Protein AF-0000000078809656 (afdb_homodimer)

Organism: NCBI:txid997884

Radius of gyration: 24.18 Å; Cα contacts (8 Å, |Δi|>4): 1660; chains: 2; bounding box: 51×72×59 Å

Sequence (560 aa):
MKTNYEIRYAAHPEDAKSYDTKRIRRDFLIEKVFSANEVNMVYSMYDRMVVGGAMPVGEVLKLEAIDPLKAPYFLTRREMGIFNVGGPGVVKAGDAVFELDYKEALYLGSGDREVTFESKDEKNPAKFYFNSLTAHRNYPDKKVTKKDAVVAEMGSLEGSNHRNINKMLVNQVLPTCQLQMGMTELAPGSVWNTMPAHVHSRRMEAYFYFEVPEEHAVCHFMGEVDETRHVWMKGDQAVLSPEWSIHSAAATHNYTFIWGMGGENLDYGDQDFSLITDLKMKTNYEIRYAAHPEDAKSYDTKRIRRDFLIEKVFSANEVNMVYSMYDRMVVGGAMPVGEVLKLEAIDPLKAPYFLTRREMGIFNVGGPGVVKAGDAVFELDYKEALYLGSGDREVTFESKDEKNPAKFYFNSLTAHRNYPDKKVTKKDAVVAEMGSLEGSNHRNINKMLVNQVLPTCQLQMGMTELAPGSVWNTMPAHVHSRRMEAYFYFEVPEEHAVCHFMGEVDETRHVWMKGDQAVLSPEWSIHSAAATHNYTFIWGMGGENLDYGDQDFSLITDLK

Nearest PDB structures (foldseek):
  1xru-assembly1_A  TM=9.815E-01  e=9.057E-41  Escherichia coli
  7e4s-assembly1_C  TM=9.746E-01  e=3.424E-39  Lacticaseibacillus rhamnosus
  7yrs-assembly6_F  TM=9.627E-01  e=8.858E-38  Lacticaseibacillus rhamnosus
  7ye3-assembly1_E  TM=9.581E-01  e=2.292E-36  Lacticaseibacillus rhamnosus
  7e4s-assembly1_E  TM=9.493E-01  e=5.456E-36  Lacticaseibacillus rhamnosus

pLDDT: mean 97.19, std 3.41, range [53.75, 99.0]

InterPro domains:
  IPR007045 5-keto 4-deoxyuronate isomerase [MF_00687] (5-280)
  IPR007045 5-keto 4-deoxyuronate isomerase [NF002091] (6-280)
  IPR007045 5-keto 4-deoxyuronate isomerase [PIRSF006625] (5-280)
  IPR007045 5-keto 4-deoxyuronate isomerase [PTHR38461] (5-280)
  IPR011051 RmlC-like cupin domain superfamily [SSF51182] (5-264)
  IPR014710 RmlC-like jelly roll fold [G3DSA:2.60.120.10] (12-270)
  IPR021120 KduI/IolB isomerase [PF04962] (34-265)
  IPR027449 5-keto-4-deoxyuronate isomerase, N-terminal [G3DSA:2.60.120.520] (34-145)

Foldseek 3Di:
DQEEEDEAEDDDLVVVLPDDQVRQCVRWKFAPAEDESHWYWYQYPQLRKIWHKYWYQPDKAWDACDDVVVDRGVLAQKKKKKFKQWAWKWKDWAPDIDIHGHGKMKIFWGDDTIIIIGAPHNVTIIMITMMMHGHPDTFDMDIWDLVLWDWDFDDDLVRLATKIKTFTAAVVRGDDRFKTKTKMFGDWSHFKDCPVWWAALQKKKKKAWAPFDPVKWKWWWKGAQARIDTHIGGHGMMTIHHRRMITMMGMPTTTMMMMMMGGHDRPPPPIGGDHSVSGD/DQEEEDEAEDDDLVVVLPDDQVRQCVRWKFAPQEDESHWYWYQYPQLRKIWHKYWYQPDKGWDACDDVVVDRGVLAQKKKKKFKQWAWKWKDWAPDIDIHGHGKMKIFWGDDTIIIIGAPHNVTIIMITMMMHGHPDTFDMDIWDLVLWDWDFDDDLVRLATKIKTFTAAVVRGDDRFKTKTKMFGDWSHFKDCPVWWAALQKKKKKAWAPFDPVKWKWWWKGAQARIDIHIGGHGMMTIHHRRMITMMGMPTTTMMMMMMGGHDRPPPPIGGDHPVSGD

Structure (mmCIF, N/CA/C/O backbone):
data_AF-0000000078809656-model_v1
#
loop_
_entity.id
_entity.type
_entity.pdbx_description
1 polymer '4-deoxy-L-threo-5-hexosulose-uronate ketol-isomerase'
#
loop_
_atom_site.group_PDB
_atom_site.id
_atom_site.type_symbol
_atom_site.label_atom_id
_atom_site.label_alt_id
_atom_site.label_comp_id
_atom_site.label_asym_id
_atom_site.label_entity_id
_atom_site.label_seq_id
_atom_site.pdbx_PDB_ins_code
_atom_site.Cartn_x
_atom_site.Cartn_y
_atom_site.Cartn_z
_atom_site.occupancy
_atom_site.B_iso_or_equiv
_atom_site.auth_seq_id
_atom_site.auth_comp_id
_atom_site.auth_asym_id
_atom_site.auth_atom_id
_atom_site.pdbx_PDB_model_num
ATOM 1 N N . MET A 1 1 ? 21.734 -20.281 0.186 1 53.75 1 MET A N 1
ATOM 2 C CA . MET A 1 1 ? 20.641 -19.859 1.047 1 53.75 1 MET A CA 1
ATOM 3 C C . MET A 1 1 ? 19.297 -20.078 0.365 1 53.75 1 MET A C 1
ATOM 5 O O . MET A 1 1 ? 19.141 -19.797 -0.823 1 53.75 1 MET A O 1
ATOM 9 N N . LYS A 1 2 ? 18.281 -20.891 1.084 1 88.5 2 LYS A N 1
ATOM 10 C CA . LYS A 1 2 ? 17.062 -21.547 0.62 1 88.5 2 LYS A CA 1
ATOM 11 C C . LYS A 1 2 ? 15.953 -20.516 0.347 1 88.5 2 LYS A C 1
ATOM 13 O O . LYS A 1 2 ? 15.172 -20.672 -0.595 1 88.5 2 LYS A O 1
ATOM 18 N N . THR A 1 3 ? 16.25 -19.297 0.934 1 97 3 THR A N 1
ATOM 19 C CA . THR A 1 3 ? 15.273 -18.234 0.77 1 97 3 THR A CA 1
ATOM 20 C C . THR A 1 3 ? 15.875 -17.062 0.005 1 97 3 THR A C 1
ATOM 22 O O . THR A 1 3 ? 16.922 -16.531 0.391 1 97 3 THR A O 1
ATOM 25 N N . ASN A 1 4 ? 15.344 -16.672 -1.166 1 98.44 4 ASN A N 1
ATOM 26 C CA . ASN A 1 4 ? 15.758 -15.539 -1.984 1 98.44 4 ASN A CA 1
ATOM 27 C C . ASN A 1 4 ? 14.656 -14.492 -2.09 1 98.44 4 ASN A C 1
ATOM 29 O O . ASN A 1 4 ? 13.477 -14.828 -2.182 1 98.44 4 ASN A O 1
ATOM 33 N N . TYR A 1 5 ? 15.133 -13.148 -2 1 97.94 5 TYR A N 1
ATOM 34 C CA . TYR A 1 5 ? 14.125 -12.117 -2.203 1 97.94 5 TYR A CA 1
ATOM 35 C C . TYR A 1 5 ? 14.727 -10.891 -2.887 1 97.94 5 TYR A C 1
ATOM 37 O O . TYR A 1 5 ? 15.945 -10.711 -2.889 1 97.94 5 TYR A O 1
ATOM 45 N N . GLU A 1 6 ? 13.867 -10.211 -3.498 1 97.5 6 GLU A N 1
ATOM 46 C CA . GLU A 1 6 ? 14.172 -8.883 -4.023 1 97.5 6 GLU A CA 1
ATOM 47 C C . GLU A 1 6 ? 13.062 -7.891 -3.707 1 97.5 6 GLU A C 1
ATOM 49 O O . GLU A 1 6 ? 11.891 -8.273 -3.598 1 97.5 6 GLU A O 1
ATOM 54 N N . ILE A 1 7 ? 13.5 -6.633 -3.469 1 97.69 7 ILE A N 1
ATOM 55 C CA . ILE A 1 7 ? 12.523 -5.555 -3.34 1 97.69 7 ILE A CA 1
ATOM 56 C C . ILE A 1 7 ? 12.297 -4.895 -4.699 1 97.69 7 ILE A C 1
ATOM 58 O O . ILE A 1 7 ? 13.258 -4.621 -5.426 1 97.69 7 ILE A O 1
ATOM 62 N N . ARG A 1 8 ? 11.047 -4.707 -5.047 1 98.44 8 ARG A N 1
ATOM 63 C CA . ARG A 1 8 ? 10.734 -3.965 -6.266 1 98.44 8 ARG A CA 1
ATOM 64 C C . ARG A 1 8 ? 9.859 -2.756 -5.957 1 98.44 8 ARG A C 1
ATOM 66 O O . ARG A 1 8 ? 8.781 -2.896 -5.379 1 98.44 8 ARG A O 1
ATOM 73 N N . TYR A 1 9 ? 10.305 -1.626 -6.375 1 98.19 9 TYR A N 1
ATOM 74 C CA . TYR A 1 9 ? 9.594 -0.373 -6.148 1 98.19 9 TYR A CA 1
ATOM 75 C C . TYR A 1 9 ? 8.562 -0.125 -7.246 1 98.19 9 TYR A C 1
ATOM 77 O O . TYR A 1 9 ? 8.711 -0.622 -8.367 1 98.19 9 TYR A O 1
ATOM 85 N N . ALA A 1 10 ? 7.559 0.656 -6.91 1 98 10 ALA A N 1
ATOM 86 C CA . ALA A 1 10 ? 6.48 0.962 -7.844 1 98 10 ALA A CA 1
ATOM 87 C C . ALA A 1 10 ? 6.934 1.971 -8.898 1 98 10 ALA A C 1
ATOM 89 O O . ALA A 1 10 ? 7.816 2.791 -8.641 1 98 10 ALA A O 1
ATOM 90 N N . ALA A 1 11 ? 6.301 1.848 -10.055 1 98 11 ALA A N 1
ATOM 91 C CA . ALA A 1 11 ? 6.57 2.758 -11.164 1 98 11 ALA A CA 1
ATOM 92 C C . ALA A 1 11 ? 5.387 3.697 -11.398 1 98 11 ALA A C 1
ATOM 94 O O . ALA A 1 11 ? 4.23 3.283 -11.312 1 98 11 ALA A O 1
ATOM 95 N N . HIS A 1 12 ? 5.766 4.945 -11.719 1 98.25 12 HIS A N 1
ATOM 96 C CA . HIS A 1 12 ? 4.746 5.902 -12.141 1 98.25 12 HIS A CA 1
ATOM 97 C C . HIS A 1 12 ? 4.293 5.637 -13.57 1 98.25 12 HIS A C 1
ATOM 99 O O . HIS A 1 12 ? 5.121 5.391 -14.453 1 98.25 12 HIS A O 1
ATOM 105 N N . PRO A 1 13 ? 2.934 5.695 -13.812 1 97.75 13 PRO A N 1
ATOM 106 C CA . PRO A 1 13 ? 2.473 5.414 -15.172 1 97.75 13 PRO A CA 1
ATOM 107 C C . PRO A 1 13 ? 3.084 6.355 -16.203 1 97.75 13 PRO A C 1
ATOM 109 O O . PRO A 1 13 ? 3.373 5.938 -17.328 1 97.75 13 PRO A O 1
ATOM 112 N N . GLU A 1 14 ? 3.338 7.641 -15.828 1 97.56 14 GLU A N 1
ATOM 113 C CA . GLU A 1 14 ? 3.918 8.609 -16.75 1 97.56 14 GLU A CA 1
ATOM 114 C C . GLU A 1 14 ? 5.348 8.234 -17.125 1 97.56 14 GLU A C 1
ATOM 116 O O . GLU A 1 14 ? 5.828 8.586 -18.203 1 97.56 14 GLU A O 1
ATOM 121 N N . ASP A 1 15 ? 6.035 7.562 -16.266 1 98.25 15 ASP A N 1
ATOM 122 C CA . ASP A 1 15 ? 7.402 7.133 -16.547 1 98.25 15 ASP A CA 1
ATOM 123 C C . ASP A 1 15 ? 7.41 5.797 -17.297 1 98.25 15 ASP A C 1
ATOM 125 O O . ASP A 1 15 ? 8.195 5.609 -18.234 1 98.25 15 ASP A O 1
ATOM 129 N N . ALA A 1 16 ? 6.555 4.934 -16.906 1 97.31 16 ALA A N 1
ATOM 130 C CA . ALA A 1 16 ? 6.531 3.564 -17.422 1 97.31 16 ALA A CA 1
ATOM 131 C C . ALA A 1 16 ? 6.301 3.541 -18.922 1 97.31 16 ALA A C 1
ATOM 133 O O . ALA A 1 16 ? 6.727 2.607 -19.609 1 97.31 16 ALA A O 1
ATOM 134 N N . LYS A 1 17 ? 5.59 4.543 -19.422 1 95.5 17 LYS A N 1
ATOM 135 C CA . LYS A 1 17 ? 5.297 4.547 -20.859 1 95.5 17 LYS A CA 1
ATOM 136 C C . LYS A 1 17 ? 6.578 4.652 -21.688 1 95.5 17 LYS A C 1
ATOM 138 O O . LYS A 1 17 ? 6.59 4.328 -22.875 1 95.5 17 LYS A O 1
ATOM 143 N N . SER A 1 18 ? 7.648 5.07 -21.062 1 96.25 18 SER A N 1
ATOM 144 C CA . SER A 1 18 ? 8.898 5.254 -21.797 1 96.25 18 SER A CA 1
ATOM 145 C C . SER A 1 18 ? 9.844 4.082 -21.562 1 96.25 18 SER A C 1
ATOM 147 O O . SER A 1 18 ? 10.961 4.062 -22.094 1 96.25 18 SER A O 1
ATOM 149 N N . TYR A 1 19 ? 9.461 3.121 -20.797 1 98.06 19 TYR A N 1
ATOM 150 C CA . TYR A 1 19 ? 10.336 1.993 -20.516 1 98.06 19 TYR A CA 1
ATOM 151 C C . TYR A 1 19 ? 10.578 1.157 -21.766 1 98.06 19 TYR A C 1
ATOM 153 O O . TYR A 1 19 ? 9.648 0.92 -22.547 1 98.06 19 TYR A O 1
ATOM 161 N N . ASP A 1 20 ? 11.82 0.755 -21.938 1 98.06 20 ASP A N 1
ATOM 162 C CA . ASP A 1 20 ? 12.078 -0.235 -22.984 1 98.06 20 ASP A CA 1
ATOM 163 C C . ASP A 1 20 ? 11.781 -1.646 -22.484 1 98.06 20 ASP A C 1
ATOM 165 O O . ASP A 1 20 ? 11.406 -1.835 -21.312 1 98.06 20 ASP A O 1
ATOM 169 N N . THR A 1 21 ? 11.914 -2.645 -23.344 1 98.06 21 THR A N 1
ATOM 170 C CA . THR A 1 21 ? 11.562 -4.027 -23.047 1 98.06 21 THR A CA 1
ATOM 171 C C . THR A 1 21 ? 12.359 -4.547 -21.859 1 98.06 21 THR A C 1
ATOM 173 O O . THR A 1 21 ? 11.812 -5.219 -20.984 1 98.06 21 THR A O 1
ATOM 176 N N . LYS A 1 22 ? 13.641 -4.25 -21.859 1 98.38 22 LYS A N 1
ATOM 177 C CA . LYS A 1 22 ? 14.492 -4.723 -20.766 1 98.38 22 LYS A CA 1
ATOM 178 C C . LYS A 1 22 ? 14.016 -4.199 -19.422 1 98.38 22 LYS A C 1
ATOM 180 O O . LYS A 1 22 ? 13.938 -4.949 -18.453 1 98.38 22 LYS A O 1
ATOM 185 N N . ARG A 1 23 ? 13.695 -2.924 -19.391 1 98.38 23 ARG A N 1
ATOM 186 C CA . ARG A 1 23 ? 13.234 -2.301 -18.156 1 98.38 23 ARG A CA 1
ATOM 187 C C . ARG A 1 23 ? 11.875 -2.852 -17.734 1 98.38 23 ARG A C 1
ATOM 189 O O . ARG A 1 23 ? 11.641 -3.094 -16.547 1 98.38 23 ARG A O 1
ATOM 196 N N . ILE A 1 24 ? 10.984 -2.988 -18.656 1 98.5 24 ILE A N 1
ATOM 197 C CA . ILE A 1 24 ? 9.664 -3.529 -18.359 1 98.5 24 ILE A CA 1
ATOM 198 C C . ILE A 1 24 ? 9.805 -4.922 -17.75 1 98.5 24 ILE A C 1
ATOM 200 O O . ILE A 1 24 ? 9.203 -5.211 -16.703 1 98.5 24 ILE A O 1
ATOM 204 N N . ARG A 1 25 ? 10.586 -5.758 -18.359 1 98.62 25 ARG A N 1
ATOM 205 C CA . ARG A 1 25 ? 10.758 -7.121 -17.875 1 98.62 25 ARG A CA 1
ATOM 206 C C . ARG A 1 25 ? 11.391 -7.133 -16.484 1 98.62 25 ARG A C 1
ATOM 208 O O . ARG A 1 25 ? 10.961 -7.891 -15.617 1 98.62 25 ARG A O 1
ATOM 215 N N . ARG A 1 26 ? 12.359 -6.293 -16.266 1 98.38 26 ARG A N 1
ATOM 216 C CA . ARG A 1 26 ? 13.055 -6.23 -14.984 1 98.38 26 ARG A CA 1
ATOM 217 C C . ARG A 1 26 ? 12.102 -5.836 -13.859 1 98.38 26 ARG A C 1
ATOM 219 O O . ARG A 1 26 ? 12.148 -6.406 -12.773 1 98.38 26 ARG A O 1
ATOM 226 N N . ASP A 1 27 ? 11.297 -4.918 -14.141 1 98.25 27 ASP A N 1
ATOM 227 C CA . ASP A 1 27 ? 10.531 -4.289 -13.07 1 98.25 27 ASP A CA 1
ATOM 228 C C . ASP A 1 27 ? 9.211 -5.023 -12.836 1 98.25 27 ASP A C 1
ATOM 230 O O . ASP A 1 27 ? 8.688 -5.02 -11.719 1 98.25 27 ASP A O 1
ATOM 234 N N . PHE A 1 28 ? 8.664 -5.684 -13.852 1 98.75 28 PHE A N 1
ATOM 235 C CA . PHE A 1 28 ? 7.309 -6.191 -13.688 1 98.75 28 PHE A CA 1
ATOM 236 C C . PHE A 1 28 ? 7.285 -7.711 -13.781 1 98.75 28 PHE A C 1
ATOM 238 O O . PHE A 1 28 ? 6.418 -8.359 -13.195 1 98.75 28 PHE A O 1
ATOM 245 N N . LEU A 1 29 ? 8.211 -8.344 -14.492 1 98.88 29 LEU A N 1
ATOM 246 C CA . LEU A 1 29 ? 8.234 -9.789 -14.695 1 98.88 29 LEU A CA 1
ATOM 247 C C . LEU A 1 29 ? 8.961 -10.484 -13.547 1 98.88 29 LEU A C 1
ATOM 249 O O . LEU A 1 29 ? 10.016 -10.031 -13.102 1 98.88 29 LEU A O 1
ATOM 253 N N . ILE A 1 30 ? 8.383 -11.484 -13.008 1 98.81 30 ILE A N 1
ATOM 254 C CA . ILE A 1 30 ? 9.039 -12.406 -12.086 1 98.81 30 ILE A CA 1
ATOM 255 C C . ILE A 1 30 ? 9.375 -13.703 -12.812 1 98.81 30 ILE A C 1
ATOM 257 O O . ILE A 1 30 ? 8.547 -14.609 -12.891 1 98.81 30 ILE A O 1
ATOM 261 N N . GLU A 1 31 ? 10.555 -13.773 -13.219 1 97.94 31 GLU A N 1
ATOM 262 C CA . GLU A 1 31 ? 10.984 -14.867 -14.078 1 97.94 31 GLU A CA 1
ATOM 263 C C . GLU A 1 31 ? 11.18 -16.156 -13.281 1 97.94 31 GLU A C 1
ATOM 265 O O . GLU A 1 31 ? 10.82 -17.234 -13.742 1 97.94 31 GLU A O 1
ATOM 270 N N . LYS A 1 32 ? 11.781 -15.977 -12.172 1 97.88 32 LYS A N 1
ATOM 271 C CA . LYS A 1 32 ? 12.086 -17.156 -11.359 1 97.88 32 LYS A CA 1
ATOM 272 C C . LYS A 1 32 ? 11.148 -17.25 -10.148 1 97.88 32 LYS A C 1
ATOM 274 O O . LYS A 1 32 ? 11.422 -16.656 -9.109 1 97.88 32 LYS A O 1
ATOM 279 N N . VAL A 1 33 ? 10.18 -18.078 -10.344 1 98.75 33 VAL A N 1
ATOM 280 C CA . VAL A 1 33 ? 9.25 -18.328 -9.242 1 98.75 33 VAL A CA 1
ATOM 281 C C . VAL A 1 33 ? 9.625 -19.609 -8.523 1 98.75 33 VAL A C 1
ATOM 283 O O . VAL A 1 33 ? 9.656 -19.656 -7.289 1 98.75 33 VAL A O 1
ATOM 286 N N . PHE A 1 34 ? 9.953 -20.594 -9.359 1 98.69 34 PHE A N 1
ATOM 287 C CA . PHE A 1 34 ? 10.281 -21.906 -8.789 1 98.69 34 PHE A CA 1
ATOM 288 C C . PHE A 1 34 ? 11.719 -22.281 -9.117 1 98.69 34 PHE A C 1
ATOM 290 O O . PHE A 1 34 ? 12.188 -22.078 -10.242 1 98.69 34 PHE A O 1
ATOM 297 N N . SER A 1 35 ? 12.422 -22.734 -8.172 1 98.38 35 SER A N 1
ATOM 298 C CA . SER A 1 35 ? 13.711 -23.406 -8.258 1 98.38 35 SER A CA 1
ATOM 299 C C . SER A 1 35 ? 13.828 -24.516 -7.219 1 98.38 35 SER A C 1
ATOM 301 O O . SER A 1 35 ? 13.367 -24.359 -6.086 1 98.38 35 SER A O 1
ATOM 303 N N . ALA A 1 36 ? 14.438 -25.594 -7.66 1 98.31 36 ALA A N 1
ATOM 304 C CA . ALA A 1 36 ? 14.539 -26.766 -6.781 1 98.31 36 ALA A CA 1
ATOM 305 C C . ALA A 1 36 ? 15.125 -26.375 -5.426 1 98.31 36 ALA A C 1
ATOM 307 O O . ALA A 1 36 ? 16.219 -25.797 -5.355 1 98.31 36 ALA A O 1
ATOM 308 N N . ASN A 1 37 ? 14.391 -26.641 -4.328 1 98.56 37 ASN A N 1
ATOM 309 C CA . ASN A 1 37 ? 14.789 -26.484 -2.934 1 98.56 37 ASN A CA 1
ATOM 310 C C . ASN A 1 37 ? 15.062 -25.016 -2.594 1 98.56 37 ASN A C 1
ATOM 312 O O . ASN A 1 37 ? 15.953 -24.719 -1.804 1 98.56 37 ASN A O 1
ATOM 316 N N . GLU A 1 38 ? 14.281 -24.125 -3.234 1 98.62 38 GLU A N 1
ATOM 317 C CA . GLU A 1 38 ? 14.367 -22.703 -2.92 1 98.62 38 GLU A CA 1
ATOM 318 C C . GLU A 1 38 ? 12.984 -22.125 -2.654 1 98.62 38 GLU A C 1
ATOM 320 O O . GLU A 1 38 ? 11.977 -22.672 -3.1 1 98.62 38 GLU A O 1
ATOM 325 N N . VAL A 1 39 ? 12.938 -21.125 -1.828 1 98.81 39 VAL A N 1
ATOM 326 C CA . VAL A 1 39 ? 11.828 -20.188 -1.735 1 98.81 39 VAL A CA 1
ATOM 327 C C . VAL A 1 39 ? 12.227 -18.844 -2.338 1 98.81 39 VAL A C 1
ATOM 329 O O . VAL A 1 39 ? 13.195 -18.219 -1.893 1 98.81 39 VAL A O 1
ATOM 332 N N . ASN A 1 40 ? 11.523 -18.453 -3.393 1 98.81 40 ASN A N 1
ATOM 333 C CA . ASN A 1 40 ? 11.82 -17.203 -4.086 1 98.81 40 ASN A CA 1
ATOM 334 C C . ASN A 1 40 ? 10.688 -16.188 -3.928 1 98.81 40 ASN A C 1
ATOM 336 O O . ASN A 1 40 ? 9.516 -16.547 -4.047 1 98.81 40 ASN A O 1
ATOM 340 N N . MET A 1 41 ? 11.094 -14.914 -3.564 1 98.44 41 MET A N 1
ATOM 341 C CA . MET A 1 41 ? 10.062 -13.914 -3.293 1 98.44 41 MET A CA 1
ATOM 342 C C . MET A 1 41 ? 10.43 -12.578 -3.922 1 98.44 41 MET A C 1
ATOM 344 O O . MET A 1 41 ? 11.602 -12.195 -3.949 1 98.44 41 MET A O 1
ATOM 348 N N . VAL A 1 42 ? 9.461 -11.938 -4.422 1 98.75 42 VAL A N 1
ATOM 349 C CA . VAL A 1 42 ? 9.531 -10.516 -4.734 1 98.75 42 VAL A CA 1
ATOM 350 C C . VAL A 1 42 ? 8.656 -9.727 -3.766 1 98.75 42 VAL A C 1
ATOM 352 O O . VAL A 1 42 ? 7.445 -9.961 -3.682 1 98.75 42 VAL A O 1
ATOM 355 N N . TYR A 1 43 ? 9.312 -8.938 -2.955 1 98.56 43 TYR A N 1
ATOM 356 C CA . TYR A 1 43 ? 8.609 -7.988 -2.107 1 98.56 43 TYR A CA 1
ATOM 357 C C . TYR A 1 43 ? 8.328 -6.691 -2.857 1 98.56 43 TYR A C 1
ATOM 359 O O . TYR A 1 43 ? 9.219 -5.855 -3.021 1 98.56 43 TYR A O 1
ATOM 367 N N . SER A 1 44 ? 7.043 -6.477 -3.277 1 98.44 44 SER A N 1
ATOM 368 C CA . SER A 1 44 ? 6.695 -5.355 -4.145 1 98.44 44 SER A CA 1
ATOM 369 C C . SER A 1 44 ? 6.172 -4.172 -3.336 1 98.44 44 SER A C 1
ATOM 371 O O . SER A 1 44 ? 5.48 -4.355 -2.332 1 98.44 44 SER A O 1
ATOM 373 N N . MET A 1 45 ? 6.43 -2.912 -3.807 1 98.19 45 MET A N 1
ATOM 374 C CA . MET A 1 45 ? 5.898 -1.719 -3.148 1 98.19 45 MET A CA 1
ATOM 375 C C . MET A 1 45 ? 4.547 -1.327 -3.736 1 98.19 45 MET A C 1
ATOM 377 O O . MET A 1 45 ? 4.047 -0.234 -3.473 1 98.19 45 MET A O 1
ATOM 381 N N . TYR A 1 46 ? 3.986 -2.238 -4.574 1 98 46 TYR A N 1
ATOM 382 C CA . TYR A 1 46 ? 2.557 -2.189 -4.852 1 98 46 TYR A CA 1
ATOM 383 C C . TYR A 1 46 ? 1.762 -2.863 -3.738 1 98 46 TYR A C 1
ATOM 385 O O . TYR A 1 46 ? 1.599 -4.086 -3.736 1 98 46 TYR A O 1
ATOM 393 N N . ASP A 1 47 ? 1.289 -2.033 -2.824 1 97.56 47 ASP A N 1
ATOM 394 C CA . A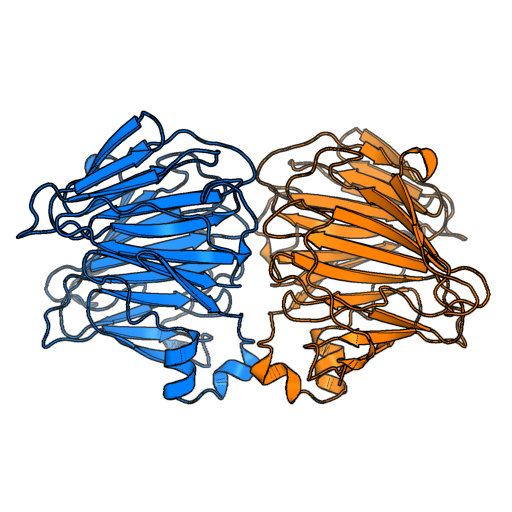SP A 1 47 ? 0.523 -2.461 -1.659 1 97.56 47 ASP A CA 1
ATOM 395 C C . ASP A 1 47 ? 1.291 -3.504 -0.849 1 97.56 47 ASP A C 1
ATOM 397 O O . ASP A 1 47 ? 0.688 -4.359 -0.197 1 97.56 47 ASP A O 1
ATOM 401 N N . ARG A 1 48 ? 2.594 -3.555 -1.038 1 98.19 48 ARG A N 1
ATOM 402 C CA . ARG A 1 48 ? 3.5 -4.418 -0.29 1 98.19 48 ARG A CA 1
ATOM 403 C C . ARG A 1 48 ? 3.143 -5.891 -0.488 1 98.19 48 ARG A C 1
ATOM 405 O O . ARG A 1 48 ? 3.281 -6.695 0.433 1 98.19 48 ARG A O 1
ATOM 412 N N . MET A 1 49 ? 2.668 -6.246 -1.622 1 98.69 49 MET A N 1
ATOM 413 C CA . MET A 1 49 ? 2.41 -7.652 -1.912 1 98.69 49 MET A CA 1
ATOM 414 C C . MET A 1 49 ? 3.719 -8.422 -2.092 1 98.69 49 MET A C 1
ATOM 416 O O . MET A 1 49 ? 4.609 -7.969 -2.812 1 98.69 49 MET A O 1
ATOM 420 N N . VAL A 1 50 ? 3.811 -9.508 -1.414 1 98.88 50 VAL A N 1
ATOM 421 C CA . VAL A 1 50 ? 4.863 -10.477 -1.695 1 98.88 50 VAL A CA 1
ATOM 422 C C . VAL A 1 50 ? 4.348 -11.539 -2.668 1 98.88 50 VAL A C 1
ATOM 424 O O . VAL A 1 50 ? 3.285 -12.125 -2.451 1 98.88 50 VAL A O 1
ATOM 427 N N . VAL A 1 51 ? 5.051 -11.672 -3.789 1 98.94 51 VAL A N 1
ATOM 428 C CA . VAL A 1 51 ? 4.777 -12.719 -4.77 1 98.94 51 VAL A CA 1
ATOM 429 C C . VAL A 1 51 ? 5.926 -13.719 -4.789 1 98.94 51 VAL A C 1
ATOM 431 O O . VAL A 1 51 ? 7.09 -13.336 -4.93 1 98.94 51 VAL A O 1
ATOM 434 N N . GLY A 1 52 ? 5.555 -15.031 -4.582 1 98.75 52 GLY A N 1
ATOM 435 C CA . GLY A 1 52 ? 6.664 -15.969 -4.523 1 98.75 52 GLY A CA 1
ATOM 436 C C . GLY A 1 52 ? 6.242 -17.406 -4.746 1 98.75 52 GLY A C 1
ATOM 437 O O . GLY A 1 52 ? 5.094 -17.672 -5.109 1 98.75 52 GLY A O 1
ATOM 438 N N . GLY A 1 53 ? 7.242 -18.281 -4.66 1 98.88 53 GLY A N 1
ATOM 439 C CA . GLY A 1 53 ? 7.012 -19.703 -4.824 1 98.88 53 GLY A CA 1
ATOM 440 C C . GLY A 1 53 ? 8.039 -20.562 -4.098 1 98.88 53 GLY A C 1
ATOM 441 O O . GLY A 1 53 ? 9.164 -20.125 -3.854 1 98.88 53 GLY A O 1
ATOM 442 N N . ALA A 1 54 ? 7.621 -21.719 -3.711 1 98.94 54 ALA A N 1
ATOM 443 C CA . ALA A 1 54 ? 8.469 -22.734 -3.09 1 98.94 54 ALA A CA 1
ATOM 444 C C . ALA A 1 54 ? 8.391 -24.062 -3.846 1 98.94 54 ALA A C 1
ATOM 446 O O . ALA A 1 54 ? 7.305 -24.484 -4.25 1 98.94 54 ALA A O 1
ATOM 447 N N . MET A 1 55 ? 9.523 -24.656 -4.102 1 98.88 55 MET A N 1
ATOM 448 C CA . MET A 1 55 ? 9.578 -25.969 -4.746 1 98.88 55 MET A CA 1
ATOM 449 C C . MET A 1 55 ? 10.469 -26.922 -3.961 1 98.88 55 MET A C 1
ATOM 451 O O . MET A 1 55 ? 11.648 -27.094 -4.289 1 98.88 55 MET A O 1
ATOM 455 N N . PRO A 1 56 ? 9.859 -27.562 -2.963 1 98.75 56 PRO A N 1
ATOM 456 C CA . PRO A 1 56 ? 10.617 -28.531 -2.186 1 98.75 56 PRO A CA 1
ATOM 457 C C . PRO A 1 56 ? 10.898 -29.812 -2.963 1 98.75 56 PRO A C 1
ATOM 459 O O . PRO A 1 56 ? 9.969 -30.5 -3.404 1 98.75 56 PRO A O 1
ATOM 462 N N . VAL A 1 57 ? 12.109 -30.125 -3.156 1 98.25 57 VAL A N 1
ATOM 463 C CA . VAL A 1 57 ? 12.531 -31.344 -3.83 1 98.25 57 VAL A CA 1
ATOM 464 C C . VAL A 1 57 ? 13.391 -32.188 -2.889 1 98.25 57 VAL A C 1
ATOM 466 O O . VAL A 1 57 ? 14.617 -32.125 -2.949 1 98.25 57 VAL A O 1
ATOM 469 N N . GLY A 1 58 ? 12.82 -33 -2.088 1 96.31 58 GLY A N 1
ATOM 470 C CA . GLY A 1 58 ? 13.531 -33.875 -1.164 1 96.31 58 GLY A CA 1
ATOM 471 C C . GLY A 1 58 ? 13.906 -33.188 0.135 1 96.31 58 GLY A C 1
ATOM 472 O O . GLY A 1 58 ? 14.5 -33.812 1.021 1 96.31 58 GLY A O 1
ATOM 473 N N . GLU A 1 59 ? 13.625 -31.922 0.248 1 96.69 59 GLU A N 1
ATOM 474 C CA . GLU A 1 59 ? 13.883 -31.156 1.465 1 96.69 59 GLU A CA 1
ATOM 475 C C . GLU A 1 59 ? 12.625 -30.453 1.949 1 96.69 59 GLU A C 1
ATOM 477 O O . GLU A 1 59 ? 11.695 -30.219 1.172 1 96.69 59 GLU A O 1
ATOM 482 N N . VAL A 1 60 ? 12.656 -30.234 3.275 1 98.38 60 VAL A N 1
ATOM 483 C CA . VAL A 1 60 ? 11.625 -29.375 3.842 1 98.38 60 VAL A CA 1
ATOM 484 C C . VAL A 1 60 ? 12.07 -27.922 3.768 1 98.38 60 VAL A C 1
ATOM 486 O O . VAL A 1 60 ? 13.164 -27.578 4.227 1 98.38 60 VAL A O 1
ATOM 489 N N . LEU A 1 61 ? 11.273 -27.062 3.094 1 98.81 61 LEU A N 1
ATOM 490 C CA . LEU A 1 61 ? 11.602 -25.656 2.963 1 98.81 61 LEU A CA 1
ATOM 491 C C . LEU A 1 61 ? 10.852 -24.812 3.994 1 98.81 61 LEU A C 1
ATOM 493 O O . LEU A 1 61 ? 9.656 -25.016 4.207 1 98.81 61 LEU A O 1
ATOM 497 N N . LYS A 1 62 ? 11.531 -23.922 4.645 1 98.44 62 LYS A N 1
ATOM 498 C CA . LYS A 1 62 ? 10.938 -23 5.609 1 98.44 62 LYS A CA 1
ATOM 499 C C . LYS A 1 62 ? 10.594 -21.672 4.957 1 98.44 62 LYS A C 1
ATOM 501 O O . LYS A 1 62 ? 11.383 -21.125 4.18 1 98.44 62 LYS A O 1
ATOM 506 N N . LEU A 1 63 ? 9.414 -21.141 5.227 1 98.81 63 LEU A N 1
ATOM 507 C CA . LEU A 1 63 ? 9.07 -19.781 4.855 1 98.81 63 LEU A CA 1
ATOM 508 C C . LEU A 1 63 ? 9.648 -18.781 5.859 1 98.81 63 LEU A C 1
ATOM 510 O O . LEU A 1 63 ? 9.031 -18.516 6.898 1 98.81 63 LEU A O 1
ATOM 514 N N . GLU A 1 64 ? 10.695 -18.172 5.531 1 98.19 64 GLU A N 1
ATOM 515 C CA . GLU A 1 64 ? 11.383 -17.266 6.441 1 98.19 64 GLU A CA 1
ATOM 516 C C . GLU A 1 64 ? 10.859 -15.836 6.289 1 98.19 64 GLU A C 1
ATOM 518 O O . GLU A 1 64 ? 10.508 -15.406 5.188 1 98.19 64 GLU A O 1
ATOM 523 N N . ALA A 1 65 ? 10.758 -15.141 7.434 1 97.31 65 ALA A N 1
ATOM 524 C CA . ALA A 1 65 ? 10.57 -13.695 7.348 1 97.31 65 ALA A CA 1
ATOM 525 C C . ALA A 1 65 ? 11.781 -13.016 6.727 1 97.31 65 ALA A C 1
ATOM 527 O O . ALA A 1 65 ? 12.883 -13.07 7.281 1 97.31 65 ALA A O 1
ATOM 528 N N . ILE A 1 66 ? 11.656 -12.453 5.609 1 96.5 66 ILE A N 1
ATOM 529 C CA . ILE A 1 66 ? 12.773 -11.789 4.961 1 96.5 66 ILE A CA 1
ATOM 530 C C . ILE A 1 66 ? 13.117 -10.5 5.719 1 96.5 66 ILE A C 1
ATOM 532 O O . ILE A 1 66 ? 12.258 -9.922 6.383 1 96.5 66 ILE A O 1
ATOM 536 N N . ASP A 1 67 ? 14.242 -10.008 5.555 1 94.31 67 ASP A N 1
ATOM 537 C CA . ASP A 1 67 ? 14.828 -8.953 6.371 1 94.31 67 ASP A CA 1
ATOM 538 C C . ASP A 1 67 ? 13.984 -7.68 6.309 1 94.31 67 ASP A C 1
ATOM 540 O O . ASP A 1 67 ? 13.742 -7.039 7.332 1 94.31 67 ASP A O 1
ATOM 544 N N . PRO A 1 68 ? 13.492 -7.312 5.156 1 94.5 68 PRO A N 1
ATOM 545 C CA . PRO A 1 68 ? 12.805 -6.023 5.07 1 94.5 68 PRO A CA 1
ATOM 546 C C . PRO A 1 68 ? 11.484 -6.004 5.84 1 94.5 68 PRO A C 1
ATOM 548 O O . PRO A 1 68 ? 10.922 -4.934 6.086 1 94.5 68 PRO A O 1
ATOM 551 N N . LEU A 1 69 ? 11 -7.137 6.211 1 95.38 69 LEU A N 1
ATOM 552 C CA . LEU A 1 69 ? 9.734 -7.18 6.938 1 95.38 69 LEU A CA 1
ATOM 553 C C . LEU A 1 69 ? 9.938 -6.777 8.398 1 95.38 69 LEU A C 1
ATOM 555 O O . LEU A 1 69 ? 9.008 -6.297 9.047 1 95.38 69 LEU A O 1
ATOM 559 N N . LYS A 1 70 ? 11.18 -7.008 8.906 1 94.44 70 LYS A N 1
ATOM 560 C CA . LYS A 1 70 ? 11.516 -6.762 10.305 1 94.44 70 LYS A CA 1
ATOM 561 C C . LYS A 1 70 ? 10.484 -7.402 11.234 1 94.44 70 LYS A C 1
ATOM 563 O O . LYS A 1 70 ? 9.953 -6.738 12.125 1 94.44 70 LYS A O 1
ATOM 568 N N . ALA A 1 71 ? 10.242 -8.68 11.031 1 95.81 71 ALA A N 1
ATOM 569 C CA . ALA A 1 71 ? 9.289 -9.477 11.797 1 95.81 71 ALA A CA 1
ATOM 570 C C . ALA A 1 71 ? 9.898 -10.805 12.227 1 95.81 71 ALA A C 1
ATOM 572 O O . ALA A 1 71 ? 10.797 -11.32 11.57 1 95.81 71 ALA A O 1
ATOM 573 N N . PRO A 1 72 ? 9.477 -11.305 13.32 1 96.94 72 PRO A N 1
ATOM 574 C CA . PRO A 1 72 ? 10.016 -12.578 13.781 1 96.94 72 PRO A CA 1
ATOM 575 C C . PRO A 1 72 ? 9.586 -13.758 12.906 1 96.94 72 PRO A C 1
ATOM 577 O O . PRO A 1 72 ? 10.344 -14.719 12.742 1 96.94 72 PRO A O 1
ATOM 580 N N . TYR A 1 73 ? 8.383 -13.711 12.406 1 98.31 73 TYR A N 1
ATOM 581 C CA . TYR A 1 73 ? 7.848 -14.719 11.5 1 98.31 73 TYR A CA 1
ATOM 582 C C . TYR A 1 73 ? 7.281 -14.078 10.242 1 98.31 73 TYR A C 1
ATOM 584 O O . TYR A 1 73 ? 6.926 -12.898 10.242 1 98.31 73 TYR A O 1
ATOM 592 N N . PHE A 1 74 ? 7.203 -14.836 9.156 1 98.62 74 PHE A N 1
ATOM 593 C CA . PHE A 1 74 ? 6.73 -14.297 7.891 1 98.62 74 PHE A CA 1
ATOM 594 C C . PHE A 1 74 ? 5.297 -13.789 8.016 1 98.62 74 PHE A C 1
ATOM 596 O O . PHE A 1 74 ? 4.953 -12.742 7.465 1 98.62 74 PHE A O 1
ATOM 603 N N . LEU A 1 75 ? 4.516 -14.453 8.82 1 98.69 75 LEU A N 1
ATOM 604 C CA . LEU A 1 75 ? 3.09 -14.148 8.891 1 98.69 75 LEU A CA 1
ATOM 605 C C . LEU A 1 75 ? 2.799 -13.18 10.031 1 98.69 75 LEU A C 1
ATOM 607 O O . LEU A 1 75 ? 1.638 -12.961 10.391 1 98.69 75 LEU A O 1
ATOM 611 N N . THR A 1 76 ? 3.938 -12.648 10.648 1 97.81 76 THR A N 1
ATOM 612 C CA . THR A 1 76 ? 3.697 -11.578 11.602 1 97.81 76 THR A CA 1
ATOM 613 C C . THR A 1 76 ? 2.994 -10.398 10.938 1 97.81 76 THR A C 1
ATOM 615 O O . THR A 1 76 ? 3.6 -9.68 10.141 1 97.81 76 THR A O 1
ATOM 618 N N . ARG A 1 77 ? 1.711 -10.211 11.062 1 97.56 77 ARG A N 1
ATOM 619 C CA . ARG A 1 77 ? 0.888 -9.133 10.516 1 97.56 77 ARG A CA 1
ATOM 620 C C . ARG A 1 77 ? 0.68 -9.312 9.016 1 97.56 77 ARG A C 1
ATOM 622 O O . ARG A 1 77 ? 0.619 -8.336 8.266 1 97.56 77 ARG A O 1
ATOM 629 N N . ARG A 1 78 ? 0.755 -10.516 8.508 1 98.69 78 ARG A N 1
ATOM 630 C CA . ARG A 1 78 ? 0.504 -10.789 7.094 1 98.69 78 ARG A CA 1
ATOM 631 C C . ARG A 1 78 ? -0.429 -11.977 6.922 1 98.69 78 ARG A C 1
ATOM 633 O O . ARG A 1 78 ? -0.427 -12.898 7.742 1 98.69 78 ARG A O 1
ATOM 640 N N . GLU A 1 79 ? -1.189 -11.914 5.902 1 98.88 79 GLU A N 1
ATOM 641 C CA . GLU A 1 79 ? -1.956 -13.055 5.418 1 98.88 79 GLU A CA 1
ATOM 642 C C . GLU A 1 79 ? -1.381 -13.594 4.109 1 98.88 79 GLU A C 1
ATOM 644 O O . GLU A 1 79 ? -0.607 -12.906 3.438 1 98.88 79 GLU A O 1
ATOM 649 N N . MET A 1 80 ? -1.738 -14.867 3.783 1 98.81 80 MET A N 1
ATOM 650 C CA . MET A 1 80 ? -1.139 -15.445 2.586 1 98.81 80 MET A CA 1
ATOM 651 C C . MET A 1 80 ? -2.088 -16.453 1.93 1 98.81 80 MET A C 1
ATOM 653 O O . MET A 1 80 ? -2.863 -17.109 2.615 1 98.81 80 MET A O 1
ATOM 657 N N . GLY A 1 81 ? -2.105 -16.438 0.609 1 98.94 81 GLY A N 1
ATOM 658 C CA . GLY A 1 81 ? -2.73 -17.469 -0.201 1 98.94 81 GLY A CA 1
ATOM 659 C C . GLY A 1 81 ? -1.729 -18.312 -0.965 1 98.94 81 GLY A C 1
ATOM 660 O O . GLY A 1 81 ? -0.78 -17.781 -1.549 1 98.94 81 GLY A O 1
ATOM 661 N N . ILE A 1 82 ? -1.917 -19.609 -0.948 1 98.94 82 ILE A N 1
ATOM 662 C CA . ILE A 1 82 ? -1.02 -20.578 -1.582 1 98.94 82 ILE A CA 1
ATOM 663 C C . ILE A 1 82 ? -1.8 -21.438 -2.574 1 98.94 82 ILE A C 1
ATOM 665 O O . ILE A 1 82 ? -2.908 -21.891 -2.275 1 98.94 82 ILE A O 1
ATOM 669 N N . PHE A 1 83 ? -1.291 -21.594 -3.781 1 98.94 83 PHE A N 1
ATOM 670 C CA . PHE A 1 83 ? -1.778 -22.578 -4.742 1 98.94 83 PHE A CA 1
ATOM 671 C C . PHE A 1 83 ? -0.706 -23.609 -5.047 1 98.94 83 PHE A C 1
ATOM 673 O O . PHE A 1 83 ? 0.457 -23.266 -5.266 1 98.94 83 PHE A O 1
ATOM 680 N N . ASN A 1 84 ? -1.08 -24.859 -5.066 1 98.94 84 ASN A N 1
ATOM 681 C CA . ASN A 1 84 ? -0.172 -25.891 -5.559 1 98.94 84 ASN A CA 1
ATOM 682 C C . ASN A 1 84 ? -0.385 -26.156 -7.047 1 98.94 84 ASN A C 1
ATOM 684 O O . ASN A 1 84 ? -1.486 -26.516 -7.465 1 98.94 84 ASN A O 1
ATOM 688 N N . VAL A 1 85 ? 0.691 -25.984 -7.801 1 98.94 85 VAL A N 1
ATOM 689 C CA . VAL A 1 85 ? 0.548 -26.172 -9.242 1 98.94 85 VAL A CA 1
ATOM 690 C C . VAL A 1 85 ? 1.469 -27.297 -9.711 1 98.94 85 VAL A C 1
ATOM 692 O O . VAL A 1 85 ? 1.84 -27.344 -10.883 1 98.94 85 VAL A O 1
ATOM 695 N N . GLY A 1 86 ? 1.983 -28.078 -8.805 1 98.81 86 GLY A N 1
ATOM 696 C CA . GLY A 1 86 ? 2.812 -29.25 -9.094 1 98.81 86 GLY A CA 1
ATOM 697 C C . GLY A 1 86 ? 2.271 -30.531 -8.484 1 98.81 86 GLY A C 1
ATOM 698 O O . GLY A 1 86 ? 1.06 -30.75 -8.461 1 98.81 86 GLY A O 1
ATOM 699 N N . GLY A 1 87 ? 3.193 -31.422 -8.141 1 98.81 87 GLY A N 1
ATOM 700 C CA . GLY A 1 87 ? 2.793 -32.656 -7.496 1 98.81 87 GLY A CA 1
ATOM 701 C C . GLY A 1 87 ? 2.209 -32.438 -6.109 1 98.81 87 GLY A C 1
ATOM 702 O O . GLY A 1 87 ? 2.244 -31.328 -5.582 1 98.81 87 GLY A O 1
ATOM 703 N N . PRO A 1 88 ? 1.652 -33.562 -5.516 1 98.75 88 PRO A N 1
ATOM 704 C CA . PRO A 1 88 ? 1.071 -33.406 -4.18 1 98.75 88 PRO A CA 1
ATOM 705 C C . PRO A 1 88 ? 2.09 -32.938 -3.141 1 98.75 88 PRO A C 1
ATOM 707 O O . PRO A 1 88 ? 3.244 -33.375 -3.166 1 98.75 88 PRO A O 1
ATOM 710 N N . GLY A 1 89 ? 1.638 -32.031 -2.281 1 98.75 89 GLY A N 1
ATOM 711 C CA . GLY A 1 89 ? 2.523 -31.484 -1.269 1 98.75 89 GLY A CA 1
ATOM 712 C C . GLY A 1 89 ? 1.828 -31.234 0.054 1 98.75 89 GLY A C 1
ATOM 713 O O . GLY A 1 89 ? 0.636 -31.5 0.2 1 98.75 89 GLY A O 1
ATOM 714 N N . VAL A 1 90 ? 2.666 -30.797 1.02 1 98.88 90 VAL A N 1
ATOM 715 C CA . VAL A 1 90 ? 2.197 -30.516 2.373 1 98.88 90 VAL A CA 1
ATOM 716 C C . VAL A 1 90 ? 2.688 -29.141 2.818 1 98.88 90 VAL A C 1
ATOM 718 O O . VAL A 1 90 ? 3.852 -28.797 2.607 1 98.88 90 VAL A O 1
ATOM 721 N N . VAL A 1 91 ? 1.785 -28.359 3.316 1 98.94 91 VAL A N 1
ATOM 722 C CA . VAL A 1 91 ? 2.113 -27.125 4.008 1 98.94 91 VAL A CA 1
ATOM 723 C C . VAL A 1 91 ? 1.809 -27.266 5.496 1 98.94 91 VAL A C 1
ATOM 725 O O . VAL A 1 91 ? 0.71 -27.672 5.875 1 98.94 91 VAL A O 1
ATOM 728 N N . LYS A 1 92 ? 2.752 -26.984 6.309 1 98.88 92 LYS A N 1
ATOM 729 C CA . LYS A 1 92 ? 2.541 -26.938 7.75 1 98.88 92 LYS A CA 1
ATOM 730 C C . LYS A 1 92 ? 2.6 -25.5 8.273 1 98.88 92 LYS A C 1
ATOM 732 O O . LYS A 1 92 ? 3.482 -24.734 7.887 1 98.88 92 LYS A O 1
ATOM 737 N N . ALA A 1 93 ? 1.702 -25.172 9.055 1 98.69 93 ALA A N 1
ATOM 738 C CA . ALA A 1 93 ? 1.651 -23.891 9.75 1 98.69 93 ALA A CA 1
ATOM 739 C C . ALA A 1 93 ? 1.462 -24.094 11.25 1 98.69 93 ALA A C 1
ATOM 741 O O . ALA A 1 93 ? 0.34 -24.312 11.719 1 98.69 93 ALA A O 1
ATOM 742 N N . GLY A 1 94 ? 2.527 -23.844 11.984 1 98 94 GLY A N 1
ATOM 743 C CA . GLY A 1 94 ? 2.49 -24.297 13.367 1 98 94 GLY A CA 1
ATOM 744 C C . GLY A 1 94 ? 2.242 -25.797 13.5 1 98 94 GLY A C 1
ATOM 745 O O . GLY A 1 94 ? 2.961 -26.594 12.906 1 98 94 GLY A O 1
ATOM 746 N N . ASP A 1 95 ? 1.179 -26.109 14.188 1 97.12 95 ASP A N 1
ATOM 747 C CA . ASP A 1 95 ? 0.857 -27.516 14.406 1 97.12 95 ASP A CA 1
ATOM 748 C C . ASP A 1 95 ? -0.091 -28.047 13.336 1 97.12 95 ASP A C 1
ATOM 750 O O . ASP A 1 95 ? -0.305 -29.25 13.227 1 97.12 95 ASP A O 1
ATOM 754 N N . ALA A 1 96 ? -0.64 -27.125 12.586 1 98.31 96 ALA A N 1
ATOM 755 C CA . ALA A 1 96 ? -1.614 -27.531 11.578 1 98.31 96 ALA A CA 1
ATOM 756 C C . ALA A 1 96 ? -0.921 -28.078 10.328 1 98.31 96 ALA A C 1
ATOM 758 O O . ALA A 1 96 ? 0.113 -27.547 9.906 1 98.31 96 ALA A O 1
ATOM 759 N N . VAL A 1 97 ? -1.48 -29.188 9.773 1 98.81 97 VAL A N 1
ATOM 760 C CA . VAL A 1 97 ? -0.94 -29.828 8.578 1 98.81 97 VAL A CA 1
ATOM 761 C C . VAL A 1 97 ? -1.981 -29.797 7.461 1 98.81 97 VAL A C 1
ATOM 763 O O . VAL A 1 97 ? -3.113 -30.25 7.648 1 98.81 97 VAL A O 1
ATOM 766 N N . PHE A 1 98 ? -1.608 -29.297 6.293 1 98.94 98 PHE A N 1
ATOM 767 C CA . PHE A 1 98 ? -2.506 -29.203 5.148 1 98.94 98 PHE A CA 1
ATOM 768 C C . PHE A 1 98 ? -1.918 -29.938 3.945 1 98.94 98 PHE A C 1
ATOM 770 O O . PHE A 1 98 ? -0.847 -29.578 3.455 1 98.94 98 PHE A O 1
ATOM 777 N N . GLU A 1 99 ? -2.584 -30.922 3.479 1 98.88 99 GLU A N 1
ATOM 778 C CA . GLU A 1 99 ? -2.225 -31.562 2.215 1 98.88 99 GLU A CA 1
ATOM 779 C C . GLU A 1 99 ? -2.865 -30.844 1.031 1 98.88 99 GLU A C 1
ATOM 781 O O . GLU A 1 99 ? -4.07 -30.594 1.031 1 98.88 99 GLU A O 1
ATOM 786 N N . LEU A 1 100 ? -2.094 -30.5 0.07 1 98.88 100 LEU A N 1
ATOM 787 C CA . LEU A 1 100 ? -2.594 -29.812 -1.109 1 98.88 100 LEU A CA 1
ATOM 788 C C . LEU A 1 100 ? -2.291 -30.594 -2.379 1 98.88 100 LEU A C 1
ATOM 790 O O . LEU A 1 100 ? -1.127 -30.844 -2.693 1 98.88 100 LEU A O 1
ATOM 794 N N . ASP A 1 101 ? -3.311 -31 -3.037 1 98.75 101 ASP A N 1
ATOM 795 C CA . ASP A 1 101 ? -3.168 -31.594 -4.355 1 98.75 101 ASP A CA 1
ATOM 796 C C . ASP A 1 101 ? -3.111 -30.531 -5.449 1 98.75 101 ASP A C 1
ATOM 798 O O . ASP A 1 101 ? -3.18 -29.344 -5.16 1 98.75 101 ASP A O 1
ATOM 802 N N . TYR A 1 102 ? -2.885 -31.047 -6.707 1 98.81 102 TYR A N 1
ATOM 803 C CA . TYR A 1 102 ? -2.783 -30.172 -7.871 1 98.81 102 TYR A CA 1
ATOM 804 C C . TYR A 1 102 ? -3.996 -29.25 -7.969 1 98.81 102 TYR A C 1
ATOM 806 O O . TYR A 1 102 ? -5.137 -29.703 -7.914 1 98.81 102 TYR A O 1
ATOM 814 N N . LYS A 1 103 ? -3.783 -27.906 -8.023 1 98.75 103 LYS A N 1
ATOM 815 C CA . LYS A 1 103 ? -4.758 -26.828 -8.219 1 98.75 103 LYS A CA 1
ATOM 816 C C . LYS A 1 103 ? -5.621 -26.641 -6.977 1 98.75 103 LYS A C 1
ATOM 818 O O . LYS A 1 103 ? -6.738 -26.125 -7.062 1 98.75 103 LYS A O 1
ATOM 823 N N . GLU A 1 104 ? -5.184 -27.062 -5.82 1 98.88 104 GLU A N 1
ATOM 824 C CA . GLU A 1 104 ? -5.82 -26.734 -4.551 1 98.88 104 GLU A CA 1
ATOM 825 C C . GLU A 1 104 ? -5.133 -25.531 -3.893 1 98.88 104 GLU A C 1
ATOM 827 O O . GLU A 1 104 ? -3.973 -25.234 -4.188 1 98.88 104 GLU A O 1
ATOM 832 N N . ALA A 1 105 ? -5.902 -24.891 -3.07 1 98.94 105 ALA A N 1
ATOM 833 C CA . ALA A 1 105 ? -5.414 -23.641 -2.479 1 98.94 105 ALA A CA 1
ATOM 834 C C . ALA A 1 105 ? -5.496 -23.688 -0.955 1 98.94 105 ALA A C 1
ATOM 836 O O . ALA A 1 105 ? -6.184 -24.547 -0.391 1 98.94 105 ALA A O 1
ATOM 837 N N . LEU A 1 106 ? -4.738 -22.828 -0.313 1 98.94 106 LEU A N 1
ATOM 838 C CA . LEU A 1 106 ? -4.695 -22.688 1.138 1 98.94 106 LEU A CA 1
ATOM 839 C C . LEU A 1 106 ? -4.574 -21.219 1.531 1 98.94 106 LEU A C 1
ATOM 841 O O . LEU A 1 106 ? -3.73 -20.5 0.998 1 98.94 106 LEU A O 1
ATOM 845 N N . TYR A 1 107 ? -5.512 -20.828 2.336 1 98.94 107 TYR A N 1
ATOM 846 C CA . TYR A 1 107 ? -5.395 -19.531 2.998 1 98.94 107 TYR A CA 1
ATOM 847 C C . TYR A 1 107 ? -4.773 -19.672 4.383 1 98.94 107 TYR A C 1
ATOM 849 O O . TYR A 1 107 ? -5.191 -20.531 5.168 1 98.94 107 TYR A O 1
ATOM 857 N N . LEU A 1 108 ? -3.746 -18.922 4.68 1 98.94 108 LEU A N 1
ATOM 858 C CA . LEU A 1 108 ? -3.188 -18.812 6.023 1 98.94 108 LEU A CA 1
ATOM 859 C C . LEU A 1 108 ? -3.414 -17.406 6.59 1 98.94 108 LEU A C 1
ATOM 861 O O . LEU A 1 108 ? -3.014 -16.422 5.98 1 98.94 108 LEU A O 1
ATOM 865 N N . GLY A 1 109 ? -4.07 -17.359 7.742 1 98.75 109 GLY A N 1
ATOM 866 C CA . GLY A 1 109 ? -4.262 -16.094 8.438 1 98.75 109 GLY A CA 1
ATOM 867 C C . GLY A 1 109 ? -2.998 -15.578 9.109 1 98.75 109 GLY A C 1
ATOM 868 O O . GLY A 1 109 ? -1.986 -16.281 9.148 1 98.75 109 GLY A O 1
ATOM 869 N N . SER A 1 110 ? -3.1 -14.344 9.586 1 98.5 110 SER A N 1
ATOM 870 C CA . SER A 1 110 ? -1.953 -13.719 10.242 1 98.5 110 SER A CA 1
ATOM 871 C C . SER A 1 110 ? -1.668 -14.375 11.586 1 98.5 110 SER A C 1
ATOM 873 O O . SER A 1 110 ? -2.586 -14.859 12.258 1 98.5 110 SER A O 1
ATOM 875 N N . GLY A 1 111 ? -0.342 -14.352 11.961 1 97.56 111 GLY A N 1
ATOM 876 C CA . GLY A 1 111 ? 0.047 -14.836 13.273 1 97.56 111 GLY A CA 1
ATOM 877 C C . GLY A 1 111 ? 1.446 -15.422 13.305 1 97.56 111 GLY A C 1
ATOM 878 O O . GLY A 1 111 ? 1.942 -15.914 12.289 1 97.56 111 GLY A O 1
ATOM 879 N N . ASP A 1 112 ? 2 -15.406 14.492 1 97.88 112 ASP A N 1
ATOM 880 C CA . ASP A 1 112 ? 3.379 -15.852 14.664 1 97.88 112 ASP A CA 1
ATOM 881 C C . ASP A 1 112 ? 3.461 -17.375 14.727 1 97.88 112 ASP A C 1
ATOM 883 O O . ASP A 1 112 ? 3.115 -17.984 15.742 1 97.88 112 ASP A O 1
ATOM 887 N N . ARG A 1 113 ? 3.967 -17.969 13.68 1 98.31 113 ARG A N 1
ATOM 888 C CA . ARG A 1 113 ? 4.211 -19.406 13.648 1 98.31 113 ARG A CA 1
ATOM 889 C C . ARG A 1 113 ? 5.098 -19.781 12.469 1 98.31 113 ARG A C 1
ATOM 891 O O . ARG A 1 113 ? 5.211 -19.016 11.5 1 98.31 113 ARG A O 1
ATOM 898 N N . GLU A 1 114 ? 5.672 -20.875 12.602 1 98.56 114 GLU A N 1
ATOM 899 C CA . GLU A 1 114 ? 6.504 -21.391 11.523 1 98.56 114 GLU A CA 1
ATOM 900 C C . GLU A 1 114 ? 5.648 -21.984 10.406 1 98.56 114 GLU A C 1
ATOM 902 O O . GLU A 1 114 ? 4.645 -22.656 10.664 1 98.56 114 GLU A O 1
ATOM 907 N N . VAL A 1 115 ? 6.016 -21.734 9.156 1 98.88 115 VAL A N 1
ATOM 908 C CA . VAL A 1 115 ? 5.387 -22.328 7.984 1 98.88 115 VAL A CA 1
ATOM 909 C C . VAL A 1 115 ? 6.43 -23.094 7.176 1 98.88 115 VAL A C 1
ATOM 911 O O . VAL A 1 115 ? 7.523 -22.594 6.922 1 98.88 115 VAL A O 1
ATOM 914 N N . THR A 1 116 ? 6.117 -24.312 6.742 1 98.88 116 THR A N 1
ATOM 915 C CA . THR A 1 116 ? 7.051 -25.109 5.949 1 98.88 116 THR A CA 1
ATOM 916 C C . THR A 1 116 ? 6.344 -25.719 4.746 1 98.88 116 THR A C 1
ATOM 918 O O . THR A 1 116 ? 5.117 -25.859 4.738 1 98.88 116 THR A O 1
ATOM 921 N N . PHE A 1 117 ? 7.07 -26.078 3.73 1 98.88 117 PHE A N 1
ATOM 922 C CA . PHE A 1 117 ? 6.621 -26.703 2.49 1 98.88 117 PHE A CA 1
ATOM 923 C C . PHE A 1 117 ? 7.344 -28.016 2.26 1 98.88 117 PHE A C 1
ATOM 925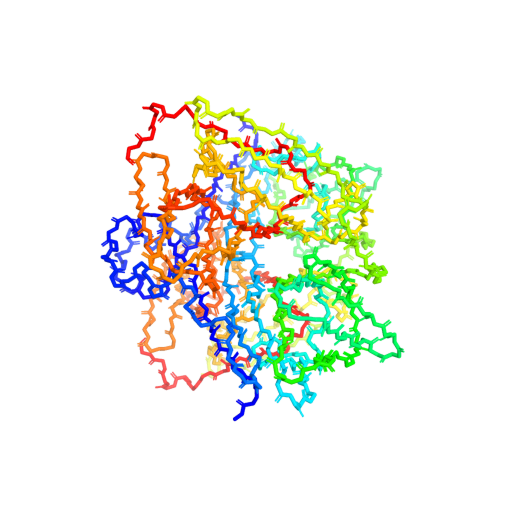 O O . PHE A 1 117 ? 8.555 -28.109 2.455 1 98.88 117 PHE A O 1
ATOM 932 N N . GLU A 1 118 ? 6.602 -28.984 1.853 1 98.75 118 GLU A N 1
ATOM 933 C CA . GLU A 1 118 ? 7.168 -30.297 1.551 1 98.75 118 GLU A CA 1
ATOM 934 C C . GLU A 1 118 ? 6.449 -30.953 0.376 1 98.75 118 GLU A C 1
ATOM 936 O O . GLU A 1 118 ? 5.238 -30.781 0.21 1 98.75 118 GLU A O 1
ATOM 941 N N . SER A 1 119 ? 7.234 -31.672 -0.399 1 98.81 119 SER A N 1
ATOM 942 C CA . SER A 1 119 ? 6.648 -32.5 -1.444 1 98.81 119 SER A CA 1
ATOM 943 C C . SER A 1 119 ? 6.434 -33.938 -0.958 1 98.81 119 SER A C 1
ATOM 945 O O . SER A 1 119 ? 7.23 -34.469 -0.175 1 98.81 119 SER A O 1
ATOM 947 N N . LYS A 1 120 ? 5.395 -34.594 -1.438 1 98.44 120 LYS A N 1
ATOM 948 C CA . LYS A 1 120 ? 5.168 -36 -1.108 1 98.44 120 LYS A CA 1
ATOM 949 C C . LYS A 1 120 ? 6.059 -36.906 -1.948 1 98.44 120 LYS A C 1
ATOM 951 O O . LYS A 1 120 ? 6.332 -38.031 -1.56 1 98.44 120 LYS A O 1
ATOM 956 N N . ASP A 1 121 ? 6.453 -36.469 -3.152 1 98.12 121 ASP A N 1
ATOM 957 C CA . ASP A 1 121 ? 7.301 -37.219 -4.082 1 98.12 121 ASP A CA 1
ATOM 958 C C . ASP A 1 121 ? 8.367 -36.312 -4.691 1 98.12 121 ASP A C 1
ATOM 960 O O . ASP A 1 121 ? 8.062 -35.406 -5.469 1 98.12 121 ASP A O 1
ATOM 964 N N . GLU A 1 122 ? 9.625 -36.594 -4.434 1 96.69 122 GLU A N 1
ATOM 965 C CA . GLU A 1 122 ? 10.719 -35.75 -4.926 1 96.69 122 GLU A CA 1
ATOM 966 C C . GLU A 1 122 ? 10.82 -35.812 -6.445 1 96.69 122 GLU A C 1
ATOM 968 O O . GLU A 1 122 ? 11.328 -34.875 -7.078 1 96.69 122 GLU A O 1
ATOM 973 N N . LYS A 1 123 ? 10.398 -36.875 -7.094 1 97.75 123 LYS A N 1
ATOM 974 C CA . LYS A 1 123 ? 10.477 -37.031 -8.539 1 97.75 123 LYS A CA 1
ATOM 975 C C . LYS A 1 123 ? 9.352 -36.281 -9.242 1 97.75 123 LYS A C 1
ATOM 977 O O . LYS A 1 123 ? 9.414 -36.031 -10.453 1 97.75 123 LYS A O 1
ATOM 982 N N . ASN A 1 124 ? 8.312 -35.969 -8.539 1 98.25 124 ASN A N 1
ATOM 983 C CA . ASN A 1 124 ? 7.191 -35.156 -8.953 1 98.25 124 ASN A CA 1
ATOM 984 C C . ASN A 1 124 ? 6.852 -34.094 -7.898 1 98.25 124 ASN A C 1
ATOM 986 O O . ASN A 1 124 ? 5.805 -34.156 -7.254 1 98.25 124 ASN A O 1
ATOM 990 N N . PRO A 1 125 ? 7.664 -33.125 -7.777 1 98.69 125 PRO A N 1
ATOM 991 C CA . PRO A 1 125 ? 7.578 -32.219 -6.645 1 98.69 125 PRO A CA 1
ATOM 992 C C . PRO A 1 125 ? 6.367 -31.281 -6.727 1 98.69 125 PRO A C 1
ATOM 994 O O . PRO A 1 125 ? 5.887 -30.984 -7.824 1 98.69 125 PRO A O 1
ATOM 997 N N . ALA A 1 126 ? 5.902 -30.844 -5.559 1 98.88 126 ALA A N 1
ATOM 998 C CA . ALA A 1 126 ? 4.941 -29.75 -5.457 1 98.88 126 ALA A CA 1
ATOM 999 C C . ALA A 1 126 ? 5.566 -28.438 -5.891 1 98.88 126 ALA A C 1
ATOM 1001 O O . ALA A 1 126 ? 6.789 -28.281 -5.863 1 98.88 126 ALA A O 1
ATOM 1002 N N . LYS A 1 127 ? 4.793 -27.578 -6.438 1 98.88 127 LYS A N 1
ATOM 1003 C CA . LYS A 1 127 ? 5.094 -26.172 -6.699 1 98.88 127 LYS A CA 1
ATOM 1004 C C . LYS A 1 127 ? 4.082 -25.25 -6.02 1 98.88 127 LYS A C 1
ATOM 1006 O O . LYS A 1 127 ? 2.967 -25.062 -6.52 1 98.88 127 LYS A O 1
ATOM 1011 N N . PHE A 1 128 ? 4.516 -24.656 -4.891 1 98.94 128 PHE A N 1
ATOM 1012 C CA . PHE A 1 128 ? 3.621 -23.797 -4.129 1 98.94 128 PHE A CA 1
ATOM 1013 C C . PHE A 1 128 ? 3.803 -22.344 -4.535 1 98.94 128 PHE A C 1
ATOM 1015 O O . PHE A 1 128 ? 4.773 -21.688 -4.133 1 98.94 128 PHE A O 1
ATOM 1022 N N . TYR A 1 129 ? 2.867 -21.844 -5.355 1 99 129 TYR A N 1
ATOM 1023 C CA . TYR A 1 129 ? 2.812 -20.422 -5.652 1 99 129 TYR A CA 1
ATOM 1024 C C . TYR A 1 129 ? 2.072 -19.656 -4.559 1 99 129 TYR A C 1
ATOM 1026 O O . TYR A 1 129 ? 1.036 -20.109 -4.07 1 99 129 TYR A O 1
ATOM 1034 N N . PHE A 1 130 ? 2.594 -18.406 -4.145 1 98.94 130 PHE A N 1
ATOM 1035 C CA . PHE A 1 130 ? 1.869 -17.734 -3.072 1 98.94 130 PHE A CA 1
ATOM 1036 C C . PHE A 1 130 ? 1.909 -16.219 -3.258 1 98.94 130 PHE A C 1
ATOM 1038 O O . PHE A 1 130 ? 2.828 -15.688 -3.885 1 98.94 130 PHE A O 1
ATOM 1045 N N . ASN A 1 131 ? 0.866 -15.547 -2.828 1 98.94 131 ASN A N 1
ATOM 1046 C CA . ASN A 1 131 ? 0.774 -14.109 -2.594 1 98.94 131 ASN A CA 1
ATOM 1047 C C . ASN A 1 131 ? 0.531 -13.797 -1.119 1 98.94 131 ASN A C 1
ATOM 1049 O O . ASN A 1 131 ? -0.204 -14.523 -0.441 1 98.94 131 ASN A O 1
ATOM 1053 N N . SER A 1 132 ? 1.176 -12.797 -0.643 1 98.94 132 SER A N 1
ATOM 1054 C CA . SER A 1 132 ? 1.008 -12.367 0.743 1 98.94 132 SER A CA 1
ATOM 1055 C C . SER A 1 132 ? 0.854 -10.859 0.84 1 98.94 132 SER A C 1
ATOM 1057 O O . SER A 1 132 ? 1.537 -10.109 0.135 1 98.94 132 SER A O 1
ATOM 1059 N N . LEU A 1 133 ? -0.057 -10.43 1.705 1 98.69 133 LEU A N 1
ATOM 1060 C CA . LEU A 1 133 ? -0.312 -9.016 1.963 1 98.69 133 LEU A CA 1
ATOM 1061 C C . LEU A 1 133 ? -0.371 -8.742 3.461 1 98.69 133 LEU A C 1
ATOM 1063 O O . LEU A 1 133 ? -0.535 -9.664 4.262 1 98.69 133 LEU A O 1
ATOM 1067 N N . THR A 1 134 ? -0.199 -7.445 3.84 1 98.38 134 THR A N 1
ATOM 1068 C CA . THR A 1 134 ? -0.331 -7.055 5.238 1 98.38 134 THR A CA 1
ATOM 1069 C C . THR A 1 134 ? -1.729 -7.371 5.758 1 98.38 134 THR A C 1
ATOM 1071 O O . THR A 1 134 ? -2.707 -7.301 5.012 1 98.38 134 THR A O 1
ATOM 1074 N N . ALA A 1 135 ? -1.806 -7.777 6.957 1 98.62 135 ALA A N 1
ATOM 1075 C CA . ALA A 1 135 ? -3.053 -8.125 7.633 1 98.62 135 ALA A CA 1
ATOM 1076 C C . ALA A 1 135 ? -3.074 -7.578 9.055 1 98.62 135 ALA A C 1
ATOM 1078 O O . ALA A 1 135 ? -2.105 -7.73 9.805 1 98.62 135 ALA A O 1
ATOM 1079 N N . HIS A 1 136 ? -4.234 -6.91 9.422 1 98 136 HIS A N 1
ATOM 1080 C CA . HIS A 1 136 ? -4.309 -6.273 10.727 1 98 136 HIS A CA 1
ATOM 1081 C C . HIS A 1 136 ? -5.18 -7.082 11.688 1 98 136 HIS A C 1
ATOM 1083 O O . HIS A 1 136 ? -5.438 -6.648 12.812 1 98 136 HIS A O 1
ATOM 1089 N N . ARG A 1 137 ? -5.691 -8.148 11.289 1 97.56 137 ARG A N 1
ATOM 1090 C CA . ARG A 1 137 ? -6.344 -9.141 12.133 1 97.56 137 ARG A CA 1
ATOM 1091 C C . ARG A 1 137 ? -6.125 -10.547 11.602 1 97.56 137 ARG A C 1
ATOM 1093 O O . ARG A 1 137 ? -5.762 -10.727 10.438 1 97.56 137 ARG A O 1
ATOM 1100 N N . ASN A 1 138 ? -6.383 -11.508 12.484 1 98 138 ASN A N 1
ATOM 1101 C CA . ASN A 1 138 ? -6.242 -12.914 12.109 1 98 138 ASN A CA 1
ATOM 1102 C C . ASN A 1 138 ? -7.57 -13.508 11.648 1 98 138 ASN A C 1
ATOM 1104 O O . ASN A 1 138 ? -8.617 -13.242 12.25 1 98 138 ASN A O 1
ATOM 1108 N N . TYR A 1 139 ? -7.609 -14.195 10.609 1 98.56 139 TYR A N 1
ATOM 1109 C CA . TYR A 1 139 ? -8.695 -15.07 10.18 1 98.56 139 TYR A CA 1
ATOM 1110 C C . TYR A 1 139 ? -8.25 -16.516 10.125 1 98.56 139 TYR A C 1
ATOM 1112 O O . TYR A 1 139 ? -7.059 -16.797 9.953 1 98.56 139 TYR A O 1
ATOM 1120 N N . PRO A 1 140 ? -9.094 -17.5 10.234 1 98.19 140 PRO A N 1
ATOM 1121 C CA . PRO A 1 140 ? -8.711 -18.906 10.305 1 98.19 140 PRO A CA 1
ATOM 1122 C C . PRO A 1 140 ? -8.102 -19.422 9 1 98.19 140 PRO A C 1
ATOM 1124 O O . PRO A 1 140 ? -8.547 -19.031 7.914 1 98.19 140 PRO A O 1
ATOM 1127 N N . ASP A 1 141 ? -7.109 -20.297 9.188 1 98.69 141 ASP A N 1
ATOM 1128 C CA . ASP A 1 141 ? -6.574 -21.016 8.031 1 98.69 141 ASP A CA 1
ATOM 1129 C C . ASP A 1 141 ? -7.652 -21.859 7.367 1 98.69 141 ASP A C 1
ATOM 1131 O O . ASP A 1 141 ? -8.484 -22.469 8.047 1 98.69 141 ASP A O 1
ATOM 1135 N N . LYS A 1 142 ? -7.578 -21.953 6.066 1 98.62 142 LYS A N 1
ATOM 1136 C CA . LYS A 1 142 ? -8.594 -22.75 5.387 1 98.62 142 LYS A CA 1
ATOM 1137 C C . LYS A 1 142 ? -8.07 -23.281 4.059 1 98.62 142 LYS A C 1
ATOM 1139 O O . LYS A 1 142 ? -7.59 -22.516 3.217 1 98.62 142 LYS A O 1
ATOM 1144 N N . LYS A 1 143 ? -8.148 -24.609 3.896 1 98.81 143 LYS A N 1
ATOM 1145 C CA . LYS A 1 143 ? -7.938 -25.203 2.582 1 98.81 143 LYS A CA 1
ATOM 1146 C C . LYS A 1 143 ? -9.148 -25 1.682 1 98.81 143 LYS A C 1
ATOM 1148 O O . LYS A 1 143 ? -10.289 -25.109 2.133 1 98.81 143 LYS A O 1
ATOM 1153 N N . VAL A 1 144 ? -8.945 -24.625 0.485 1 98.69 144 VAL A N 1
ATOM 1154 C CA . VAL A 1 144 ? -10.008 -24.375 -0.482 1 98.69 144 VAL A CA 1
ATOM 1155 C C . VAL A 1 144 ? -9.742 -25.156 -1.764 1 98.69 144 VAL A C 1
ATOM 1157 O O . VAL A 1 144 ? -8.633 -25.125 -2.303 1 98.69 144 VAL A O 1
ATOM 1160 N N . THR A 1 145 ? -10.688 -25.922 -2.217 1 98.19 145 THR A N 1
ATOM 1161 C CA . THR A 1 145 ? -10.625 -26.656 -3.479 1 98.19 145 THR A CA 1
ATOM 1162 C C . THR A 1 145 ? -11.625 -26.094 -4.48 1 98.19 145 THR A C 1
ATOM 1164 O O . THR A 1 145 ? -12.375 -25.156 -4.16 1 98.19 145 THR A O 1
ATOM 1167 N N . LYS A 1 146 ? -11.57 -26.609 -5.699 1 95.88 146 LYS A N 1
ATOM 1168 C CA . LYS A 1 146 ? -12.508 -26.141 -6.723 1 95.88 146 LYS A CA 1
ATOM 1169 C C . LYS A 1 146 ? -13.953 -26.375 -6.285 1 95.88 146 LYS A C 1
ATOM 1171 O O . LYS A 1 146 ? -14.859 -25.641 -6.711 1 95.88 146 LYS A O 1
ATOM 1176 N N . LYS A 1 147 ? -14.195 -27.312 -5.43 1 96.12 147 LYS A N 1
ATOM 1177 C CA . LYS A 1 147 ? -15.539 -27.594 -4.941 1 96.12 147 LYS A CA 1
ATOM 1178 C C . LYS A 1 147 ? -16.062 -26.453 -4.074 1 96.12 147 LYS A C 1
ATOM 1180 O O . LYS A 1 147 ? -17.266 -26.266 -3.951 1 96.12 147 LYS A O 1
ATOM 1185 N N . ASP A 1 148 ? -15.156 -25.734 -3.455 1 96.44 148 ASP A N 1
ATOM 1186 C CA . ASP A 1 148 ? -15.5 -24.625 -2.566 1 96.44 148 ASP A CA 1
ATOM 1187 C C . ASP A 1 148 ? -15.594 -23.312 -3.338 1 96.44 148 ASP A C 1
ATOM 1189 O O . ASP A 1 148 ? -16.125 -22.328 -2.826 1 96.44 148 ASP A O 1
ATOM 1193 N N . ALA A 1 149 ? -15.125 -23.328 -4.605 1 96.62 149 ALA A N 1
ATOM 1194 C CA . ALA A 1 149 ? -14.93 -22.094 -5.352 1 96.62 149 ALA A CA 1
ATOM 1195 C C . ALA A 1 149 ? -16.266 -21.562 -5.879 1 96.62 149 ALA A C 1
ATOM 1197 O O . ALA A 1 149 ? -17.172 -22.328 -6.168 1 96.62 149 ALA A O 1
ATOM 1198 N N . VAL A 1 150 ? -16.375 -20.25 -5.914 1 96.44 150 VAL A N 1
ATOM 1199 C CA . VAL A 1 150 ? -17.406 -19.609 -6.727 1 96.44 150 VAL A CA 1
ATOM 1200 C C . VAL A 1 150 ? -16.969 -19.578 -8.188 1 96.44 150 VAL A C 1
ATOM 1202 O O . VAL A 1 150 ? -16.031 -18.844 -8.547 1 96.44 150 VAL A O 1
ATOM 1205 N N . VAL A 1 151 ? -17.703 -20.328 -9.023 1 96.12 151 VAL A N 1
ATOM 1206 C CA . VAL A 1 151 ? -17.266 -20.5 -10.406 1 96.12 151 VAL A CA 1
ATOM 1207 C C . VAL A 1 151 ? -18.078 -19.594 -11.328 1 96.12 151 VAL A C 1
ATOM 1209 O O . VAL A 1 151 ? -19.297 -19.484 -11.188 1 96.12 151 VAL A O 1
ATOM 1212 N N . ALA A 1 152 ? -17.359 -18.906 -12.141 1 94.88 152 ALA A N 1
ATOM 1213 C CA . ALA A 1 152 ? -18 -18.109 -13.195 1 94.88 152 ALA A CA 1
ATOM 1214 C C . ALA A 1 152 ? -17.516 -18.562 -14.57 1 94.88 152 ALA A C 1
ATOM 1216 O O . ALA A 1 152 ? -16.328 -18.438 -14.898 1 94.88 152 ALA A O 1
ATOM 1217 N N . GLU A 1 153 ? -18.438 -19.141 -15.336 1 96.12 153 GLU A N 1
ATOM 1218 C CA . GLU A 1 153 ? -18.125 -19.422 -16.734 1 96.12 153 GLU A CA 1
ATOM 1219 C C . GLU A 1 153 ? -18.297 -18.188 -17.594 1 96.12 153 GLU A C 1
ATOM 1221 O O . GLU A 1 153 ? -19.344 -17.547 -17.578 1 96.12 153 GLU A O 1
ATOM 1226 N N . MET A 1 154 ? -17.25 -17.844 -18.328 1 95.5 154 MET A N 1
ATOM 1227 C CA . MET A 1 154 ? -17.266 -16.594 -19.094 1 95.5 154 MET A CA 1
ATOM 1228 C C . MET A 1 154 ? -16.781 -16.812 -20.516 1 95.5 154 MET A C 1
ATOM 1230 O O . MET A 1 154 ? -16 -17.734 -20.781 1 95.5 154 MET A O 1
ATOM 1234 N N . GLY A 1 155 ? -17.266 -16 -21.422 1 95.81 155 GLY A N 1
ATOM 1235 C CA . GLY A 1 155 ? -16.75 -15.961 -22.781 1 95.81 155 GLY A CA 1
ATOM 1236 C C . GLY A 1 155 ? -17.344 -17.031 -23.672 1 95.81 155 GLY A C 1
ATOM 1237 O O . GLY A 1 155 ? -18.438 -17.516 -23.422 1 95.81 155 GLY A O 1
ATOM 1238 N N . SER A 1 156 ? -16.688 -17.156 -24.906 1 96.06 156 SER A N 1
ATOM 1239 C CA . SER A 1 156 ? -17.125 -18.094 -25.938 1 96.06 156 SER A CA 1
ATOM 1240 C C . SER A 1 156 ? -15.945 -18.531 -26.812 1 96.06 156 SER A C 1
ATOM 1242 O O . SER A 1 156 ? -14.883 -17.906 -26.797 1 96.06 156 SER A O 1
ATOM 1244 N N . LEU A 1 157 ? -16.188 -19.703 -27.359 1 95.69 157 LEU A N 1
ATOM 1245 C CA . LEU A 1 157 ? -15.18 -20.172 -28.297 1 95.69 157 LEU A CA 1
ATOM 1246 C C . LEU A 1 157 ? -14.984 -19.172 -29.438 1 95.69 157 LEU A C 1
ATOM 1248 O O . LEU A 1 157 ? -13.859 -18.969 -29.891 1 95.69 157 LEU A O 1
ATOM 1252 N N . GLU A 1 158 ? -16.078 -18.562 -29.969 1 96 158 GLU A N 1
ATOM 1253 C CA . GLU A 1 158 ? -16.031 -17.578 -31.047 1 96 158 GLU A CA 1
ATOM 1254 C C . GLU A 1 158 ? -15.148 -16.391 -30.672 1 96 158 GLU A C 1
ATOM 1256 O O . GLU A 1 158 ? -14.445 -15.836 -31.516 1 96 158 GLU A O 1
ATOM 1261 N N . GLY A 1 159 ? -15.133 -16.047 -29.469 1 95.44 159 GLY A N 1
ATOM 1262 C CA . GLY A 1 159 ? -14.328 -14.945 -28.969 1 95.44 159 GLY A CA 1
ATOM 1263 C C . GLY A 1 159 ? -12.961 -15.367 -28.484 1 95.44 159 GLY A C 1
ATOM 1264 O O . GLY A 1 159 ? -12.18 -14.539 -28.016 1 95.44 159 GLY A O 1
ATOM 1265 N N . SER A 1 160 ? -12.719 -16.672 -28.562 1 96.94 160 SER A N 1
ATOM 1266 C CA . SER A 1 160 ? -11.461 -17.266 -28.125 1 96.94 160 SER A CA 1
ATOM 1267 C C . SER A 1 160 ? -11.18 -16.938 -26.672 1 96.94 160 SER A C 1
ATOM 1269 O O . SER A 1 160 ? -10.031 -16.656 -26.297 1 96.94 160 SER A O 1
ATOM 1271 N N . ASN A 1 161 ? -12.18 -16.812 -25.875 1 97.19 161 ASN A N 1
ATOM 1272 C CA . ASN A 1 161 ? -12.008 -16.438 -24.469 1 97.19 161 ASN A CA 1
ATOM 1273 C C . ASN A 1 161 ? -12.922 -17.25 -23.562 1 97.19 161 ASN A C 1
ATOM 1275 O O . ASN A 1 161 ? -13.375 -16.75 -22.531 1 97.19 161 ASN A O 1
ATOM 1279 N N . HIS A 1 162 ? -13.281 -18.469 -24.047 1 97.44 162 HIS A N 1
ATOM 1280 C CA . HIS A 1 162 ? -14.047 -19.375 -23.203 1 97.44 162 HIS A CA 1
ATOM 1281 C C . HIS A 1 162 ? -13.219 -19.844 -22.016 1 97.44 162 HIS A C 1
ATOM 1283 O O . HIS A 1 162 ? -12.148 -20.422 -22.172 1 97.44 162 HIS A O 1
ATOM 1289 N N . ARG A 1 163 ? -13.781 -19.5 -20.812 1 97.62 163 ARG A N 1
ATOM 1290 C CA . ARG A 1 163 ? -12.969 -19.781 -19.625 1 97.62 163 ARG A CA 1
ATOM 1291 C C . ARG A 1 163 ? -13.852 -19.969 -18.391 1 97.62 163 ARG A C 1
ATOM 1293 O O . ARG A 1 163 ? -14.992 -19.484 -18.359 1 97.62 163 ARG A O 1
ATOM 1300 N N . ASN A 1 164 ? -13.281 -20.688 -17.438 1 97.38 164 ASN A N 1
ATOM 1301 C CA . ASN A 1 164 ? -13.859 -20.781 -16.094 1 97.38 164 ASN A CA 1
ATOM 1302 C C . ASN A 1 164 ? -13.016 -20.047 -15.07 1 97.38 164 ASN A C 1
ATOM 1304 O O . ASN A 1 164 ? -11.828 -20.344 -14.898 1 97.38 164 ASN A O 1
ATOM 1308 N N . ILE A 1 165 ? -13.633 -19.094 -14.484 1 97.31 165 ILE A N 1
ATOM 1309 C CA . ILE A 1 165 ? -12.992 -18.391 -13.375 1 97.31 165 ILE A CA 1
ATOM 1310 C C . ILE A 1 165 ? -13.383 -19.062 -12.055 1 97.31 165 ILE A C 1
ATOM 1312 O O . ILE A 1 165 ? -14.547 -19.031 -11.664 1 97.31 165 ILE A O 1
ATOM 1316 N N . ASN A 1 166 ? -12.422 -19.703 -11.43 1 98.25 166 ASN A N 1
ATOM 1317 C CA . ASN A 1 166 ? -12.625 -20.25 -10.094 1 98.25 166 ASN A CA 1
ATOM 1318 C C . ASN A 1 166 ? -12.172 -19.281 -9.008 1 98.25 166 ASN A C 1
ATOM 1320 O O . ASN A 1 166 ? -10.984 -19.188 -8.711 1 98.25 166 ASN A O 1
ATOM 1324 N N . LYS A 1 167 ? -13.117 -18.578 -8.445 1 97.81 167 LYS A N 1
ATOM 1325 C CA . LYS A 1 167 ? -12.812 -17.719 -7.301 1 97.81 167 LYS A CA 1
ATOM 1326 C C . LYS A 1 167 ? -12.656 -18.547 -6.023 1 97.81 167 LYS A C 1
ATOM 1328 O O . LYS A 1 167 ? -13.641 -19.062 -5.484 1 97.81 167 LYS A O 1
ATOM 1333 N N . MET A 1 168 ? -11.461 -18.562 -5.508 1 98.56 168 MET A N 1
ATOM 1334 C CA . MET A 1 168 ? -11.172 -19.547 -4.469 1 98.56 168 MET A CA 1
ATOM 1335 C C . MET A 1 168 ? -10.938 -18.875 -3.125 1 98.56 168 MET A C 1
ATOM 1337 O O . MET A 1 168 ? -11.641 -19.172 -2.15 1 98.56 168 MET A O 1
ATOM 1341 N N . LEU A 1 169 ? -9.977 -17.953 -3.08 1 98.38 169 LEU A N 1
ATOM 1342 C CA . LEU A 1 169 ? -9.711 -17.172 -1.87 1 98.38 169 LEU A CA 1
ATOM 1343 C C . LEU A 1 169 ? -10.297 -15.773 -1.984 1 98.38 169 LEU A C 1
ATOM 1345 O O . LEU A 1 169 ? -9.562 -14.797 -2.152 1 98.38 169 LEU A O 1
ATOM 1349 N N . VAL A 1 170 ? -11.656 -15.695 -1.871 1 97.25 170 VAL A N 1
ATOM 1350 C CA . VAL A 1 170 ? -12.398 -14.438 -1.938 1 97.25 170 VAL A CA 1
ATOM 1351 C C . VAL A 1 170 ? -13.391 -14.367 -0.779 1 97.25 170 VAL A C 1
ATOM 1353 O O . VAL A 1 170 ? -13.742 -15.391 -0.19 1 97.25 170 VAL A O 1
ATOM 1356 N N . ASN A 1 171 ? -13.844 -13.156 -0.538 1 94.5 171 ASN A N 1
ATOM 1357 C CA . ASN A 1 171 ? -14.68 -12.914 0.631 1 94.5 171 ASN A CA 1
ATOM 1358 C C . ASN A 1 171 ? -15.984 -13.711 0.559 1 94.5 171 ASN A C 1
ATOM 1360 O O . ASN A 1 171 ? -16.609 -13.984 1.585 1 94.5 171 ASN A O 1
ATOM 1364 N N . GLN A 1 172 ? -16.422 -14.148 -0.623 1 94.75 172 GLN A N 1
ATOM 1365 C CA . GLN A 1 172 ? -17.609 -14.984 -0.79 1 94.75 172 GLN A CA 1
ATOM 1366 C C . GLN A 1 172 ? -17.359 -16.406 -0.305 1 94.75 172 GLN A C 1
ATOM 1368 O O . GLN A 1 172 ? -18.297 -17.156 -0.057 1 94.75 172 GLN A O 1
ATOM 1373 N N . VAL A 1 173 ? -16.094 -16.844 -0.218 1 97.25 173 VAL A N 1
ATOM 1374 C CA . VAL A 1 173 ? -15.719 -18.203 0.126 1 97.25 173 VAL A CA 1
ATOM 1375 C C . VAL A 1 173 ? -15.195 -18.25 1.56 1 97.25 173 VAL A C 1
ATOM 1377 O O . VAL A 1 173 ? -15.531 -19.172 2.32 1 97.25 173 VAL A O 1
ATOM 1380 N N . LEU A 1 174 ? -14.422 -17.344 1.989 1 98.06 174 LEU A N 1
ATOM 1381 C CA . LEU A 1 174 ? -13.828 -17.234 3.318 1 98.06 174 LEU A CA 1
ATOM 1382 C C . LEU A 1 174 ? -13.469 -15.781 3.629 1 98.06 174 LEU A C 1
ATOM 1384 O O . LEU A 1 174 ? -13.25 -14.977 2.717 1 98.06 174 LEU A O 1
ATOM 1388 N N . PRO A 1 175 ? -13.398 -15.43 4.91 1 97.69 175 PRO A N 1
ATOM 1389 C CA . PRO A 1 175 ? -12.953 -14.078 5.246 1 97.69 175 PRO A CA 1
ATOM 1390 C C . PRO A 1 175 ? -11.453 -13.875 5.043 1 97.69 175 PRO A C 1
ATOM 1392 O O . PRO A 1 175 ? -10.664 -14.766 5.352 1 97.69 175 PRO A O 1
ATOM 1395 N N . THR A 1 176 ? -11.062 -12.812 4.488 1 98.19 176 THR A N 1
ATOM 1396 C CA . THR A 1 176 ? -9.68 -12.359 4.379 1 98.19 176 THR A CA 1
ATOM 1397 C C . THR A 1 176 ? -9.562 -10.891 4.773 1 98.19 176 THR A C 1
ATOM 1399 O O . THR A 1 176 ? -10.562 -10.188 4.883 1 98.19 176 THR A O 1
ATOM 1402 N N . CYS A 1 177 ? -8.398 -10.422 5.094 1 98.31 177 CYS A N 1
ATOM 1403 C CA . CYS A 1 177 ? -8.18 -9.008 5.375 1 98.31 177 CYS A CA 1
ATOM 1404 C C . CYS A 1 177 ? -8.258 -8.18 4.098 1 98.31 177 CYS A C 1
ATOM 1406 O O . CYS A 1 177 ? -9.031 -7.219 4.02 1 98.31 177 CYS A O 1
ATOM 1408 N N . GLN A 1 178 ? -7.434 -8.484 3.104 1 98.06 178 GLN A N 1
ATOM 1409 C CA . GLN A 1 178 ? -7.484 -7.75 1.844 1 98.06 178 GLN A CA 1
ATOM 1410 C C . GLN A 1 178 ? -7.145 -8.656 0.665 1 98.06 178 GLN A C 1
ATOM 1412 O O . GLN A 1 178 ? -7.484 -8.352 -0.48 1 98.06 178 GLN A O 1
ATOM 1417 N N . LEU A 1 179 ? -6.594 -9.836 0.907 1 98.56 179 LEU A N 1
ATOM 1418 C CA . LEU A 1 179 ? -6.117 -10.742 -0.13 1 98.56 179 LEU A CA 1
ATOM 1419 C C . LEU A 1 179 ? -7.285 -11.438 -0.821 1 98.56 179 LEU A C 1
ATOM 1421 O O . LEU A 1 179 ? -8.18 -11.961 -0.156 1 98.56 179 LEU A O 1
ATOM 1425 N N . GLN A 1 180 ? -7.266 -11.406 -2.152 1 98.31 180 GLN A N 1
ATOM 1426 C CA . GLN A 1 180 ? -8.172 -12.211 -2.959 1 98.31 180 GLN A CA 1
ATOM 1427 C C . GLN A 1 180 ? -7.422 -12.93 -4.078 1 98.31 180 GLN A C 1
ATOM 1429 O O . GLN A 1 180 ? -6.559 -12.336 -4.73 1 98.31 180 GLN A O 1
ATOM 1434 N N . MET A 1 181 ? -7.684 -14.227 -4.234 1 98.62 181 MET A N 1
ATOM 1435 C CA . MET A 1 181 ? -7.008 -15.008 -5.266 1 98.62 181 MET A CA 1
ATOM 1436 C C . MET A 1 181 ? -7.973 -15.977 -5.938 1 98.62 181 MET A C 1
ATOM 1438 O O . MET A 1 181 ? -8.938 -16.422 -5.316 1 98.62 181 MET A O 1
ATOM 1442 N N . GLY A 1 182 ? -7.699 -16.234 -7.117 1 98.44 182 GLY A N 1
ATOM 1443 C CA . GLY A 1 182 ? -8.438 -17.234 -7.879 1 98.44 182 GLY A CA 1
ATOM 1444 C C . GLY A 1 182 ? -7.645 -17.812 -9.039 1 98.44 182 GLY A C 1
ATOM 1445 O O . GLY A 1 182 ? -6.48 -17.453 -9.242 1 98.44 182 GLY A O 1
ATOM 1446 N N . MET A 1 183 ? -8.25 -18.781 -9.688 1 98.62 183 MET A N 1
ATOM 1447 C CA . MET A 1 183 ? -7.641 -19.5 -10.805 1 98.62 183 MET A CA 1
ATOM 1448 C C . MET A 1 183 ? -8.578 -19.516 -12.016 1 98.62 183 MET A C 1
ATOM 1450 O O . MET A 1 183 ? -9.75 -19.859 -11.891 1 98.62 183 MET A O 1
ATOM 1454 N N . THR A 1 184 ? -8.078 -19.109 -13.117 1 98.5 184 THR A N 1
ATOM 1455 C CA . THR A 1 184 ? -8.852 -19.109 -14.352 1 98.5 184 THR A CA 1
ATOM 1456 C C . THR A 1 184 ? -8.289 -20.141 -15.328 1 98.5 184 THR A C 1
ATOM 1458 O O . THR A 1 184 ? -7.086 -20.156 -15.594 1 98.5 184 THR A O 1
ATOM 1461 N N . GLU A 1 185 ? -9.148 -20.969 -15.797 1 98.25 185 GLU A N 1
ATOM 1462 C CA . GLU A 1 185 ? -8.797 -22.016 -16.75 1 98.25 185 GLU A CA 1
ATOM 1463 C C . GLU A 1 185 ? -9.406 -21.734 -18.125 1 98.25 185 GLU A C 1
ATOM 1465 O O . GLU A 1 185 ? -10.633 -21.641 -18.25 1 98.25 185 GLU A O 1
ATOM 1470 N N . LEU A 1 186 ? -8.562 -21.688 -19.078 1 98.44 186 LEU A N 1
ATOM 1471 C CA . LEU A 1 186 ? -9.039 -21.422 -20.438 1 98.44 186 LEU A CA 1
ATOM 1472 C C . LEU A 1 186 ? -9.297 -22.719 -21.188 1 98.44 186 LEU A C 1
ATOM 1474 O O . LEU A 1 186 ? -8.477 -23.641 -21.141 1 98.44 186 LEU A O 1
ATOM 1478 N N . ALA A 1 187 ? -10.422 -22.828 -21.859 1 97.5 187 ALA A N 1
ATOM 1479 C CA . ALA A 1 187 ? -10.781 -24 -22.656 1 97.5 187 ALA A CA 1
ATOM 1480 C C . ALA A 1 187 ? -9.922 -24.094 -23.922 1 97.5 187 ALA A C 1
ATOM 1482 O O . ALA A 1 187 ? -9.391 -23.078 -24.391 1 97.5 187 ALA A O 1
ATOM 1483 N N . PRO A 1 188 ? -9.82 -25.391 -24.391 1 97.06 188 PRO A N 1
ATOM 1484 C CA . PRO A 1 188 ? -9.141 -25.5 -25.688 1 97.06 188 PRO A CA 1
ATOM 1485 C C . PRO A 1 188 ? -9.719 -24.578 -26.75 1 97.06 188 PRO A C 1
ATOM 1487 O O . PRO A 1 188 ? -10.938 -24.438 -26.844 1 97.06 188 PRO A O 1
ATOM 1490 N N . GLY A 1 189 ? -8.82 -23.875 -27.469 1 96.56 189 GLY A N 1
ATOM 1491 C CA . GLY A 1 189 ? -9.25 -22.938 -28.484 1 96.56 189 GLY A CA 1
ATOM 1492 C C . GLY A 1 189 ? -9.406 -21.516 -27.969 1 96.56 189 GLY A C 1
ATOM 1493 O O . GLY A 1 189 ? -9.617 -20.578 -28.734 1 96.56 189 GLY A O 1
ATOM 1494 N N . SER A 1 190 ? -9.273 -21.359 -26.703 1 97.31 190 SER A N 1
ATOM 1495 C CA . SER A 1 190 ? -9.367 -20.031 -26.094 1 97.31 190 SER A CA 1
ATOM 1496 C C . SER A 1 190 ? -8.016 -19.562 -25.562 1 97.31 190 SER A C 1
ATOM 1498 O O . SER A 1 190 ? -7.285 -20.344 -24.938 1 97.31 190 SER A O 1
ATOM 1500 N N . VAL A 1 191 ? -7.719 -18.234 -25.828 1 97.25 191 VAL A N 1
ATOM 1501 C CA . VAL A 1 191 ? -6.375 -17.797 -25.453 1 97.25 191 VAL A CA 1
ATOM 1502 C C . VAL A 1 191 ? -6.449 -16.438 -24.766 1 97.25 191 VAL A C 1
ATOM 1504 O O . VAL A 1 191 ? -5.484 -15.992 -24.125 1 97.25 191 VAL A O 1
ATOM 1507 N N . TRP A 1 192 ? -7.547 -15.703 -24.844 1 96.69 192 TRP A N 1
ATOM 1508 C CA . TRP A 1 192 ? -7.688 -14.391 -24.219 1 96.69 192 TRP A CA 1
ATOM 1509 C C . TRP A 1 192 ? -8.195 -14.516 -22.781 1 96.69 192 TRP A C 1
ATOM 1511 O O . TRP A 1 192 ? -9.281 -15.062 -22.562 1 96.69 192 TRP A O 1
ATOM 1521 N N . ASN A 1 193 ? -7.371 -13.969 -21.891 1 94.19 193 ASN A N 1
ATOM 1522 C CA . ASN A 1 193 ? -7.891 -13.805 -20.547 1 94.19 193 ASN A CA 1
ATOM 1523 C C . ASN A 1 193 ? -8.297 -12.359 -20.266 1 94.19 193 ASN A C 1
ATOM 1525 O O . ASN A 1 193 ? -7.895 -11.445 -21 1 94.19 193 ASN A O 1
ATOM 1529 N N . THR A 1 194 ? -9.109 -12.055 -19.266 1 90.88 194 THR A N 1
ATOM 1530 C CA . THR A 1 194 ? -9.555 -10.75 -18.797 1 90.88 194 THR A CA 1
ATOM 1531 C C . THR A 1 194 ? -9.867 -9.836 -19.984 1 90.88 194 THR A C 1
ATOM 1533 O O . THR A 1 194 ? -9.219 -8.797 -20.156 1 90.88 194 THR A O 1
ATOM 1536 N N . MET A 1 195 ? -10.688 -10.164 -20.875 1 90.5 195 MET A N 1
ATOM 1537 C CA . MET A 1 195 ? -11.172 -9.422 -22.031 1 90.5 195 MET A CA 1
ATOM 1538 C C . MET A 1 195 ? -12.695 -9.367 -22.047 1 90.5 195 MET A C 1
ATOM 1540 O O . MET A 1 195 ? -13.352 -10.406 -22.078 1 90.5 195 MET A O 1
ATOM 1544 N N . PRO A 1 196 ? -13.359 -8.086 -21.984 1 90.75 196 PRO A N 1
ATOM 1545 C CA . PRO A 1 196 ? -12.664 -6.809 -22.094 1 90.75 196 PRO A CA 1
ATOM 1546 C C . PRO A 1 196 ? -11.75 -6.52 -20.906 1 90.75 196 PRO A C 1
ATOM 1548 O O . PRO A 1 196 ? -12.023 -6.973 -19.797 1 90.75 196 PRO A O 1
ATOM 1551 N N . ALA A 1 197 ? -10.672 -5.73 -21.188 1 93.06 197 ALA A N 1
ATOM 1552 C CA . ALA A 1 197 ? -9.719 -5.363 -20.141 1 93.06 197 ALA A CA 1
ATOM 1553 C C . ALA A 1 197 ? -10.328 -4.34 -19.188 1 93.06 197 ALA A C 1
ATOM 1555 O O . ALA A 1 197 ? -11.344 -3.721 -19.484 1 93.06 197 ALA A O 1
ATOM 1556 N N . HIS A 1 198 ? -9.758 -4.273 -18.031 1 94.62 198 HIS A N 1
ATOM 1557 C CA . HIS A 1 198 ? -10.18 -3.273 -17.062 1 94.62 198 HIS A CA 1
ATOM 1558 C C . HIS A 1 198 ? -9 -2.775 -16.234 1 94.62 198 HIS A C 1
ATOM 1560 O O . HIS A 1 198 ? -7.914 -3.359 -16.281 1 94.62 198 HIS A O 1
ATOM 1566 N N . VAL A 1 199 ? -9.219 -1.652 -15.633 1 93 199 VAL A N 1
ATOM 1567 C CA . VAL A 1 199 ? -8.344 -1.125 -14.586 1 93 199 VAL A CA 1
ATOM 1568 C C . VAL A 1 199 ? -9.133 -0.964 -13.289 1 93 199 VAL A C 1
ATOM 1570 O O . VAL A 1 199 ? -10.359 -0.961 -13.297 1 93 199 VAL A O 1
ATOM 1573 N N . HIS A 1 200 ? -8.438 -0.947 -12.195 1 89.69 200 HIS A N 1
ATOM 1574 C CA . HIS A 1 200 ? -9.023 -0.525 -10.922 1 89.69 200 HIS A CA 1
ATOM 1575 C C . HIS A 1 200 ? -7.949 0.019 -9.984 1 89.69 200 HIS A C 1
ATOM 1577 O O . HIS A 1 200 ? -7.047 -0.713 -9.578 1 89.69 200 HIS A O 1
ATOM 1583 N N . SER A 1 201 ? -8.133 1.219 -9.609 1 90.5 201 SER A N 1
ATOM 1584 C CA . SER A 1 201 ? -7.16 1.888 -8.758 1 90.5 201 SER A CA 1
ATOM 1585 C C . SER A 1 201 ? -7.234 1.37 -7.324 1 90.5 201 SER A C 1
ATOM 1587 O O . SER A 1 201 ? -6.336 1.624 -6.52 1 90.5 201 SER A O 1
ATOM 1589 N N . ARG A 1 202 ? -8.219 0.586 -7.043 1 93.56 202 ARG A N 1
ATOM 1590 C CA . ARG A 1 202 ? -8.438 0.111 -5.68 1 93.56 202 ARG A CA 1
ATOM 1591 C C . ARG A 1 202 ? -7.566 -1.104 -5.379 1 93.56 202 ARG A C 1
ATOM 1593 O O . ARG A 1 202 ? -7.406 -1.487 -4.215 1 93.56 202 ARG A O 1
ATOM 1600 N N . ARG A 1 203 ? -6.973 -1.675 -6.523 1 95.06 203 ARG A N 1
ATOM 1601 C CA . ARG A 1 203 ? -6.234 -2.918 -6.316 1 95.06 203 ARG A CA 1
ATOM 1602 C C . ARG A 1 203 ? -4.988 -2.967 -7.195 1 95.06 203 ARG A C 1
ATOM 1604 O O . ARG A 1 203 ? -4.984 -2.441 -8.312 1 95.06 203 ARG A O 1
ATOM 1611 N N . MET A 1 204 ? -4.008 -3.525 -6.594 1 97.38 204 MET A N 1
ATOM 1612 C CA . MET A 1 204 ? -2.947 -4.105 -7.41 1 97.38 204 MET A CA 1
ATOM 1613 C C . MET A 1 204 ? -3.137 -5.613 -7.562 1 97.38 204 MET A C 1
ATOM 1615 O O . MET A 1 204 ? -3.857 -6.23 -6.777 1 97.38 204 MET A O 1
ATOM 1619 N N . GLU A 1 205 ? -2.508 -6.164 -8.648 1 98.06 205 GLU A N 1
ATOM 1620 C CA . GLU A 1 205 ? -2.656 -7.598 -8.883 1 98.06 205 GLU A CA 1
ATOM 1621 C C . GLU A 1 205 ? -1.322 -8.234 -9.258 1 98.06 205 GLU A C 1
ATOM 1623 O O . GLU A 1 205 ? -0.36 -7.535 -9.578 1 98.06 205 GLU A O 1
ATOM 1628 N N . ALA A 1 206 ? -1.277 -9.492 -9.109 1 98.81 206 ALA A N 1
ATOM 1629 C CA . ALA A 1 206 ? -0.23 -10.344 -9.664 1 98.81 206 ALA A CA 1
ATOM 1630 C C . ALA A 1 206 ? -0.829 -11.531 -10.414 1 98.81 206 ALA A C 1
ATOM 1632 O O . ALA A 1 206 ? -1.817 -12.117 -9.969 1 98.81 206 ALA A O 1
ATOM 1633 N N . TYR A 1 207 ? -0.287 -11.781 -11.594 1 98.81 207 TYR A N 1
ATOM 1634 C CA . TYR A 1 207 ? -0.712 -12.914 -12.414 1 98.81 207 TYR A CA 1
ATOM 1635 C C . TYR A 1 207 ? 0.387 -13.961 -12.508 1 98.81 207 TYR A C 1
ATOM 1637 O O . TYR A 1 207 ? 1.548 -13.633 -12.766 1 98.81 207 TYR A O 1
ATOM 1645 N N . PHE A 1 208 ? 0.06 -15.195 -12.281 1 98.94 208 PHE A N 1
ATOM 1646 C CA . PHE A 1 208 ? 0.942 -16.344 -12.453 1 98.94 208 PHE A CA 1
ATOM 1647 C C . PHE A 1 208 ? 0.398 -17.281 -13.523 1 98.94 208 PHE A C 1
ATOM 1649 O O . PHE A 1 208 ? -0.729 -17.766 -13.414 1 98.94 208 PHE A O 1
ATOM 1656 N N . TYR A 1 209 ? 1.203 -17.531 -14.547 1 98.88 209 TYR A N 1
ATOM 1657 C CA . TYR A 1 209 ? 0.749 -18.359 -15.664 1 98.88 209 TYR A CA 1
ATOM 1658 C C . TYR A 1 209 ? 1.36 -19.75 -15.609 1 98.88 209 TYR A C 1
ATOM 1660 O O . TYR A 1 209 ? 2.566 -19.906 -15.391 1 98.88 209 TYR A O 1
ATOM 1668 N N . PHE A 1 210 ? 0.539 -20.766 -15.789 1 98.75 210 PHE A N 1
ATOM 1669 C CA . PHE A 1 210 ? 1.029 -22.141 -15.836 1 98.75 210 PHE A CA 1
ATOM 1670 C C . PHE A 1 210 ? 0.191 -22.984 -16.797 1 98.75 210 PHE A C 1
ATOM 1672 O O . PHE A 1 210 ? -0.753 -22.469 -17.406 1 98.75 210 PHE A O 1
ATOM 1679 N N . GLU A 1 211 ? 0.651 -24.219 -17.094 1 98.31 211 GLU A N 1
ATOM 1680 C CA . GLU A 1 211 ? 0.101 -25.094 -18.125 1 98.31 211 GLU A CA 1
ATOM 1681 C C . GLU A 1 211 ? 0.306 -24.5 -19.516 1 98.31 211 GLU A C 1
ATOM 1683 O O . GLU A 1 211 ? -0.562 -24.625 -20.375 1 98.31 211 GLU A O 1
ATOM 1688 N N . VAL A 1 212 ? 1.348 -23.797 -19.609 1 98.25 212 VAL A N 1
ATOM 1689 C CA . VAL A 1 212 ? 1.84 -23.328 -20.906 1 98.25 212 VAL A CA 1
ATOM 1690 C C . VAL A 1 212 ? 2.93 -24.266 -21.406 1 98.25 212 VAL A C 1
ATOM 1692 O O . VAL A 1 212 ? 4.023 -24.328 -20.844 1 98.25 212 VAL A O 1
ATOM 1695 N N . PRO A 1 213 ? 2.637 -24.953 -22.484 1 97.44 213 PRO A N 1
ATOM 1696 C CA . PRO A 1 213 ? 3.674 -25.859 -22.984 1 97.44 213 PRO A CA 1
ATOM 1697 C C . PRO A 1 213 ? 4.984 -25.141 -23.297 1 97.44 213 PRO A C 1
ATOM 1699 O O . PRO A 1 213 ? 4.973 -23.969 -23.656 1 97.44 213 PRO A O 1
ATOM 1702 N N . GLU A 1 214 ? 6.074 -25.828 -23.25 1 96 214 GLU A N 1
ATOM 1703 C CA . GLU A 1 214 ? 7.422 -25.281 -23.328 1 96 214 GLU A CA 1
ATOM 1704 C C . GLU A 1 214 ? 7.621 -24.516 -24.641 1 96 214 GLU A C 1
ATOM 1706 O O . GLU A 1 214 ? 8.352 -23.516 -24.672 1 96 214 GLU A O 1
ATOM 1711 N N . GLU A 1 215 ? 6.996 -24.953 -25.672 1 97.12 215 GLU A N 1
ATOM 1712 C CA . GLU A 1 215 ? 7.211 -24.344 -26.984 1 97.12 215 GLU A CA 1
ATOM 1713 C C . GLU A 1 215 ? 6.266 -23.156 -27.219 1 97.12 215 GLU A C 1
ATOM 1715 O O . GLU A 1 215 ? 6.293 -22.531 -28.266 1 97.12 215 GLU A O 1
ATOM 1720 N N . HIS A 1 216 ? 5.445 -22.859 -26.203 1 97.94 216 HIS A N 1
ATOM 1721 C CA . HIS A 1 216 ? 4.457 -21.781 -26.297 1 97.94 216 HIS A CA 1
ATOM 1722 C C . HIS A 1 216 ? 4.773 -20.656 -25.312 1 97.94 216 HIS A C 1
ATOM 1724 O O . HIS A 1 216 ? 5.641 -20.797 -24.453 1 97.94 216 HIS A O 1
ATOM 1730 N N . ALA A 1 217 ? 4.121 -19.562 -25.516 1 98.44 217 ALA A N 1
ATOM 1731 C CA . ALA A 1 217 ? 4.367 -18.375 -24.703 1 98.44 217 ALA A CA 1
ATOM 1732 C C . ALA A 1 217 ? 3.076 -17.594 -24.469 1 98.44 217 ALA A C 1
ATOM 1734 O O . ALA A 1 217 ? 2.09 -17.781 -25.172 1 98.44 217 ALA A O 1
ATOM 1735 N N . VAL A 1 218 ? 3.111 -16.828 -23.375 1 98.38 218 VAL A N 1
ATOM 1736 C CA . VAL A 1 218 ? 2.018 -15.93 -23.016 1 98.38 218 VAL A CA 1
ATOM 1737 C C . VAL A 1 218 ? 2.436 -14.484 -23.25 1 98.38 218 VAL A C 1
ATOM 1739 O O . VAL A 1 218 ? 3.537 -14.078 -22.875 1 98.38 218 VAL A O 1
ATOM 1742 N N . CYS A 1 219 ? 1.636 -13.75 -23.938 1 98.62 219 CYS A N 1
ATOM 1743 C CA . CYS A 1 219 ? 1.805 -12.305 -24.016 1 98.62 219 CYS A CA 1
ATOM 1744 C C . CYS A 1 219 ? 0.898 -11.586 -23.031 1 98.62 219 CYS A C 1
ATOM 1746 O O . CYS A 1 219 ? -0.32 -11.547 -23.203 1 98.62 219 CYS A O 1
ATOM 1748 N N . HIS A 1 220 ? 1.493 -11.055 -21.969 1 98.69 220 HIS A N 1
ATOM 1749 C CA . HIS A 1 220 ? 0.748 -10.305 -20.969 1 98.69 220 HIS A CA 1
A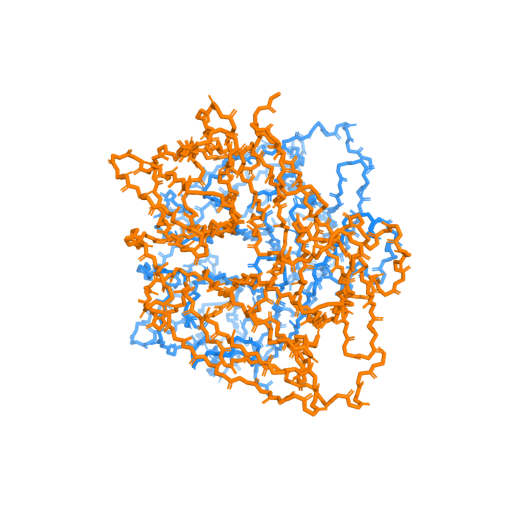TOM 1750 C C . HIS A 1 220 ? 0.688 -8.82 -21.328 1 98.69 220 HIS A C 1
ATOM 1752 O O . HIS A 1 220 ? 1.722 -8.195 -21.578 1 98.69 220 HIS A O 1
ATOM 1758 N N . PHE A 1 221 ? -0.526 -8.273 -21.359 1 98.12 221 PHE A N 1
ATOM 1759 C CA . PHE A 1 221 ? -0.72 -6.863 -21.672 1 98.12 221 PHE A CA 1
ATOM 1760 C C . PHE A 1 221 ? -0.863 -6.031 -20.406 1 98.12 221 PHE A C 1
ATOM 1762 O O . PHE A 1 221 ? -1.544 -6.441 -19.469 1 98.12 221 PHE A O 1
ATOM 1769 N N . MET A 1 222 ? -0.164 -4.91 -20.406 1 98 222 MET A N 1
ATOM 1770 C CA . MET A 1 222 ? -0.171 -4.008 -19.25 1 98 222 MET A CA 1
ATOM 1771 C C . MET A 1 222 ? -0.208 -2.553 -19.703 1 98 222 MET A C 1
ATOM 1773 O O . MET A 1 222 ? -0.244 -2.273 -20.906 1 98 222 MET A O 1
ATOM 1777 N N . GLY A 1 223 ? -0.245 -1.637 -18.719 1 97.19 223 GLY A N 1
ATOM 1778 C CA . GLY A 1 223 ? -0.279 -0.215 -19.016 1 97.19 223 GLY A CA 1
ATOM 1779 C C . GLY A 1 223 ? -1.664 0.39 -18.891 1 97.19 223 GLY A C 1
ATOM 1780 O O . GLY A 1 223 ? -2.598 -0.276 -18.422 1 97.19 223 GLY A O 1
ATOM 1781 N N . GLU A 1 224 ? -1.697 1.655 -19.188 1 97 224 GLU A N 1
ATOM 1782 C CA . GLU A 1 224 ? -2.99 2.33 -19.234 1 97 224 GLU A CA 1
ATOM 1783 C C . GLU A 1 224 ? -3.748 1.975 -20.5 1 97 224 GLU A C 1
ATOM 1785 O O . GLU A 1 224 ? -3.146 1.544 -21.5 1 97 224 GLU A O 1
ATOM 1790 N N . VAL A 1 225 ? -5.062 2.201 -20.516 1 96.06 225 VAL A N 1
ATOM 1791 C CA . VAL A 1 225 ? -5.949 1.807 -21.594 1 96.06 225 VAL A CA 1
ATOM 1792 C C . VAL A 1 225 ? -5.469 2.422 -22.906 1 96.06 225 VAL A C 1
ATOM 1794 O O . VAL A 1 225 ? -5.48 1.765 -23.953 1 96.06 225 VAL A O 1
ATOM 1797 N N . ASP A 1 226 ? -4.961 3.65 -22.875 1 96.62 226 ASP A N 1
ATOM 1798 C CA . ASP A 1 226 ? -4.582 4.363 -24.094 1 96.62 226 ASP A CA 1
ATOM 1799 C C . ASP A 1 226 ? -3.068 4.332 -24.297 1 96.62 226 ASP A C 1
ATOM 1801 O O . ASP A 1 226 ? -2.533 5.07 -25.125 1 96.62 226 ASP A O 1
ATOM 1805 N N . GLU A 1 227 ? -2.365 3.564 -23.547 1 97.06 227 GLU A N 1
ATOM 1806 C CA . GLU A 1 227 ? -0.914 3.418 -23.609 1 97.06 227 GLU A CA 1
ATOM 1807 C C . GLU A 1 227 ? -0.477 2.029 -23.141 1 97.06 227 GLU A C 1
ATOM 1809 O O . GLU A 1 227 ? 0.287 1.898 -22.188 1 97.06 227 GLU A O 1
ATOM 1814 N N . THR A 1 228 ? -0.828 1.006 -23.891 1 96.62 228 THR A N 1
ATOM 1815 C CA . THR A 1 228 ? -0.576 -0.364 -23.453 1 96.62 228 THR A CA 1
ATOM 1816 C C . THR A 1 228 ? 0.847 -0.791 -23.812 1 96.62 228 THR A C 1
ATOM 1818 O O . THR A 1 228 ? 1.468 -0.217 -24.703 1 96.62 228 THR A O 1
ATOM 1821 N N . ARG A 1 229 ? 1.371 -1.669 -23.094 1 97.31 229 ARG A N 1
ATOM 1822 C CA . ARG A 1 229 ? 2.627 -2.391 -23.266 1 97.31 229 ARG A CA 1
ATOM 1823 C C . ARG A 1 229 ? 2.422 -3.893 -23.109 1 97.31 229 ARG A C 1
ATOM 1825 O O . ARG A 1 229 ? 1.298 -4.352 -22.891 1 97.31 229 ARG A O 1
ATOM 1832 N N . HIS A 1 230 ? 3.482 -4.633 -23.312 1 97.75 230 HIS A N 1
ATOM 1833 C CA . HIS A 1 230 ? 3.332 -6.074 -23.141 1 97.75 230 HIS A CA 1
ATOM 1834 C C . HIS A 1 230 ? 4.617 -6.703 -22.609 1 97.75 230 HIS A C 1
ATOM 1836 O O . HIS A 1 230 ? 5.688 -6.098 -22.688 1 97.75 230 HIS A O 1
ATOM 1842 N N . VAL A 1 231 ? 4.461 -7.883 -22.047 1 98.25 231 VAL A N 1
ATOM 1843 C CA . VAL A 1 231 ? 5.555 -8.727 -21.578 1 98.25 231 VAL A CA 1
ATOM 1844 C C . VAL A 1 231 ? 5.344 -10.164 -22.047 1 98.25 231 VAL A C 1
ATOM 1846 O O . VAL A 1 231 ? 4.316 -10.781 -21.75 1 98.25 231 VAL A O 1
ATOM 1849 N N . TRP A 1 232 ? 6.336 -10.633 -22.766 1 98.44 232 TRP A N 1
ATOM 1850 C CA . TRP A 1 232 ? 6.301 -12.047 -23.125 1 98.44 232 TRP A CA 1
ATOM 1851 C C . TRP A 1 232 ? 6.793 -12.922 -21.984 1 98.44 232 TRP A C 1
ATOM 1853 O O . TRP A 1 232 ? 7.84 -12.648 -21.391 1 98.44 232 TRP A O 1
ATOM 1863 N N . MET A 1 233 ? 6.035 -13.977 -21.766 1 98.38 233 MET A N 1
ATOM 1864 C CA . MET A 1 233 ? 6.297 -14.836 -20.609 1 98.38 233 MET A CA 1
ATOM 1865 C C . MET A 1 233 ? 6.215 -16.312 -21 1 98.38 233 MET A C 1
ATOM 1867 O O . MET A 1 233 ? 5.613 -16.656 -22.031 1 98.38 233 MET A O 1
ATOM 1871 N N . LYS A 1 234 ? 6.863 -17.047 -20.188 1 97.94 234 LYS A N 1
ATOM 1872 C CA . LYS A 1 234 ? 6.738 -18.5 -20.266 1 97.94 234 LYS A CA 1
ATOM 1873 C C . LYS A 1 234 ? 5.91 -19.031 -19.094 1 97.94 234 LYS A C 1
ATOM 1875 O O . LYS A 1 234 ? 5.492 -18.281 -18.219 1 97.94 234 LYS A O 1
ATOM 1880 N N . GLY A 1 235 ? 5.633 -20.312 -19.203 1 98 235 GLY A N 1
ATOM 1881 C CA . GLY A 1 235 ? 4.98 -20.953 -18.062 1 98 235 GLY A CA 1
ATOM 1882 C C . GLY A 1 235 ? 5.781 -20.844 -16.781 1 98 235 GLY A C 1
ATOM 1883 O O . GLY A 1 235 ? 7.016 -20.844 -16.812 1 98 235 GLY A O 1
ATOM 1884 N N . ASP A 1 236 ? 5.07 -20.766 -15.633 1 98.44 236 ASP A N 1
ATOM 1885 C CA . ASP A 1 236 ? 5.621 -20.734 -14.281 1 98.44 236 ASP A CA 1
ATOM 1886 C C . ASP A 1 236 ? 6.32 -19.406 -13.992 1 98.44 236 ASP A C 1
ATOM 1888 O O . ASP A 1 236 ? 7.273 -19.359 -13.219 1 98.44 236 ASP A O 1
ATOM 1892 N N . GLN A 1 237 ? 5.906 -18.406 -14.695 1 98.81 237 GLN A N 1
ATOM 1893 C CA . GLN A 1 237 ? 6.336 -17.047 -14.398 1 98.81 237 GLN A CA 1
ATOM 1894 C C . GLN A 1 237 ? 5.164 -16.188 -13.93 1 98.81 237 GLN A C 1
ATOM 1896 O O . GLN A 1 237 ? 4.004 -16.547 -14.141 1 98.81 237 GLN A O 1
ATOM 1901 N N . ALA A 1 238 ? 5.477 -15.156 -13.18 1 98.94 238 ALA A N 1
ATOM 1902 C CA . ALA A 1 238 ? 4.469 -14.234 -12.672 1 98.94 238 ALA A CA 1
ATOM 1903 C C . ALA A 1 238 ? 4.758 -12.805 -13.117 1 98.94 238 ALA A C 1
ATOM 1905 O O . ALA A 1 238 ? 5.848 -12.508 -13.609 1 98.94 238 ALA A O 1
ATOM 1906 N N . VAL A 1 239 ? 3.773 -11.953 -13.023 1 98.88 239 VAL A N 1
ATOM 1907 C CA . VAL A 1 239 ? 3.922 -10.555 -13.422 1 98.88 239 VAL A CA 1
ATOM 1908 C C . VAL A 1 239 ? 3.125 -9.664 -12.469 1 98.88 239 VAL A C 1
ATOM 1910 O O . VAL A 1 239 ? 2.016 -10.016 -12.062 1 98.88 239 VAL A O 1
ATOM 1913 N N . LEU A 1 240 ? 3.793 -8.578 -12.062 1 98.81 240 LEU A N 1
ATOM 1914 C CA . LEU A 1 240 ? 3.117 -7.582 -11.25 1 98.81 240 LEU A CA 1
ATOM 1915 C C . LEU A 1 240 ? 2.244 -6.672 -12.109 1 98.81 240 LEU A C 1
ATOM 1917 O O . LEU A 1 240 ? 2.676 -6.211 -13.164 1 98.81 240 LEU A O 1
ATOM 1921 N N . SER A 1 241 ? 1.053 -6.438 -11.664 1 98.19 241 SER A N 1
ATOM 1922 C CA . SER A 1 241 ? 0.144 -5.508 -12.328 1 98.19 241 SER A CA 1
ATOM 1923 C C . SER A 1 241 ? -0.198 -4.332 -11.414 1 98.19 241 SER A C 1
ATOM 1925 O O . SER A 1 241 ? -1.052 -4.449 -10.539 1 98.19 241 SER A O 1
ATOM 1927 N N . PRO A 1 242 ? 0.352 -3.16 -11.711 1 97.88 242 PRO A N 1
ATOM 1928 C CA . PRO A 1 242 ? 0.049 -1.974 -10.906 1 97.88 242 PRO A CA 1
ATOM 1929 C C . PRO A 1 242 ? -1.433 -1.603 -10.938 1 97.88 242 PRO A C 1
ATOM 1931 O O . PRO A 1 242 ? -2.16 -2.025 -11.844 1 97.88 242 PRO A O 1
ATOM 1934 N N . GLU A 1 243 ? -1.836 -0.726 -10.039 1 97 243 GLU A N 1
ATOM 1935 C CA . GLU A 1 243 ? -3.229 -0.295 -9.945 1 97 243 GLU A CA 1
ATOM 1936 C C . GLU A 1 243 ? -3.629 0.548 -11.148 1 97 243 GLU A C 1
ATOM 1938 O O . GLU A 1 243 ? -4.816 0.699 -11.445 1 97 243 GLU A O 1
ATOM 1943 N N . TRP A 1 244 ? -2.686 1.134 -11.875 1 97.19 244 TRP A N 1
ATOM 1944 C CA . TRP A 1 244 ? -2.996 2.008 -13.008 1 97.19 244 TRP A CA 1
ATOM 1945 C C . TRP A 1 244 ? -3.002 1.226 -14.312 1 97.19 244 TRP A C 1
ATOM 1947 O O . TRP A 1 244 ? -3.273 1.787 -15.375 1 97.19 244 TRP A O 1
ATOM 1957 N N . SER A 1 245 ? -2.793 -0.08 -14.25 1 97.69 245 SER A N 1
ATOM 1958 C CA . SER A 1 245 ? -2.539 -0.86 -15.461 1 97.69 245 SER A CA 1
ATOM 1959 C C . SER A 1 245 ? -3.697 -1.804 -15.758 1 97.69 245 SER A C 1
ATOM 1961 O O . SER A 1 245 ? -4.262 -2.414 -14.852 1 97.69 245 SER A O 1
ATOM 1963 N N . ILE A 1 246 ? -3.951 -1.947 -17 1 97.06 246 ILE A N 1
ATOM 1964 C CA . ILE A 1 246 ? -4.746 -3.104 -17.406 1 97.06 246 ILE A CA 1
ATOM 1965 C C . ILE A 1 246 ? -3.947 -4.383 -17.172 1 97.06 246 ILE A C 1
ATOM 1967 O O . ILE A 1 246 ? -2.734 -4.336 -16.953 1 97.06 246 ILE A O 1
ATOM 1971 N N . HIS A 1 247 ? -4.602 -5.488 -17.172 1 96.88 247 HIS A N 1
ATOM 1972 C CA . HIS A 1 247 ? -4 -6.809 -17.047 1 96.88 247 HIS A CA 1
ATOM 1973 C C . HIS A 1 247 ? -4.785 -7.855 -17.828 1 96.88 247 HIS A C 1
ATOM 1975 O O . HIS A 1 247 ? -5.875 -8.258 -17.406 1 96.88 247 HIS A O 1
ATOM 1981 N N . SER A 1 248 ? -4.312 -8.195 -18.844 1 96.94 248 SER A N 1
ATOM 1982 C CA . SER A 1 248 ? -4.867 -9.18 -19.766 1 96.94 248 SER A CA 1
ATOM 1983 C C . SER A 1 248 ? -3.76 -9.945 -20.484 1 96.94 248 SER A C 1
ATOM 1985 O O . SER A 1 248 ? -2.596 -9.539 -20.453 1 96.94 248 SER A O 1
ATOM 1987 N N . ALA A 1 249 ? -4.172 -11.094 -21.094 1 98.25 249 ALA A N 1
ATOM 1988 C CA . ALA A 1 249 ? -3.139 -11.844 -21.797 1 98.25 249 ALA A CA 1
ATOM 1989 C C . ALA A 1 249 ? -3.748 -12.75 -22.859 1 98.25 249 ALA A C 1
ATOM 1991 O O . ALA A 1 249 ? -4.949 -13.031 -22.844 1 98.25 249 ALA A O 1
ATOM 1992 N N . ALA A 1 250 ? -2.896 -13.094 -23.734 1 98.06 250 ALA A N 1
ATOM 1993 C CA . ALA A 1 250 ? -3.158 -14.141 -24.719 1 98.06 250 ALA A CA 1
ATOM 1994 C C . ALA A 1 250 ? -1.936 -15.031 -24.906 1 98.06 250 ALA A C 1
ATOM 1996 O O . ALA A 1 250 ? -0.818 -14.539 -25.078 1 98.06 250 ALA A O 1
ATOM 1997 N N . ALA A 1 251 ? -2.17 -16.312 -24.891 1 97.56 251 ALA A N 1
ATOM 1998 C CA . ALA A 1 251 ? -1.063 -17.234 -25.141 1 97.56 251 ALA A CA 1
ATOM 1999 C C . ALA A 1 251 ? -1.221 -17.922 -26.484 1 97.56 251 ALA A C 1
ATOM 2001 O O . ALA A 1 251 ? -2.229 -17.75 -27.172 1 97.56 251 ALA A O 1
ATOM 2002 N N . THR A 1 252 ? -0.143 -18.609 -26.875 1 97.69 252 THR A N 1
ATOM 2003 C CA . THR A 1 252 ? -0.165 -19.344 -28.141 1 97.69 252 THR A CA 1
ATOM 2004 C C . THR A 1 252 ? -0.715 -20.75 -27.922 1 97.69 252 THR A C 1
ATOM 2006 O O . THR A 1 252 ? -0.527 -21.641 -28.766 1 97.69 252 THR A O 1
ATOM 2009 N N . HIS A 1 253 ? -1.299 -21.016 -26.844 1 97.12 253 HIS A N 1
ATOM 2010 C CA . HIS A 1 253 ? -1.965 -22.219 -26.375 1 97.12 253 HIS A CA 1
ATOM 2011 C C . HIS A 1 253 ? -2.945 -21.906 -25.25 1 97.12 253 HIS A C 1
ATOM 2013 O O . HIS A 1 253 ? -2.814 -20.891 -24.578 1 97.12 253 HIS A O 1
ATOM 2019 N N . ASN A 1 254 ? -3.994 -22.719 -25.125 1 97.5 254 ASN A N 1
ATOM 2020 C CA . ASN A 1 254 ? -4.766 -22.516 -23.906 1 97.5 254 ASN A CA 1
ATOM 2021 C C . ASN A 1 254 ? -3.92 -22.766 -22.656 1 97.5 254 ASN A C 1
ATOM 2023 O O . ASN A 1 254 ? -2.941 -23.516 -22.703 1 97.5 254 ASN A O 1
ATOM 2027 N N . TYR A 1 255 ? -4.258 -22.172 -21.578 1 98.31 255 TYR A N 1
ATOM 2028 C CA . TYR A 1 255 ? -3.457 -22.156 -20.359 1 98.31 255 TYR A CA 1
ATOM 2029 C C . TYR A 1 255 ? -4.328 -21.859 -19.141 1 98.31 255 TYR A C 1
ATOM 2031 O O . TYR A 1 255 ? -5.551 -21.734 -19.266 1 98.31 255 TYR A O 1
ATOM 2039 N N . THR A 1 256 ? -3.713 -21.922 -18.016 1 98.56 256 THR A N 1
ATOM 2040 C CA . THR A 1 256 ? -4.32 -21.547 -16.734 1 98.56 256 THR A CA 1
ATOM 2041 C C . THR A 1 256 ? -3.51 -20.438 -16.062 1 98.56 256 THR A C 1
ATOM 2043 O O . THR A 1 256 ? -2.305 -20.328 -16.281 1 98.56 256 THR A O 1
ATOM 2046 N N . PHE A 1 257 ? -4.199 -19.594 -15.336 1 98.75 257 PHE A N 1
ATOM 2047 C CA . PHE A 1 257 ? -3.449 -18.609 -14.562 1 98.75 257 PHE A CA 1
ATOM 2048 C C . PHE A 1 257 ? -4.098 -18.375 -13.203 1 98.75 257 PHE A C 1
ATOM 2050 O O . PHE A 1 257 ? -5.293 -18.641 -13.031 1 98.75 257 PHE A O 1
ATOM 2057 N N . ILE A 1 258 ? -3.27 -17.953 -12.258 1 98.88 258 ILE A N 1
ATOM 2058 C CA . ILE A 1 258 ? -3.705 -17.547 -10.93 1 98.88 258 ILE A CA 1
ATOM 2059 C C . ILE A 1 258 ? -3.574 -16.031 -10.797 1 98.88 258 ILE A C 1
ATOM 2061 O O . ILE A 1 258 ? -2.527 -15.453 -11.109 1 98.88 258 ILE A O 1
ATOM 2065 N N . TRP A 1 259 ? -4.68 -15.406 -10.461 1 98.38 259 TRP A N 1
ATOM 2066 C CA . TRP A 1 259 ? -4.656 -13.984 -10.141 1 98.38 259 TRP A CA 1
ATOM 2067 C C . TRP A 1 259 ? -4.754 -13.766 -8.633 1 98.38 259 TRP A C 1
ATOM 2069 O O . TRP A 1 259 ? -5.449 -14.508 -7.938 1 98.38 259 TRP A O 1
ATOM 2079 N N . GLY A 1 260 ? -3.957 -12.93 -8.109 1 98.44 260 GLY A N 1
ATOM 2080 C CA . GLY A 1 260 ? -4.012 -12.414 -6.75 1 98.44 260 GLY A CA 1
ATOM 2081 C C . GLY A 1 260 ? -4.078 -10.898 -6.688 1 98.44 260 GLY A C 1
ATOM 2082 O O . GLY A 1 260 ? -3.41 -10.211 -7.461 1 98.44 260 GLY A O 1
ATOM 2083 N N . MET A 1 261 ? -4.926 -10.414 -5.809 1 97.88 261 MET A N 1
ATOM 2084 C CA . MET A 1 261 ? -5.059 -8.969 -5.707 1 97.88 261 MET A CA 1
ATOM 2085 C C . MET A 1 261 ? -5.195 -8.531 -4.25 1 97.88 261 MET A C 1
ATOM 2087 O O . MET A 1 261 ? -5.539 -9.344 -3.389 1 97.88 261 MET A O 1
ATOM 2091 N N . GLY A 1 262 ? -4.891 -7.328 -3.924 1 97.06 262 GLY A N 1
ATOM 2092 C CA . GLY A 1 262 ? -5.035 -6.668 -2.637 1 97.06 262 GLY A CA 1
ATOM 2093 C C . GLY A 1 262 ? -5.047 -5.156 -2.736 1 97.06 262 GLY A C 1
ATOM 2094 O O . GLY A 1 262 ? -4.574 -4.59 -3.727 1 97.06 262 GLY A O 1
ATOM 2095 N N . GLY A 1 263 ? -5.582 -4.566 -1.657 1 96.38 263 GLY A N 1
ATOM 2096 C CA . GLY A 1 263 ? -5.625 -3.113 -1.637 1 96.38 263 GLY A CA 1
ATOM 2097 C C . GLY A 1 263 ? -6.766 -2.562 -0.803 1 96.38 263 GLY A C 1
ATOM 2098 O O . GLY A 1 263 ? -6.922 -2.93 0.363 1 96.38 263 GLY A O 1
ATOM 2099 N N . GLU A 1 264 ? -7.617 -1.695 -1.46 1 95.56 264 GLU A N 1
ATOM 2100 C CA . GLU A 1 264 ? -8.555 -0.796 -0.792 1 95.56 264 GLU A CA 1
ATOM 2101 C C . GLU A 1 264 ? -9.758 -1.557 -0.252 1 95.56 264 GLU A C 1
ATOM 2103 O O . GLU A 1 264 ? -10.195 -1.318 0.875 1 95.56 264 GLU A O 1
ATOM 2108 N N . ASN A 1 265 ? -10.336 -2.426 -1.049 1 91.88 265 ASN A N 1
ATOM 2109 C CA . ASN A 1 265 ? -11.57 -3.078 -0.639 1 91.88 265 ASN A CA 1
ATOM 2110 C C . ASN A 1 265 ? -11.633 -4.52 -1.13 1 91.88 265 ASN A C 1
ATOM 2112 O O . ASN A 1 265 ? -10.672 -5.027 -1.706 1 91.88 265 ASN A O 1
ATOM 2116 N N . LEU A 1 266 ? -12.758 -5.199 -0.855 1 92.62 266 LEU A N 1
ATOM 2117 C CA . LEU A 1 266 ? -12.898 -6.613 -1.179 1 92.62 266 LEU A CA 1
ATOM 2118 C C . LEU A 1 266 ? -14.008 -6.828 -2.209 1 92.62 266 LEU A C 1
ATOM 2120 O O . LEU A 1 266 ? -14.461 -7.953 -2.412 1 92.62 266 LEU A O 1
ATOM 2124 N N . ASP A 1 267 ? -14.383 -5.664 -2.803 1 91.56 267 ASP A N 1
ATOM 2125 C CA . ASP A 1 267 ? -15.445 -5.781 -3.793 1 91.56 267 ASP A CA 1
ATOM 2126 C C . ASP A 1 267 ? -14.906 -6.305 -5.121 1 91.56 267 ASP A C 1
ATOM 2128 O O . ASP A 1 267 ? -14.367 -5.535 -5.926 1 91.56 267 ASP A O 1
ATOM 2132 N N . TYR A 1 268 ? -15.148 -7.516 -5.41 1 87.56 268 TYR A N 1
ATOM 2133 C CA . TYR A 1 268 ? -14.648 -8.141 -6.625 1 87.56 268 TYR A CA 1
ATOM 2134 C C . TYR A 1 268 ? -15.219 -7.469 -7.867 1 87.56 268 TYR A C 1
ATOM 2136 O O . TYR A 1 268 ? -14.555 -7.402 -8.906 1 87.56 268 TYR A O 1
ATOM 2144 N N . GLY A 1 269 ? -16.359 -6.91 -7.801 1 85.69 269 GLY A N 1
ATOM 2145 C CA . GLY A 1 269 ? -17.062 -6.391 -8.969 1 85.69 269 GLY A CA 1
ATOM 2146 C C . GLY A 1 269 ? -16.766 -4.93 -9.242 1 85.69 269 GLY A C 1
ATOM 2147 O O . GLY A 1 269 ? -17.297 -4.344 -10.18 1 85.69 269 GLY A O 1
ATOM 2148 N N . ASP A 1 270 ? -15.859 -4.371 -8.492 1 86.12 270 ASP A N 1
ATOM 2149 C CA . ASP A 1 270 ? -15.602 -2.939 -8.617 1 86.12 270 ASP A CA 1
ATOM 2150 C C . ASP A 1 270 ? -14.523 -2.664 -9.664 1 86.12 270 ASP A C 1
ATOM 2152 O O . ASP A 1 270 ? -13.555 -1.952 -9.391 1 86.12 270 ASP A O 1
ATOM 2156 N N . GLN A 1 271 ? -14.734 -3.137 -10.875 1 89.06 271 GLN A N 1
ATOM 2157 C CA . GLN A 1 271 ? -13.789 -3 -11.984 1 89.06 271 GLN A CA 1
ATOM 2158 C C . GLN A 1 271 ? -14.195 -1.857 -12.906 1 89.06 271 GLN A C 1
ATOM 2160 O O . GLN A 1 271 ? -15.391 -1.593 -13.094 1 89.06 271 GLN A O 1
ATOM 2165 N N . ASP A 1 272 ? -13.25 -1.127 -13.461 1 92.12 272 ASP A N 1
ATOM 2166 C CA . ASP A 1 272 ? -13.477 -0.097 -14.469 1 92.12 272 ASP A CA 1
ATOM 2167 C C . ASP A 1 272 ? -13.148 -0.62 -15.867 1 92.12 272 ASP A C 1
ATOM 2169 O O . ASP A 1 272 ? -12.008 -0.501 -16.328 1 92.12 272 ASP A O 1
ATOM 2173 N N . PHE A 1 273 ? -14.18 -1.043 -16.578 1 92 273 PHE A N 1
ATOM 2174 C CA . PHE A 1 273 ? -14 -1.695 -17.859 1 92 273 PHE A CA 1
ATOM 2175 C C . PHE A 1 273 ? -13.805 -0.665 -18.969 1 92 273 PHE A C 1
ATOM 2177 O O . PHE A 1 273 ? -14.289 0.464 -18.875 1 92 273 PHE A O 1
ATOM 2184 N N . SER A 1 274 ? -13.102 -1.073 -19.969 1 92.56 274 SER A N 1
ATOM 2185 C CA . SER A 1 274 ? -12.984 -0.337 -21.219 1 92.56 274 SER A CA 1
ATOM 2186 C C . SER A 1 274 ? -13.453 -1.177 -22.406 1 92.56 274 SER A C 1
ATOM 2188 O O . SER A 1 274 ? -13.383 -2.408 -22.359 1 92.56 274 SER A O 1
ATOM 2190 N N . LEU A 1 275 ? -13.93 -0.398 -23.406 1 93.06 275 LEU A N 1
ATOM 2191 C CA . LEU A 1 275 ? -14.211 -1.126 -24.641 1 93.06 275 LEU A CA 1
ATOM 2192 C C . LEU A 1 275 ? -12.938 -1.701 -25.25 1 93.06 275 LEU A C 1
ATOM 2194 O O . LEU A 1 275 ? -11.875 -1.069 -25.188 1 93.06 275 LEU A O 1
ATOM 2198 N N . ILE A 1 276 ? -13.141 -2.932 -25.75 1 93.88 276 ILE A N 1
ATOM 2199 C CA . ILE A 1 276 ? -12.008 -3.564 -26.406 1 93.88 276 ILE A CA 1
ATOM 2200 C C . ILE A 1 276 ? -11.445 -2.625 -27.484 1 93.88 276 ILE A C 1
ATOM 2202 O O . ILE A 1 276 ? -10.227 -2.521 -27.641 1 93.88 276 ILE A O 1
ATOM 2206 N N . THR A 1 277 ? -12.281 -1.87 -28.109 1 96.12 277 THR A N 1
ATOM 2207 C CA . THR A 1 277 ? -11.906 -1.006 -29.234 1 96.12 277 THR A CA 1
ATOM 2208 C C . THR A 1 277 ? -11.211 0.258 -28.719 1 96.12 277 THR A C 1
ATOM 2210 O O . THR A 1 277 ? -10.656 1.024 -29.5 1 96.12 277 THR A O 1
ATOM 2213 N N . ASP A 1 278 ? -11.203 0.48 -27.422 1 95.62 278 ASP A N 1
ATOM 2214 C CA . ASP A 1 278 ? -10.57 1.663 -26.859 1 95.62 278 ASP A CA 1
ATOM 2215 C C . ASP A 1 278 ? -9.094 1.411 -26.562 1 95.62 278 ASP A C 1
ATOM 2217 O O . ASP A 1 278 ? -8.336 2.35 -26.312 1 95.62 278 ASP A O 1
ATOM 2221 N N . LEU A 1 279 ? -8.766 0.183 -26.547 1 95.12 279 LEU A N 1
ATOM 2222 C CA . LEU A 1 279 ? -7.379 -0.154 -26.234 1 95.12 279 LEU A CA 1
ATOM 2223 C C . LEU A 1 279 ? -6.43 0.398 -27.281 1 95.12 279 LEU A C 1
ATOM 2225 O O . LEU A 1 279 ? -6.723 0.337 -28.484 1 95.12 279 LEU A O 1
ATOM 2229 N N . LYS A 1 280 ? -5.312 1.025 -26.922 1 96.12 280 LYS A N 1
ATOM 2230 C CA . LYS A 1 280 ? -4.266 1.517 -27.812 1 96.12 280 LYS A CA 1
ATOM 2231 C C . LYS A 1 280 ? -2.9 0.96 -27.422 1 96.12 280 LYS A C 1
ATOM 2233 O O . LYS A 1 280 ? -2.641 0.729 -26.234 1 96.12 280 LYS A O 1
ATOM 2238 N N . MET B 1 1 ? -17.75 22.359 -5.113 1 54.16 1 MET B N 1
ATOM 2239 C CA . MET B 1 1 ? -17.875 21.125 -4.352 1 54.16 1 MET B CA 1
ATOM 2240 C C . MET B 1 1 ? -16.891 21.078 -3.193 1 54.16 1 MET B C 1
ATOM 2242 O O . MET B 1 1 ? -15.75 21.531 -3.33 1 54.16 1 MET B O 1
ATOM 2246 N N . LYS B 1 2 ? -17.391 20.797 -1.847 1 88.5 2 LYS B N 1
ATOM 2247 C CA . LYS B 1 2 ? -16.812 20.953 -0.521 1 88.5 2 LYS B CA 1
ATOM 2248 C C . LYS B 1 2 ? -15.68 19.953 -0.289 1 88.5 2 LYS B C 1
ATOM 2250 O O . LYS B 1 2 ? -14.664 20.281 0.333 1 88.5 2 LYS B O 1
ATOM 2255 N N . THR B 1 3 ? -15.734 18.891 -1.167 1 96.94 3 THR B N 1
ATOM 2256 C CA . THR B 1 3 ? -14.727 17.859 -1.051 1 96.94 3 THR B CA 1
ATOM 2257 C C . THR B 1 3 ? -13.898 17.75 -2.33 1 96.94 3 THR B C 1
ATOM 2259 O O . THR B 1 3 ? -14.453 17.578 -3.42 1 96.94 3 THR B O 1
ATOM 2262 N N . ASN B 1 4 ? -12.57 17.984 -2.299 1 98.44 4 ASN B N 1
ATOM 2263 C CA . ASN B 1 4 ? -11.641 17.859 -3.416 1 98.44 4 ASN B CA 1
ATOM 2264 C C . ASN B 1 4 ? -10.625 16.75 -3.191 1 98.44 4 ASN B C 1
ATOM 2266 O O . ASN B 1 4 ? -10.164 16.531 -2.068 1 98.44 4 ASN B O 1
ATOM 2270 N N . TYR B 1 5 ? -10.352 15.977 -4.355 1 97.94 5 TYR B N 1
ATOM 2271 C CA . TYR B 1 5 ? -9.312 14.969 -4.207 1 97.94 5 TYR B CA 1
ATOM 2272 C C . TYR B 1 5 ? -8.531 14.789 -5.504 1 97.94 5 TYR B C 1
ATOM 2274 O O . TYR B 1 5 ? -9.008 15.172 -6.578 1 97.94 5 TYR B O 1
ATOM 2282 N N . GLU B 1 6 ? -7.379 14.336 -5.316 1 97.5 6 GLU B N 1
ATOM 2283 C CA . GLU B 1 6 ? -6.555 13.867 -6.43 1 97.5 6 GLU B CA 1
ATOM 2284 C C . GLU B 1 6 ? -5.883 12.539 -6.102 1 97.5 6 GLU B C 1
ATOM 2286 O O . GLU B 1 6 ? -5.594 12.258 -4.938 1 97.5 6 GLU B O 1
ATOM 2291 N N . ILE B 1 7 ? -5.742 11.711 -7.168 1 97.69 7 ILE B N 1
ATOM 2292 C CA . ILE B 1 7 ? -4.953 10.492 -7.023 1 97.69 7 ILE B CA 1
ATOM 2293 C C . ILE B 1 7 ? -3.506 10.766 -7.426 1 97.69 7 ILE B C 1
ATOM 2295 O O . ILE B 1 7 ? -3.248 11.414 -8.445 1 97.69 7 ILE B O 1
ATOM 2299 N N . ARG B 1 8 ? -2.59 10.32 -6.594 1 98.44 8 ARG B N 1
ATOM 2300 C CA . ARG B 1 8 ? -1.178 10.414 -6.953 1 98.44 8 ARG B CA 1
ATOM 2301 C C . ARG B 1 8 ? -0.522 9.039 -6.945 1 98.44 8 ARG B C 1
ATOM 2303 O O . ARG B 1 8 ? -0.554 8.328 -5.934 1 98.44 8 ARG B O 1
ATOM 2310 N N . TYR B 1 9 ? 0.074 8.703 -8.031 1 98.19 9 TYR B N 1
ATOM 2311 C CA . TYR B 1 9 ? 0.738 7.414 -8.195 1 98.19 9 TYR B CA 1
ATOM 2312 C C . TYR B 1 9 ? 2.17 7.469 -7.676 1 98.19 9 TYR B C 1
ATOM 2314 O O . TYR B 1 9 ? 2.781 8.539 -7.637 1 98.19 9 TYR B O 1
ATOM 2322 N N . ALA B 1 10 ? 2.684 6.312 -7.309 1 98 10 ALA B N 1
ATOM 2323 C CA . ALA B 1 10 ? 4.039 6.207 -6.77 1 98 10 ALA B CA 1
ATOM 2324 C C . ALA B 1 10 ? 5.078 6.352 -7.875 1 98 10 ALA B C 1
ATOM 2326 O O . ALA B 1 10 ? 4.812 6.027 -9.039 1 98 10 ALA B O 1
ATOM 2327 N N . ALA B 1 11 ? 6.23 6.863 -7.461 1 98 11 ALA B N 1
ATOM 2328 C CA . ALA B 1 11 ? 7.363 7.02 -8.367 1 98 11 ALA B CA 1
ATOM 2329 C C . ALA B 1 11 ? 8.477 6.035 -8.031 1 98 11 ALA B C 1
ATOM 2331 O O . ALA B 1 11 ? 8.758 5.789 -6.852 1 98 11 ALA B O 1
ATOM 2332 N N . HIS B 1 12 ? 9.078 5.52 -9.109 1 98.25 12 HIS B N 1
ATOM 2333 C CA . HIS B 1 12 ? 10.266 4.691 -8.938 1 98.25 12 HIS B CA 1
ATOM 2334 C C . HIS B 1 12 ? 11.492 5.543 -8.617 1 98.25 12 HIS B C 1
ATOM 2336 O O . HIS B 1 12 ? 11.711 6.582 -9.25 1 98.25 12 HIS B O 1
ATOM 2342 N N . PRO B 1 13 ? 12.312 5.078 -7.617 1 97.75 13 PRO B N 1
ATOM 2343 C CA . PRO B 1 13 ? 13.484 5.895 -7.273 1 97.75 13 PRO B CA 1
ATOM 2344 C C . PRO B 1 13 ? 14.414 6.121 -8.461 1 97.75 13 PRO B C 1
ATOM 2346 O O . PRO B 1 13 ? 15 7.199 -8.602 1 97.75 13 PRO B O 1
ATOM 2349 N N . GLU B 1 14 ? 14.531 5.121 -9.383 1 97.62 14 GLU B N 1
ATOM 2350 C CA . GLU B 1 14 ? 15.398 5.246 -10.547 1 97.62 14 GLU B CA 1
ATOM 2351 C C . GLU B 1 14 ? 14.883 6.312 -11.508 1 97.62 14 GLU B C 1
ATOM 2353 O O . GLU B 1 14 ? 15.664 6.906 -12.258 1 97.62 14 GLU B O 1
ATOM 2358 N N . ASP B 1 15 ? 13.625 6.555 -11.516 1 98.25 15 ASP B N 1
ATOM 2359 C CA . ASP B 1 15 ? 13.047 7.586 -12.375 1 98.25 15 ASP B CA 1
ATOM 2360 C C . ASP B 1 15 ? 13.078 8.953 -11.688 1 98.25 15 ASP B C 1
ATOM 2362 O O . ASP B 1 15 ? 13.375 9.961 -12.328 1 98.25 15 ASP B O 1
ATOM 2366 N N . ALA B 1 16 ? 12.805 8.961 -10.445 1 97.31 16 ALA B N 1
ATOM 2367 C CA . ALA B 1 16 ? 12.641 10.195 -9.68 1 97.31 16 ALA B CA 1
ATOM 2368 C C . ALA B 1 16 ? 13.93 11.016 -9.688 1 97.31 16 ALA B C 1
ATOM 2370 O O . ALA B 1 16 ? 13.883 12.242 -9.562 1 97.31 16 ALA B O 1
ATOM 2371 N N . LYS B 1 17 ? 15.055 10.336 -9.789 1 95.5 17 LYS B N 1
ATOM 2372 C CA . LYS B 1 17 ? 16.312 11.062 -9.758 1 95.5 17 LYS B CA 1
ATOM 2373 C C . LYS B 1 17 ? 16.438 12.016 -10.945 1 95.5 17 LYS B C 1
ATOM 2375 O O . LYS B 1 17 ? 17.234 12.945 -10.922 1 95.5 17 LYS B O 1
ATOM 2380 N N . SER B 1 18 ? 15.641 11.805 -11.953 1 96.25 18 SER B N 1
ATOM 2381 C CA . SER B 1 18 ? 15.719 12.641 -13.148 1 96.25 18 SER B CA 1
ATOM 2382 C C . SER B 1 18 ? 14.625 13.703 -13.164 1 96.25 18 SER B C 1
ATOM 2384 O O . SER B 1 18 ? 14.539 14.492 -14.102 1 96.25 18 SER B O 1
ATOM 2386 N N . TYR B 1 19 ? 13.797 13.742 -12.172 1 98.06 19 TYR B N 1
ATOM 2387 C CA . TYR B 1 19 ? 12.703 14.711 -12.156 1 98.06 19 TYR B CA 1
ATOM 2388 C C . TYR B 1 19 ? 13.242 16.125 -12.016 1 98.06 19 TYR B C 1
ATOM 2390 O O . TYR B 1 19 ? 14.172 16.375 -11.242 1 98.06 19 TYR B O 1
ATOM 2398 N N . ASP B 1 20 ? 12.648 17.031 -12.781 1 98.06 20 ASP B N 1
ATOM 2399 C CA . ASP B 1 20 ? 12.945 18.438 -12.531 1 98.06 20 ASP B CA 1
ATOM 2400 C C . ASP B 1 20 ? 12.102 18.984 -11.383 1 98.06 20 ASP B C 1
ATOM 2402 O O . ASP B 1 20 ? 11.281 18.25 -10.812 1 98.06 20 ASP B O 1
ATOM 2406 N N . THR B 1 21 ? 12.32 20.219 -11.008 1 98.06 21 THR B N 1
ATOM 2407 C CA . THR B 1 21 ? 11.672 20.859 -9.859 1 98.06 21 THR B CA 1
ATOM 2408 C C . THR B 1 21 ? 10.156 20.828 -10.016 1 98.06 21 THR B C 1
ATOM 2410 O O . THR B 1 21 ? 9.43 20.531 -9.062 1 98.06 21 THR B O 1
ATOM 2413 N N . LYS B 1 22 ? 9.695 21.156 -11.211 1 98.38 22 LYS B N 1
ATOM 2414 C CA . LYS B 1 22 ? 8.258 21.203 -11.453 1 98.38 22 LYS B CA 1
ATOM 2415 C C . LYS B 1 22 ? 7.625 19.828 -11.203 1 98.38 22 LYS B C 1
ATOM 2417 O O . LYS B 1 22 ? 6.582 19.734 -10.555 1 98.38 22 LYS B O 1
ATOM 2422 N N . ARG B 1 23 ? 8.281 18.812 -11.711 1 98.38 23 ARG B N 1
ATOM 2423 C CA . ARG B 1 23 ? 7.766 17.453 -11.555 1 98.38 23 ARG B CA 1
ATOM 2424 C C . ARG B 1 23 ? 7.824 17.016 -10.094 1 98.38 23 ARG B C 1
ATOM 2426 O O . ARG B 1 23 ? 6.895 16.375 -9.602 1 98.38 23 ARG B O 1
ATOM 2433 N N . ILE B 1 24 ? 8.883 17.281 -9.43 1 98.5 24 ILE B N 1
ATOM 2434 C CA . ILE B 1 24 ? 9.031 16.922 -8.023 1 98.5 24 ILE B CA 1
ATOM 2435 C C . ILE B 1 24 ? 7.906 17.562 -7.211 1 98.5 24 ILE B C 1
ATOM 2437 O O . ILE B 1 24 ? 7.238 16.891 -6.422 1 98.5 24 ILE B O 1
ATOM 2441 N N . ARG B 1 25 ? 7.695 18.828 -7.422 1 98.62 25 ARG B N 1
ATOM 2442 C CA . ARG B 1 25 ? 6.664 19.547 -6.672 1 98.62 25 ARG B CA 1
ATOM 2443 C C . ARG B 1 25 ? 5.277 18.984 -6.973 1 98.62 25 ARG B C 1
ATOM 2445 O O . ARG B 1 25 ? 4.465 18.797 -6.066 1 98.62 25 ARG B O 1
ATOM 2452 N N . ARG B 1 26 ? 5.012 18.672 -8.219 1 98.38 26 ARG B N 1
ATOM 2453 C CA . ARG B 1 26 ? 3.713 18.156 -8.625 1 98.38 26 ARG B CA 1
ATOM 2454 C C . ARG B 1 26 ? 3.424 16.812 -7.957 1 98.38 26 ARG B C 1
ATOM 2456 O O . ARG B 1 26 ? 2.305 16.578 -7.504 1 98.38 26 ARG B O 1
ATOM 2463 N N . ASP B 1 27 ? 4.391 16.016 -7.914 1 98.25 27 ASP B N 1
ATOM 2464 C CA . ASP B 1 27 ? 4.148 14.633 -7.539 1 98.25 27 ASP B CA 1
ATOM 2465 C C . ASP B 1 27 ? 4.254 14.438 -6.027 1 98.25 27 ASP B C 1
ATOM 2467 O O . ASP B 1 27 ? 3.617 13.547 -5.465 1 98.25 27 ASP B O 1
ATOM 2471 N N . PHE B 1 28 ? 5.027 15.273 -5.336 1 98.75 28 PHE B N 1
ATOM 2472 C CA . PHE B 1 28 ? 5.301 14.961 -3.938 1 98.75 28 PHE B CA 1
ATOM 2473 C C . PHE B 1 28 ? 4.746 16.047 -3.021 1 98.75 28 PHE B C 1
ATOM 2475 O O . PHE B 1 28 ? 4.406 15.781 -1.867 1 98.75 28 PHE B O 1
ATOM 2482 N N . LEU B 1 29 ? 4.633 17.297 -3.48 1 98.88 29 LEU B N 1
ATOM 2483 C CA . LEU B 1 29 ? 4.18 18.406 -2.664 1 98.88 29 LEU B CA 1
ATOM 2484 C C . LEU B 1 29 ? 2.656 18.5 -2.656 1 98.88 29 LEU B C 1
ATOM 2486 O O . LEU B 1 29 ? 2.018 18.359 -3.701 1 98.88 29 LEU B O 1
ATOM 2490 N N . ILE B 1 30 ? 2.076 18.609 -1.527 1 98.81 30 ILE B N 1
ATOM 2491 C CA . ILE B 1 30 ? 0.669 18.969 -1.373 1 98.81 30 ILE B CA 1
ATOM 2492 C C . ILE B 1 30 ? 0.547 20.438 -0.959 1 98.81 30 ILE B C 1
ATOM 2494 O O . ILE B 1 30 ? 0.606 20.75 0.229 1 98.81 30 ILE B O 1
ATOM 2498 N N . GLU B 1 31 ? 0.308 21.203 -1.898 1 97.94 31 GLU B N 1
ATOM 2499 C CA . GLU B 1 31 ? 0.34 22.656 -1.703 1 97.94 31 GLU B CA 1
ATOM 2500 C C . GLU B 1 31 ? -0.911 23.141 -0.978 1 97.94 31 GLU B C 1
ATOM 2502 O O . GLU B 1 31 ? -0.832 24.016 -0.109 1 97.94 31 GLU B O 1
ATOM 2507 N N . LYS B 1 32 ? -1.989 22.609 -1.388 1 97.88 32 LYS B N 1
ATOM 2508 C CA . LYS B 1 32 ? -3.254 23.047 -0.812 1 97.88 32 LYS B CA 1
ATOM 2509 C C . LYS B 1 32 ? -3.824 22 0.142 1 97.88 32 LYS B C 1
ATOM 2511 O O . LYS B 1 32 ? -4.531 21.094 -0.283 1 97.88 32 LYS B O 1
ATOM 2516 N N . VAL B 1 33 ? -3.572 22.266 1.376 1 98.75 33 VAL B N 1
ATOM 2517 C CA . VAL B 1 33 ? -4.121 21.391 2.404 1 98.75 33 VAL B CA 1
ATOM 2518 C C . VAL B 1 33 ? -5.402 22 2.971 1 98.75 33 VAL B C 1
ATOM 2520 O O . VAL B 1 33 ? -6.402 21.297 3.148 1 98.75 33 VAL B O 1
ATOM 2523 N N . PHE B 1 34 ? -5.301 23.328 3.186 1 98.69 34 PHE B N 1
ATOM 2524 C CA . PHE B 1 34 ? -6.445 24 3.783 1 98.69 34 PHE B CA 1
ATOM 2525 C C . PHE B 1 34 ? -7 25.062 2.84 1 98.69 34 PHE B C 1
ATOM 2527 O O . PHE B 1 34 ? -6.234 25.797 2.199 1 98.69 34 PHE B O 1
ATOM 2534 N N . SER B 1 35 ? -8.25 25.094 2.684 1 98.38 35 SER B N 1
ATOM 2535 C CA . SER B 1 35 ? -9.047 26.141 2.059 1 98.38 35 SER B CA 1
ATOM 2536 C C . SER B 1 35 ? -10.383 26.328 2.773 1 98.38 35 SER B C 1
ATOM 2538 O O . SER B 1 35 ? -11 25.344 3.209 1 98.38 35 SER B O 1
ATOM 2540 N N . ALA B 1 36 ? -10.75 27.578 2.865 1 98.31 36 ALA B N 1
ATOM 2541 C CA . ALA B 1 36 ? -11.977 27.891 3.604 1 98.31 36 ALA B CA 1
ATOM 2542 C C . ALA B 1 36 ? -13.148 27.062 3.096 1 98.31 36 ALA B C 1
ATOM 2544 O O . ALA B 1 36 ? -13.453 27.078 1.9 1 98.31 36 ALA B O 1
ATOM 2545 N N . ASN B 1 37 ? -13.797 26.297 3.99 1 98.56 37 ASN B N 1
ATOM 2546 C CA . ASN B 1 37 ? -15.008 25.516 3.771 1 98.56 37 ASN B CA 1
ATOM 2547 C C . ASN B 1 37 ? -14.789 24.422 2.725 1 98.56 37 ASN B C 1
ATOM 2549 O O . ASN B 1 37 ? -15.695 24.125 1.942 1 98.56 37 ASN B O 1
ATOM 2553 N N . GLU B 1 38 ? -13.562 23.875 2.725 1 98.62 38 GLU B N 1
ATOM 2554 C CA . GLU B 1 38 ? -13.258 22.75 1.85 1 98.62 38 GLU B CA 1
ATOM 2555 C C . GLU B 1 38 ? -12.594 21.609 2.625 1 98.62 38 GLU B C 1
ATOM 2557 O O . GLU B 1 38 ? -12.016 21.828 3.691 1 98.62 38 GLU B O 1
ATOM 2562 N N . VAL B 1 39 ? -12.812 20.422 2.172 1 98.81 39 VAL B N 1
ATOM 2563 C CA . VAL B 1 39 ? -11.992 19.266 2.504 1 98.81 39 VAL B CA 1
ATOM 2564 C C . VAL B 1 39 ? -11.141 18.875 1.299 1 98.81 39 VAL B C 1
ATOM 2566 O O . VAL B 1 39 ? -11.664 18.578 0.224 1 98.81 39 VAL B O 1
ATOM 2569 N N . ASN B 1 40 ? -9.82 18.938 1.474 1 98.81 40 ASN B N 1
ATOM 2570 C CA . ASN B 1 40 ? -8.883 18.625 0.399 1 98.81 40 ASN B CA 1
ATOM 2571 C C . ASN B 1 40 ? -8.078 17.359 0.71 1 98.81 40 ASN B C 1
ATOM 2573 O O . ASN B 1 40 ? -7.602 17.188 1.833 1 98.81 40 ASN B O 1
ATOM 2577 N N . MET B 1 41 ? -8.023 16.438 -0.32 1 98.44 41 MET B N 1
ATOM 2578 C CA . MET B 1 41 ? -7.359 15.164 -0.071 1 98.44 41 MET B CA 1
ATOM 2579 C C . MET B 1 41 ? -6.465 14.781 -1.245 1 98.44 41 MET B C 1
ATOM 2581 O O . MET B 1 41 ? -6.812 15.031 -2.402 1 98.44 41 MET B O 1
ATOM 2585 N N . VAL B 1 42 ? -5.371 14.234 -0.933 1 98.75 42 VAL B N 1
ATOM 2586 C CA . VAL B 1 42 ? -4.562 13.477 -1.882 1 98.75 42 VAL B CA 1
ATOM 2587 C C . VAL B 1 42 ? -4.605 11.992 -1.526 1 98.75 42 VAL B C 1
ATOM 2589 O O . VAL B 1 42 ? -4.227 11.602 -0.419 1 98.75 42 VAL B O 1
ATOM 2592 N N . TYR B 1 43 ? -5.219 11.242 -2.418 1 98.56 43 TYR B N 1
ATOM 2593 C CA . TYR B 1 43 ? -5.172 9.789 -2.314 1 98.56 43 TYR B CA 1
ATOM 2594 C C . TYR B 1 43 ? -3.912 9.234 -2.971 1 98.56 43 TYR B C 1
ATOM 2596 O O . TYR B 1 43 ? -3.84 9.125 -4.195 1 98.56 43 TYR B O 1
ATOM 2604 N N . SER B 1 44 ? -2.918 8.805 -2.131 1 98.44 44 SER B N 1
ATOM 2605 C CA . SER B 1 44 ? -1.606 8.414 -2.641 1 98.44 44 SER B CA 1
ATOM 2606 C C . SER B 1 44 ? -1.511 6.902 -2.824 1 98.44 44 SER B C 1
ATOM 2608 O O . SER B 1 44 ? -2.061 6.141 -2.027 1 98.44 44 SER B O 1
ATOM 2610 N N . MET B 1 45 ? -0.73 6.43 -3.852 1 98.19 45 MET B N 1
ATOM 2611 C CA . MET B 1 45 ? -0.516 5 -4.059 1 98.19 45 MET B CA 1
ATOM 2612 C C . MET B 1 45 ? 0.717 4.52 -3.301 1 98.19 45 MET B C 1
ATOM 2614 O O . MET B 1 45 ? 1.177 3.393 -3.504 1 98.19 45 MET B O 1
ATOM 2618 N N . TYR B 1 46 ? 1.272 5.41 -2.439 1 98 46 TYR B N 1
ATOM 2619 C CA . TYR B 1 46 ? 2.154 4.945 -1.376 1 98 46 TYR B CA 1
ATOM 2620 C C . TYR B 1 46 ? 1.351 4.414 -0.195 1 98 46 TYR B C 1
ATOM 2622 O O . TYR B 1 46 ? 0.911 5.184 0.662 1 98 46 TYR B O 1
ATOM 2630 N N . ASP B 1 47 ? 1.183 3.102 -0.196 1 97.56 47 ASP B N 1
ATOM 2631 C CA . ASP B 1 47 ? 0.429 2.379 0.824 1 97.56 47 ASP B CA 1
ATOM 2632 C C . ASP B 1 47 ? -0.991 2.928 0.95 1 97.56 47 ASP B C 1
ATOM 2634 O O . ASP B 1 47 ? -1.59 2.873 2.025 1 97.56 47 ASP B O 1
ATOM 2638 N N . ARG B 1 48 ? -1.455 3.617 -0.069 1 98.19 48 ARG B N 1
ATOM 2639 C CA . ARG B 1 48 ? -2.816 4.133 -0.167 1 98.19 48 ARG B CA 1
ATOM 2640 C C . ARG B 1 48 ? -3.113 5.109 0.966 1 98.19 48 ARG B C 1
ATOM 2642 O O . ARG B 1 48 ? -4.238 5.168 1.463 1 98.19 48 ARG B O 1
ATOM 2649 N N . MET B 1 49 ? -2.146 5.832 1.4 1 98.69 49 MET B N 1
ATOM 2650 C CA . MET B 1 49 ? -2.391 6.863 2.408 1 98.69 49 MET B CA 1
ATOM 2651 C C . MET B 1 49 ? -3.158 8.039 1.812 1 98.69 49 MET B C 1
ATOM 2653 O O . MET B 1 49 ? -2.807 8.531 0.74 1 98.69 49 MET B O 1
ATOM 2657 N N . VAL B 1 50 ? -4.191 8.422 2.486 1 98.88 50 VAL B N 1
ATOM 2658 C CA . VAL B 1 50 ? -4.848 9.695 2.197 1 98.88 50 VAL B CA 1
ATOM 2659 C C . VAL B 1 50 ? -4.289 10.781 3.105 1 98.88 50 VAL B C 1
ATOM 2661 O O . VAL B 1 50 ? -4.23 10.617 4.324 1 98.88 50 VAL B O 1
ATOM 2664 N N . VAL B 1 51 ? -3.768 11.836 2.479 1 98.94 51 VAL B N 1
ATOM 2665 C CA . VAL B 1 51 ? -3.307 13.023 3.188 1 98.94 51 VAL B CA 1
ATOM 2666 C C . VAL B 1 51 ? -4.227 14.195 2.877 1 98.94 51 VAL B C 1
ATOM 2668 O O . VAL B 1 51 ? -4.48 14.508 1.709 1 98.94 51 VAL B O 1
ATOM 2671 N N . GLY B 1 52 ? -4.77 14.812 3.99 1 98.75 52 GLY B N 1
ATOM 2672 C CA . GLY B 1 52 ? -5.707 15.883 3.684 1 98.75 52 GLY B CA 1
ATOM 2673 C C . GLY B 1 52 ? -5.938 16.828 4.848 1 98.75 52 GLY B C 1
ATOM 2674 O O . GLY B 1 52 ? -5.242 16.75 5.863 1 98.75 52 GLY B O 1
ATOM 2675 N N . GLY B 1 53 ? -6.82 17.797 4.594 1 98.88 53 GLY B N 1
ATOM 2676 C CA . GLY B 1 53 ? -7.18 18.781 5.605 1 98.88 53 GLY B CA 1
ATOM 2677 C C . GLY B 1 53 ? -8.57 19.344 5.406 1 98.88 53 GLY B C 1
ATOM 2678 O O . GLY B 1 53 ? -9.086 19.375 4.289 1 98.88 53 GLY B O 1
ATOM 2679 N N . ALA B 1 54 ? -9.172 19.75 6.48 1 98.94 54 ALA B N 1
ATOM 2680 C CA . ALA B 1 54 ? -10.469 20.422 6.508 1 98.94 54 ALA B CA 1
ATOM 2681 C C . ALA B 1 54 ? -10.383 21.75 7.262 1 98.94 54 ALA B C 1
ATOM 2683 O O . ALA B 1 54 ? -9.75 21.828 8.312 1 98.94 54 ALA B O 1
ATOM 2684 N N . MET B 1 55 ? -10.945 22.781 6.691 1 98.88 55 MET B N 1
ATOM 2685 C CA . MET B 1 55 ? -11.008 24.094 7.348 1 98.88 55 MET B CA 1
ATOM 2686 C C . MET B 1 55 ? -12.43 24.641 7.316 1 98.88 55 MET B C 1
ATOM 2688 O O . MET B 1 55 ? -12.773 25.438 6.434 1 98.88 55 MET B O 1
ATOM 2692 N N . PRO B 1 56 ? -13.203 24.219 8.312 1 98.75 56 PRO B N 1
ATOM 2693 C CA . PRO B 1 56 ? -14.57 24.75 8.406 1 98.75 56 PRO B CA 1
ATOM 2694 C C . PRO B 1 56 ? -14.617 26.203 8.844 1 98.75 56 PRO B C 1
ATOM 2696 O O . PRO B 1 56 ? -14.125 26.547 9.922 1 98.75 56 PRO B O 1
ATOM 2699 N N . VAL B 1 57 ? -15.141 27.031 8.039 1 98.25 57 VAL B N 1
ATOM 2700 C CA . VAL B 1 57 ? -15.312 28.453 8.344 1 98.25 57 VAL B CA 1
ATOM 2701 C C . VAL B 1 57 ? -16.797 28.812 8.297 1 98.25 57 VAL B C 1
ATOM 2703 O O . VAL B 1 57 ? -17.281 29.328 7.285 1 98.25 57 VAL B O 1
ATOM 2706 N N . GLY B 1 58 ? -17.5 28.641 9.328 1 96.31 58 GLY B N 1
ATOM 2707 C CA . GLY B 1 58 ? -18.922 28.984 9.414 1 96.31 58 GLY B CA 1
ATOM 2708 C C . GLY B 1 58 ? -19.828 27.891 8.875 1 96.31 58 GLY B C 1
ATOM 2709 O O . GLY B 1 58 ? -21.047 28.031 8.891 1 96.31 58 GLY B O 1
ATOM 2710 N N . GLU B 1 59 ? -19.266 26.844 8.383 1 96.69 59 GLU B N 1
ATOM 2711 C CA . GLU B 1 59 ? -20.016 25.703 7.883 1 96.69 59 GLU B CA 1
ATOM 2712 C C . GLU B 1 59 ? -19.531 24.406 8.523 1 96.69 59 GLU B C 1
ATOM 2714 O O . GLU B 1 59 ? -18.406 24.328 9.023 1 96.69 59 GLU B O 1
ATOM 2719 N N . VAL B 1 60 ? -20.5 23.484 8.547 1 98.38 60 VAL B N 1
ATOM 2720 C CA . VAL B 1 60 ? -20.125 22.125 8.922 1 98.38 60 VAL B CA 1
ATOM 2721 C C . VAL B 1 60 ? -19.672 21.359 7.688 1 98.38 60 VAL B C 1
ATOM 2723 O O . VAL B 1 60 ? -20.375 21.297 6.68 1 98.38 60 VAL B O 1
ATOM 2726 N N . LEU B 1 61 ? -18.422 20.844 7.723 1 98.81 61 LEU B N 1
ATOM 2727 C CA . LEU B 1 61 ? -17.875 20.094 6.594 1 98.81 61 LEU B CA 1
ATOM 2728 C C . LEU B 1 61 ? -18 18.594 6.828 1 98.81 61 LEU B C 1
ATOM 2730 O O . LEU B 1 61 ? -17.734 18.109 7.926 1 98.81 61 LEU B O 1
ATOM 2734 N N . LYS B 1 62 ? -18.438 17.875 5.836 1 98.44 62 LYS B N 1
ATOM 2735 C CA . LYS B 1 62 ? -18.547 16.422 5.887 1 98.44 62 LYS B CA 1
ATOM 2736 C C . LYS B 1 62 ? -17.328 15.75 5.266 1 98.44 62 LYS B C 1
ATOM 2738 O O . LYS B 1 62 ? -16.844 16.188 4.215 1 98.44 62 LYS B O 1
ATOM 2743 N N . LEU B 1 63 ? -16.797 14.742 5.926 1 98.81 63 LEU B N 1
ATOM 2744 C CA . LEU B 1 63 ? -15.781 13.883 5.324 1 98.81 63 LEU B CA 1
ATOM 2745 C C . LEU B 1 63 ? -16.422 12.836 4.414 1 98.81 63 LEU B C 1
ATOM 2747 O O . LEU B 1 63 ? -16.859 11.789 4.883 1 98.81 63 LEU B O 1
ATOM 2751 N N . GLU B 1 64 ? -16.391 13.062 3.176 1 98.19 64 GLU B N 1
ATOM 2752 C CA . GLU B 1 64 ? -17.031 12.18 2.209 1 98.19 64 GLU B CA 1
ATOM 2753 C C . GLU B 1 64 ? -16.078 11.078 1.751 1 98.19 64 GLU B C 1
ATOM 2755 O O . GLU B 1 64 ? -14.883 11.297 1.624 1 98.19 64 GLU B O 1
ATOM 2760 N N . ALA B 1 65 ? -16.656 9.875 1.564 1 97.31 65 ALA B N 1
ATOM 2761 C CA . ALA B 1 65 ? -15.898 8.852 0.84 1 97.31 65 ALA B CA 1
ATOM 2762 C C . ALA B 1 65 ? -15.68 9.266 -0.612 1 97.31 65 ALA B C 1
ATOM 2764 O O . ALA B 1 65 ? -16.625 9.422 -1.374 1 97.31 65 ALA B O 1
ATOM 2765 N N . ILE B 1 66 ? -14.492 9.492 -0.995 1 96.62 66 ILE B N 1
ATOM 2766 C CA . ILE B 1 66 ? -14.211 9.883 -2.371 1 96.62 66 ILE B CA 1
ATOM 2767 C C . ILE B 1 66 ? -14.43 8.695 -3.305 1 96.62 66 ILE B C 1
ATOM 2769 O O . ILE B 1 66 ? -14.328 7.543 -2.887 1 96.62 66 ILE B O 1
ATOM 2773 N N . ASP B 1 67 ? -14.609 8.93 -4.516 1 94.38 67 ASP B N 1
ATOM 2774 C CA . ASP B 1 67 ? -15.086 7.957 -5.496 1 94.38 67 ASP B CA 1
ATOM 2775 C C . ASP B 1 67 ? -14.125 6.773 -5.605 1 94.38 67 ASP B C 1
ATOM 2777 O O . ASP B 1 67 ? -14.562 5.617 -5.656 1 94.38 67 ASP B O 1
ATOM 2781 N N . PRO B 1 68 ? -12.836 7.008 -5.59 1 94.56 68 PRO B N 1
ATOM 2782 C CA . PRO B 1 68 ? -11.922 5.891 -5.832 1 94.56 68 PRO B CA 1
ATOM 2783 C C . PRO B 1 68 ? -11.93 4.863 -4.695 1 94.56 68 PRO B C 1
ATOM 2785 O O . PRO B 1 68 ? -11.43 3.75 -4.863 1 94.56 68 PRO B O 1
ATOM 2788 N N . LEU B 1 69 ? -12.477 5.215 -3.594 1 95.5 69 LEU B N 1
ATOM 2789 C CA . LEU B 1 69 ? -12.5 4.285 -2.473 1 95.5 69 LEU B CA 1
ATOM 2790 C C . LEU B 1 69 ? -13.578 3.225 -2.67 1 95.5 69 LEU B C 1
ATOM 2792 O O . LEU B 1 69 ? -13.477 2.117 -2.137 1 95.5 69 LEU B O 1
ATOM 2796 N N . LYS B 1 70 ? -14.641 3.596 -3.443 1 94.56 70 LYS B N 1
ATOM 2797 C CA . LYS B 1 70 ? -15.797 2.732 -3.654 1 94.56 70 LYS B CA 1
ATOM 2798 C C . LYS B 1 70 ? -16.328 2.184 -2.33 1 94.56 70 LYS B C 1
ATOM 2800 O O . LYS B 1 70 ? -16.5 0.974 -2.184 1 94.56 70 LYS B O 1
ATOM 2805 N N . ALA B 1 71 ? -16.594 3.084 -1.404 1 95.88 71 ALA B N 1
ATOM 2806 C CA . ALA B 1 71 ? -17.078 2.77 -0.067 1 95.88 71 ALA B CA 1
ATOM 2807 C C . ALA B 1 71 ? -18.25 3.672 0.311 1 95.88 71 ALA B C 1
ATOM 2809 O O . ALA B 1 71 ? -18.359 4.797 -0.179 1 95.88 71 ALA B O 1
ATOM 2810 N N . PRO B 1 72 ? -19.125 3.184 1.094 1 97 72 PRO B N 1
ATOM 2811 C CA . PRO B 1 72 ? -20.281 4.004 1.497 1 97 72 PRO B CA 1
ATOM 2812 C C . PRO B 1 72 ? -19.875 5.156 2.416 1 97 72 PRO B C 1
ATOM 2814 O O . PRO B 1 72 ? -20.5 6.223 2.375 1 97 72 PRO B O 1
ATOM 2817 N N . TYR B 1 73 ? -18.906 4.93 3.27 1 98.31 73 TYR B N 1
ATOM 2818 C CA . TYR B 1 73 ? -18.375 5.945 4.172 1 98.31 73 TYR B CA 1
ATOM 2819 C C . TYR B 1 73 ? -16.859 6.027 4.059 1 98.31 73 TYR B C 1
ATOM 2821 O O . TYR B 1 73 ? -16.203 5.066 3.641 1 98.31 73 TYR B O 1
ATOM 2829 N N . PHE B 1 74 ? -16.281 7.156 4.43 1 98.62 74 PHE B N 1
ATOM 2830 C CA . PHE B 1 74 ? -14.844 7.355 4.305 1 98.62 74 PHE B CA 1
ATOM 2831 C C . PHE B 1 74 ? -14.086 6.34 5.152 1 98.62 74 PHE B C 1
ATOM 2833 O O . PHE B 1 74 ? -13.055 5.812 4.727 1 98.62 74 PHE B O 1
ATOM 2840 N N . LEU B 1 75 ? -14.641 5.984 6.285 1 98.69 75 LEU B N 1
ATOM 2841 C CA . LEU B 1 75 ? -13.922 5.137 7.23 1 98.69 75 LEU B CA 1
ATOM 2842 C C . LEU B 1 75 ? -14.297 3.672 7.035 1 98.69 75 LEU B C 1
ATOM 2844 O O . LEU B 1 75 ? -13.953 2.826 7.871 1 98.69 75 LEU B O 1
ATOM 2848 N N . THR B 1 76 ? -15.07 3.408 5.926 1 97.88 76 THR B N 1
ATOM 2849 C CA . THR B 1 76 ? -15.266 2 5.602 1 97.88 76 THR B CA 1
ATOM 2850 C C . THR B 1 76 ? -13.922 1.315 5.352 1 97.88 76 THR B C 1
ATOM 2852 O O . THR B 1 76 ? -13.273 1.561 4.332 1 97.88 76 THR B O 1
ATOM 2855 N N . ARG B 1 77 ? -13.375 0.546 6.273 1 97.56 77 ARG B N 1
ATOM 2856 C CA . ARG B 1 77 ? -12.125 -0.198 6.195 1 97.56 77 ARG B CA 1
ATOM 2857 C C . ARG B 1 77 ? -10.922 0.743 6.25 1 97.56 77 ARG B C 1
ATOM 2859 O O . ARG B 1 77 ? -9.906 0.497 5.602 1 97.56 77 ARG B O 1
ATOM 2866 N N . ARG B 1 78 ? -11.055 1.897 6.844 1 98.69 78 ARG B N 1
ATOM 2867 C CA . ARG B 1 78 ? -9.945 2.826 7.008 1 98.69 78 ARG B CA 1
ATOM 2868 C C . ARG B 1 78 ? -9.883 3.361 8.438 1 98.69 78 ARG B C 1
ATOM 2870 O O . ARG B 1 78 ? -10.914 3.508 9.094 1 98.69 78 ARG B O 1
ATOM 2877 N N . GLU B 1 79 ? -8.703 3.605 8.867 1 98.88 79 GLU B N 1
ATOM 2878 C CA . GLU B 1 79 ? -8.453 4.359 10.086 1 98.88 79 GLU B CA 1
ATOM 2879 C C . GLU B 1 79 ? -7.898 5.75 9.781 1 98.88 79 GLU B C 1
ATOM 2881 O O . GLU B 1 79 ? -7.438 6.004 8.664 1 98.88 79 GLU B O 1
ATOM 2886 N N . MET B 1 80 ? -8.016 6.664 10.773 1 98.81 80 MET B N 1
ATOM 2887 C CA . MET B 1 80 ? -7.586 8.031 10.484 1 98.81 80 MET B CA 1
ATOM 2888 C C . MET B 1 80 ? -7.051 8.711 11.742 1 98.81 80 MET B C 1
ATOM 2890 O O . MET B 1 80 ? -7.523 8.438 12.844 1 98.81 80 MET B O 1
ATOM 2894 N N . GLY B 1 81 ? -5.996 9.484 11.578 1 98.94 81 GLY B N 1
ATOM 2895 C CA . GLY B 1 81 ? -5.5 10.422 12.586 1 98.94 81 GLY B CA 1
ATOM 2896 C C . GLY B 1 81 ? -5.695 11.875 12.195 1 98.94 81 GLY B C 1
ATOM 2897 O O . GLY B 1 81 ? -5.449 12.258 11.055 1 98.94 81 GLY B O 1
ATOM 2898 N N . ILE B 1 82 ? -6.156 12.672 13.117 1 98.94 82 ILE B N 1
ATOM 2899 C CA . ILE B 1 82 ? -6.461 14.086 12.898 1 98.94 82 ILE B CA 1
ATOM 2900 C C . ILE B 1 82 ? -5.684 14.945 13.898 1 98.94 82 ILE B C 1
ATOM 2902 O O . ILE B 1 82 ? -5.605 14.609 15.078 1 98.94 82 ILE B O 1
ATOM 2906 N N . PHE B 1 83 ? -5.035 15.984 13.43 1 98.94 83 PHE B N 1
ATOM 2907 C CA . PHE B 1 83 ? -4.465 17.031 14.266 1 98.94 83 PHE B CA 1
ATOM 2908 C C . PHE B 1 83 ? -5.141 18.375 14 1 98.94 83 PHE B C 1
ATOM 2910 O O . PHE B 1 83 ? -5.348 18.75 12.844 1 98.94 83 PHE B O 1
ATOM 2917 N N . ASN B 1 84 ? -5.48 19.078 15.039 1 98.94 84 ASN B N 1
ATOM 2918 C CA . ASN B 1 84 ? -5.926 20.453 14.867 1 98.94 84 ASN B CA 1
ATOM 2919 C C . ASN B 1 84 ? -4.766 21.438 15 1 98.94 84 ASN B C 1
ATOM 2921 O O . ASN B 1 84 ? -4.09 21.484 16.031 1 98.94 84 ASN B O 1
ATOM 2925 N N . VAL B 1 85 ? -4.582 22.234 13.945 1 98.94 85 VAL B N 1
ATOM 2926 C CA . VAL B 1 85 ? -3.459 23.156 13.969 1 98.94 85 VAL B CA 1
ATOM 2927 C C . VAL B 1 85 ? -3.971 24.594 13.852 1 98.94 85 VAL B C 1
ATOM 2929 O O . VAL B 1 85 ? -3.232 25.484 13.438 1 98.94 85 VAL B O 1
ATOM 2932 N N . GLY B 1 86 ? -5.254 24.812 14.039 1 98.81 86 GLY B N 1
ATOM 2933 C CA . GLY B 1 86 ? -5.887 26.109 14.047 1 98.81 86 GLY B CA 1
ATOM 2934 C C . GLY B 1 86 ? -6.652 26.406 15.32 1 98.81 86 GLY B C 1
ATOM 2935 O O . GLY B 1 86 ? -6.219 26.031 16.406 1 98.81 86 GLY B O 1
ATOM 2936 N N . GLY B 1 87 ? -7.707 27.203 15.164 1 98.81 87 GLY B N 1
ATOM 2937 C CA . GLY B 1 87 ? -8.555 27.484 16.312 1 98.81 87 GLY B CA 1
ATOM 2938 C C . GLY B 1 87 ? -9.297 26.266 16.828 1 98.81 87 GLY B C 1
ATOM 2939 O O . GLY B 1 87 ? -9.266 25.203 16.203 1 98.81 87 GLY B O 1
ATOM 2940 N N . PRO B 1 88 ? -9.969 26.438 18.016 1 98.75 88 PRO B N 1
ATOM 2941 C CA . PRO B 1 88 ? -10.703 25.297 18.562 1 98.75 88 PRO B CA 1
ATOM 2942 C C . PRO B 1 88 ? -11.789 24.781 17.625 1 98.75 88 PRO B C 1
ATOM 2944 O O . PRO B 1 88 ? -12.469 25.578 16.969 1 98.75 88 PRO B O 1
ATOM 2947 N N . GLY B 1 89 ? -11.891 23.469 17.562 1 98.75 89 GLY B N 1
ATOM 2948 C CA . GLY B 1 89 ? -12.859 22.844 16.672 1 98.75 89 GLY B CA 1
ATOM 2949 C C . GLY B 1 89 ? -13.484 21.594 17.234 1 98.75 89 GLY B C 1
ATOM 2950 O O . GLY B 1 89 ? -13.172 21.188 18.359 1 98.75 89 GLY B O 1
ATOM 2951 N N . VAL B 1 90 ? -14.453 21.062 16.453 1 98.88 90 VAL B N 1
ATOM 2952 C CA . VAL B 1 90 ? -15.195 19.875 16.844 1 98.88 90 VAL B CA 1
ATOM 2953 C C . VAL B 1 90 ? -15.195 18.875 15.703 1 98.88 90 VAL B C 1
ATOM 2955 O O . VAL B 1 90 ? -15.406 19.234 14.539 1 98.88 90 VAL B O 1
ATOM 2958 N N . VAL B 1 91 ? -14.852 17.656 16.016 1 98.94 91 VAL B N 1
ATOM 2959 C CA . VAL B 1 91 ? -15.031 16.531 15.102 1 98.94 91 VAL B CA 1
ATOM 2960 C C . VAL B 1 91 ? -16.125 15.609 15.633 1 98.94 91 VAL B C 1
ATOM 2962 O O . VAL B 1 91 ? -16.109 15.203 16.797 1 98.94 91 VAL B O 1
ATOM 2965 N N . LYS B 1 92 ? -17.078 15.328 14.82 1 98.88 92 LYS B N 1
ATOM 2966 C CA . LYS B 1 92 ? -18.094 14.344 15.156 1 98.88 92 LYS B CA 1
ATOM 2967 C C . LYS B 1 92 ? -17.938 13.078 14.32 1 98.88 92 LYS B C 1
ATOM 2969 O O . LYS B 1 92 ? -17.703 13.148 13.109 1 98.88 92 LYS B O 1
ATOM 2974 N N . ALA B 1 93 ? -18.016 12.008 14.961 1 98.69 93 ALA B N 1
ATOM 2975 C CA . ALA B 1 93 ? -18 10.688 14.32 1 98.69 93 ALA B CA 1
ATOM 2976 C C . ALA B 1 93 ? -19.188 9.844 14.797 1 98.69 93 ALA B C 1
ATOM 2978 O O . ALA B 1 93 ? -19.141 9.242 15.875 1 98.69 93 ALA B O 1
ATOM 2979 N N . GLY B 1 94 ? -20.141 9.688 13.898 1 97.94 94 GLY B N 1
ATOM 2980 C CA . GLY B 1 94 ? -21.406 9.156 14.383 1 97.94 94 GLY B CA 1
ATOM 2981 C C . GLY B 1 94 ? -22.016 9.992 15.492 1 97.94 94 GLY B C 1
ATOM 2982 O O . GLY B 1 94 ? -22.219 11.195 15.328 1 97.94 94 GLY B O 1
ATOM 2983 N N . ASP B 1 95 ? -22.219 9.359 16.609 1 97.12 95 ASP B N 1
ATOM 2984 C CA . ASP B 1 95 ? -22.828 10.055 17.734 1 97.12 95 ASP B CA 1
ATOM 2985 C C . ASP B 1 95 ? -21.781 10.664 18.656 1 97.12 95 ASP B C 1
ATOM 2987 O O . ASP B 1 95 ? -22.094 11.477 19.531 1 97.12 95 ASP B O 1
ATOM 2991 N N . ALA B 1 96 ? -20.547 10.25 18.438 1 98.31 96 ALA B N 1
ATOM 2992 C CA . ALA B 1 96 ? -19.484 10.727 19.312 1 98.31 96 ALA B CA 1
ATOM 2993 C C . ALA B 1 96 ? -19.047 12.133 18.922 1 98.31 96 ALA B C 1
ATOM 2995 O O . ALA B 1 96 ? -18.953 12.461 17.734 1 98.31 96 ALA B O 1
ATOM 2996 N N . VAL B 1 97 ? -18.812 12.992 19.953 1 98.81 97 VAL B N 1
ATOM 2997 C CA . VAL B 1 97 ? -18.375 14.367 19.75 1 98.81 97 VAL B CA 1
ATOM 2998 C C . VAL B 1 97 ? -17.016 14.586 20.406 1 98.81 97 VAL B C 1
ATOM 3000 O O . VAL B 1 97 ? -16.844 14.32 21.594 1 98.81 97 VAL B O 1
ATOM 3003 N N . PHE B 1 98 ? -16.047 15.102 19.641 1 98.94 98 PHE B N 1
ATOM 3004 C CA . PHE B 1 98 ? -14.703 15.352 20.141 1 98.94 98 PHE B CA 1
ATOM 3005 C C . PHE B 1 98 ? -14.328 16.812 19.953 1 98.94 98 PHE B C 1
ATOM 3007 O O . PHE B 1 98 ? -14.273 17.312 18.828 1 98.94 98 PHE B O 1
ATOM 3014 N N . GLU B 1 99 ? -14.07 17.5 21.016 1 98.88 99 GLU B N 1
ATOM 3015 C CA . GLU B 1 99 ? -13.5 18.844 20.938 1 98.88 99 GLU B CA 1
ATOM 3016 C C . GLU B 1 99 ? -11.977 18.797 20.859 1 98.88 99 GLU B C 1
ATOM 3018 O O . GLU B 1 99 ? -11.328 18.109 21.656 1 98.88 99 GLU B O 1
ATOM 3023 N N . LEU B 1 100 ? -11.422 19.453 19.922 1 98.88 100 LEU B N 1
ATOM 3024 C CA . LEU B 1 100 ? -9.977 19.469 19.734 1 98.88 100 LEU B CA 1
ATOM 3025 C C . LEU B 1 100 ? -9.438 20.891 19.781 1 98.88 100 LEU B C 1
ATOM 3027 O O . LEU B 1 100 ? -9.82 21.734 18.969 1 98.88 100 LEU B O 1
ATOM 3031 N N . ASP B 1 101 ? -8.625 21.141 20.75 1 98.75 101 ASP B N 1
ATOM 3032 C CA . ASP B 1 101 ? -7.902 22.406 20.812 1 98.75 101 ASP B CA 1
ATOM 3033 C C . ASP B 1 101 ? -6.621 22.359 19.984 1 98.75 101 ASP B C 1
ATOM 3035 O O . ASP B 1 101 ? -6.316 21.328 19.375 1 98.75 101 ASP B O 1
ATOM 3039 N N . TYR B 1 102 ? -5.945 23.547 19.938 1 98.81 102 TYR B N 1
ATOM 3040 C CA . TYR B 1 102 ? -4.707 23.688 19.172 1 98.81 102 TYR B CA 1
ATOM 3041 C C . TYR B 1 102 ? -3.699 22.609 19.578 1 98.81 102 TYR B C 1
ATOM 3043 O O . TYR B 1 102 ? -3.422 22.422 20.75 1 98.81 102 TYR B O 1
ATOM 3051 N N . LYS B 1 103 ? -3.189 21.812 18.594 1 98.75 103 LYS B N 1
ATOM 3052 C CA . LYS B 1 103 ? -2.148 20.781 18.688 1 98.75 103 LYS B CA 1
ATOM 3053 C C . LYS B 1 103 ? -2.658 19.547 19.438 1 98.75 103 LYS B C 1
ATOM 3055 O O . LYS B 1 103 ? -1.872 18.797 20 1 98.75 103 LYS B O 1
ATOM 3060 N N . GLU B 1 104 ? -3.949 19.344 19.5 1 98.88 104 GLU B N 1
ATOM 3061 C CA . GLU B 1 104 ? -4.523 18.078 19.969 1 98.88 104 GLU B CA 1
ATOM 3062 C C . GLU B 1 104 ? -4.855 17.156 18.797 1 98.88 104 GLU B C 1
ATOM 3064 O O . GLU B 1 104 ? -5.02 17.609 17.672 1 98.88 104 GLU B O 1
ATOM 3069 N N . ALA B 1 105 ? -4.883 15.898 19.141 1 98.94 105 ALA B N 1
ATOM 3070 C CA . ALA B 1 105 ? -5.055 14.891 18.078 1 98.94 105 ALA B CA 1
ATOM 3071 C C . ALA B 1 105 ? -6.238 13.977 18.391 1 98.94 105 ALA B C 1
ATOM 3073 O O . ALA B 1 105 ? -6.73 13.945 19.516 1 98.94 105 ALA B O 1
ATOM 3074 N N . LEU B 1 106 ? -6.734 13.328 17.359 1 98.94 106 LEU B N 1
ATOM 3075 C CA . LEU B 1 106 ? -7.836 12.375 17.438 1 98.94 106 LEU B CA 1
ATOM 3076 C C . LEU B 1 106 ? -7.586 11.188 16.516 1 98.94 106 LEU B C 1
ATOM 3078 O O . LEU B 1 106 ? -7.242 11.359 15.352 1 98.94 106 LEU B O 1
ATOM 3082 N N . TYR B 1 107 ? -7.633 10.039 17.125 1 98.94 107 TYR B N 1
ATOM 3083 C CA . TYR B 1 107 ? -7.672 8.805 16.344 1 98.94 107 TYR B CA 1
ATOM 3084 C C . TYR B 1 107 ? -9.109 8.344 16.125 1 98.94 107 TYR B C 1
ATOM 3086 O O . TYR B 1 107 ? -9.898 8.281 17.078 1 98.94 107 TYR B O 1
ATOM 3094 N N . LEU B 1 108 ? -9.5 8.078 14.914 1 98.94 108 LEU B N 1
ATOM 3095 C CA . LEU B 1 108 ? -10.766 7.43 14.586 1 98.94 108 LEU B CA 1
ATOM 3096 C C . LEU B 1 108 ? -10.531 6.039 14.008 1 98.94 108 LEU B C 1
ATOM 3098 O O . LEU B 1 108 ? -9.82 5.891 13.008 1 98.94 108 LEU B O 1
ATOM 3102 N N . GLY B 1 109 ? -11.117 5.031 14.648 1 98.75 109 GLY B N 1
ATOM 3103 C CA . GLY B 1 109 ? -11.055 3.672 14.133 1 98.75 109 GLY B CA 1
ATOM 3104 C C . GLY B 1 109 ? -11.938 3.453 12.922 1 98.75 109 GLY B C 1
ATOM 3105 O O . GLY B 1 109 ? -12.711 4.332 12.539 1 98.75 109 GLY B O 1
ATOM 3106 N N . SER B 1 110 ? -11.766 2.271 12.32 1 98.5 110 SER B N 1
ATOM 3107 C CA . SER B 1 110 ? -12.539 1.93 11.133 1 98.5 110 SER B CA 1
ATOM 3108 C C . SER B 1 110 ? -14.008 1.688 11.484 1 98.5 110 SER B C 1
ATOM 3110 O O . SER B 1 110 ? -14.32 1.229 12.586 1 98.5 110 SER B O 1
ATOM 3112 N N . GLY B 1 111 ? -14.875 2.014 10.477 1 97.5 111 GLY B N 1
ATOM 3113 C CA . GLY B 1 111 ? -16.297 1.719 10.641 1 97.5 111 GLY B CA 1
ATOM 3114 C C . GLY B 1 111 ? -17.188 2.674 9.875 1 97.5 111 GLY B C 1
ATOM 3115 O O . GLY B 1 111 ? -16.812 3.82 9.625 1 97.5 111 GLY B O 1
ATOM 3116 N N . ASP B 1 112 ? -18.375 2.184 9.594 1 97.88 112 ASP B N 1
ATOM 3117 C CA . ASP B 1 112 ? -19.328 2.953 8.797 1 97.88 112 ASP B CA 1
ATOM 3118 C C . ASP B 1 112 ? -20.047 3.994 9.648 1 97.88 112 ASP B C 1
ATOM 3120 O O . ASP B 1 112 ? -20.953 3.66 10.414 1 97.88 112 ASP B O 1
ATOM 3124 N N . ARG B 1 113 ? -19.688 5.23 9.453 1 98.31 113 ARG B N 1
ATOM 3125 C CA . ARG B 1 113 ? -20.359 6.336 10.117 1 98.31 113 ARG B CA 1
ATOM 3126 C C . ARG B 1 113 ? -19.984 7.672 9.484 1 98.31 113 ARG B C 1
ATOM 3128 O O . ARG B 1 113 ? -18.969 7.777 8.812 1 98.31 113 ARG B O 1
ATOM 3135 N N . GLU B 1 114 ? -20.812 8.586 9.711 1 98.56 114 GLU B N 1
ATOM 3136 C CA . GLU B 1 114 ? -20.562 9.938 9.227 1 98.56 114 GLU B CA 1
ATOM 3137 C C . GLU B 1 114 ? -19.531 10.656 10.102 1 98.56 114 GLU B C 1
ATOM 3139 O O . GLU B 1 114 ? -19.562 10.539 11.328 1 98.56 114 GLU B O 1
ATOM 3144 N N . VAL B 1 115 ? -18.609 11.383 9.492 1 98.88 115 VAL B N 1
ATOM 3145 C CA . VAL B 1 115 ? -17.656 12.234 10.188 1 98.88 115 VAL B CA 1
ATOM 3146 C C . VAL B 1 115 ? -17.797 13.672 9.719 1 98.88 115 VAL B C 1
ATOM 3148 O O . VAL B 1 115 ? -17.891 13.938 8.516 1 98.88 115 VAL B O 1
ATOM 3151 N N . THR B 1 116 ? -17.828 14.641 10.625 1 98.88 116 THR B N 1
ATOM 3152 C CA . THR B 1 116 ? -17.953 16.047 10.258 1 98.88 116 THR B CA 1
ATOM 3153 C C . THR B 1 116 ? -16.938 16.906 11.023 1 98.88 116 THR B C 1
ATOM 3155 O O . THR B 1 116 ? -16.438 16.484 12.07 1 98.88 116 THR B O 1
ATOM 3158 N N . PHE B 1 117 ? -16.609 18.047 10.523 1 98.88 117 PHE B N 1
ATOM 3159 C CA . PHE B 1 117 ? -15.688 19.031 11.078 1 98.88 117 PHE B CA 1
ATOM 3160 C C . PHE B 1 117 ? -16.375 20.375 11.273 1 98.88 117 PHE B C 1
ATOM 3162 O O . PHE B 1 117 ? -17.125 20.828 10.398 1 98.88 117 PHE B O 1
ATOM 3169 N N . GLU B 1 118 ? -16.141 20.969 12.383 1 98.75 118 GLU B N 1
ATOM 3170 C CA . GLU B 1 118 ? -16.703 22.281 12.68 1 98.75 118 GLU B CA 1
ATOM 3171 C C . GLU B 1 118 ? -15.711 23.141 13.477 1 98.75 118 GLU B C 1
ATOM 3173 O O . GLU B 1 118 ? -14.961 22.625 14.305 1 98.75 118 GLU B O 1
ATOM 3178 N N . SER B 1 119 ? -15.758 24.422 13.188 1 98.81 119 SER B N 1
ATOM 3179 C CA . SER B 1 119 ? -15.016 25.375 14.008 1 98.81 119 SER B CA 1
ATOM 3180 C C . SER B 1 119 ? -15.891 25.969 15.102 1 98.81 119 SER B C 1
ATOM 3182 O O . SER B 1 119 ? -17.078 26.203 14.891 1 98.81 119 SER B O 1
ATOM 3184 N N . LYS B 1 120 ? -15.305 26.266 16.25 1 98.44 120 LYS B N 1
ATOM 3185 C CA . LYS B 1 120 ? -16.047 26.938 17.312 1 98.44 120 LYS B CA 1
ATOM 3186 C C . LYS B 1 120 ? -16.156 28.438 17.047 1 98.44 120 LYS B C 1
ATOM 3188 O O . LYS B 1 120 ? -17.047 29.109 17.578 1 98.44 120 LYS B O 1
ATOM 3193 N N . ASP B 1 121 ? -15.219 29.031 16.297 1 98.12 121 ASP B N 1
ATOM 3194 C CA . ASP B 1 121 ? -15.172 30.438 15.953 1 98.12 121 ASP B CA 1
ATOM 3195 C C . ASP B 1 121 ? -14.805 30.641 14.484 1 98.12 121 ASP B C 1
ATOM 3197 O O . ASP B 1 121 ? -13.672 30.359 14.086 1 98.12 121 ASP B O 1
ATOM 3201 N N . GLU B 1 122 ? -15.688 31.203 13.695 1 96.62 122 GLU B N 1
ATOM 3202 C CA . GLU B 1 122 ? -15.445 31.375 12.266 1 96.62 122 GLU B CA 1
ATOM 3203 C C . GLU B 1 122 ? -14.312 32.375 12.016 1 96.62 122 GLU B C 1
ATOM 3205 O O . GLU B 1 122 ? -13.656 32.312 10.969 1 96.62 122 GLU B O 1
ATOM 3210 N N . LYS B 1 123 ? -14.047 33.312 12.898 1 97.69 123 LYS B N 1
ATOM 3211 C CA . LYS B 1 123 ? -13.008 34.312 12.742 1 97.69 123 LYS B CA 1
ATOM 3212 C C . LYS B 1 123 ? -11.633 33.75 13.07 1 97.69 123 LYS B C 1
ATOM 3214 O O . LYS B 1 123 ? -10.609 34.344 12.711 1 97.69 123 LYS B O 1
ATOM 3219 N N . ASN B 1 124 ? -11.602 32.688 13.797 1 98.25 124 ASN B N 1
ATOM 3220 C CA . ASN B 1 124 ? -10.414 31.891 14.125 1 98.25 124 ASN B CA 1
ATOM 3221 C C . ASN B 1 124 ? -10.664 30.406 13.906 1 98.25 124 ASN B C 1
ATOM 3223 O O . ASN B 1 124 ? -10.727 29.641 14.867 1 98.25 124 ASN B O 1
ATOM 3227 N N . PRO B 1 125 ? -10.719 30 12.703 1 98.69 125 PRO B N 1
ATOM 3228 C CA . PRO B 1 125 ? -11.195 28.656 12.375 1 98.69 125 PRO B CA 1
ATOM 3229 C C . PRO B 1 125 ? -10.195 27.562 12.766 1 98.69 125 PRO B C 1
ATOM 3231 O O . PRO B 1 125 ? -8.992 27.828 12.82 1 98.69 125 PRO B O 1
ATOM 3234 N N . ALA B 1 126 ? -10.742 26.391 13.039 1 98.88 126 ALA B N 1
ATOM 3235 C CA . ALA B 1 126 ? -9.93 25.172 13.156 1 98.88 126 ALA B CA 1
ATOM 3236 C C . ALA B 1 126 ? -9.312 24.797 11.812 1 98.88 126 ALA B C 1
ATOM 3238 O O . ALA B 1 126 ? -9.828 25.172 10.758 1 98.88 126 ALA B O 1
ATOM 3239 N N . LYS B 1 127 ? -8.172 24.203 11.844 1 98.88 127 LYS B N 1
ATOM 3240 C CA . LYS B 1 127 ? -7.516 23.531 10.727 1 98.88 127 LYS B CA 1
ATOM 3241 C C . LYS B 1 127 ? -7.215 22.078 11.07 1 98.88 127 LYS B C 1
ATOM 3243 O O . LYS B 1 127 ? -6.246 21.781 11.773 1 98.88 127 LYS B O 1
ATOM 3248 N N . PHE B 1 128 ? -8.055 21.172 10.523 1 98.94 128 PHE B N 1
ATOM 3249 C CA . PHE B 1 128 ? -7.895 19.75 10.82 1 98.94 128 PHE B CA 1
ATOM 3250 C C . PHE B 1 128 ? -7.051 19.062 9.742 1 98.94 128 PHE B C 1
ATOM 3252 O O . PHE B 1 128 ? -7.539 18.781 8.648 1 98.94 128 PHE B O 1
ATOM 3259 N N . TYR B 1 129 ? -5.773 18.828 10.078 1 99 129 TYR B N 1
ATOM 3260 C CA . TYR B 1 129 ? -4.922 18.016 9.227 1 99 129 TYR B CA 1
ATOM 3261 C C . TYR B 1 129 ? -5.137 16.531 9.508 1 99 129 TYR B C 1
ATOM 3263 O O . TYR B 1 129 ? -5.246 16.125 10.664 1 99 129 TYR B O 1
ATOM 3271 N N . PHE B 1 130 ? -5.18 15.641 8.398 1 98.94 130 PHE B N 1
ATOM 3272 C CA . PHE B 1 130 ? -5.418 14.234 8.719 1 98.94 130 PHE B CA 1
ATOM 3273 C C . PHE B 1 130 ? -4.66 13.328 7.754 1 98.94 130 PHE B C 1
ATOM 3275 O O . PHE B 1 130 ? -4.363 13.719 6.625 1 98.94 130 PHE B O 1
ATOM 3282 N N . ASN B 1 131 ? -4.25 12.164 8.234 1 98.94 131 ASN B N 1
ATOM 3283 C CA . ASN B 1 131 ? -3.799 11.008 7.477 1 98.94 131 ASN B CA 1
ATOM 3284 C C . ASN B 1 131 ? -4.727 9.812 7.684 1 98.94 131 ASN B C 1
ATOM 3286 O O . ASN B 1 131 ? -5.227 9.586 8.789 1 98.94 131 ASN B O 1
ATOM 3290 N N . SER B 1 132 ? -4.984 9.109 6.637 1 98.94 132 SER B N 1
ATOM 3291 C CA . SER B 1 132 ? -5.824 7.918 6.703 1 98.94 132 SER B CA 1
ATOM 3292 C C . SER B 1 132 ? -5.203 6.762 5.93 1 98.94 132 SER B C 1
ATOM 3294 O O . SER B 1 132 ? -4.648 6.957 4.848 1 98.94 132 SER B O 1
ATOM 3296 N N . LEU B 1 133 ? -5.293 5.574 6.508 1 98.69 133 LEU B N 1
ATOM 3297 C CA . LEU B 1 133 ? -4.797 4.348 5.895 1 98.69 133 LEU B CA 1
ATOM 3298 C C . LEU B 1 133 ? -5.836 3.238 5.977 1 98.69 133 LEU B C 1
ATOM 3300 O O . LEU B 1 133 ? -6.773 3.316 6.777 1 98.69 133 LEU B O 1
ATOM 3304 N N . THR B 1 134 ? -5.676 2.197 5.117 1 98.44 134 THR B N 1
ATOM 3305 C CA . THR B 1 134 ? -6.555 1.033 5.176 1 98.44 134 THR B CA 1
ATOM 3306 C C . THR B 1 134 ? -6.461 0.353 6.539 1 98.44 134 THR B C 1
ATOM 3308 O O . THR B 1 134 ? -5.395 0.342 7.16 1 98.44 134 THR B O 1
ATOM 3311 N N . ALA B 1 135 ? -7.535 -0.113 7.012 1 98.62 135 ALA B N 1
ATOM 3312 C CA . ALA B 1 135 ? -7.645 -0.795 8.297 1 98.62 135 ALA B CA 1
ATOM 3313 C C . ALA B 1 135 ? -8.531 -2.031 8.188 1 98.62 135 ALA B C 1
ATOM 3315 O O . ALA B 1 135 ? -9.633 -1.967 7.629 1 98.62 135 ALA B O 1
ATOM 3316 N N . HIS B 1 136 ? -8.023 -3.189 8.758 1 98 136 HIS B N 1
ATOM 3317 C CA . HIS B 1 136 ? -8.766 -4.441 8.617 1 98 136 HIS B CA 1
ATOM 3318 C C . HIS B 1 136 ? -9.461 -4.82 9.914 1 98 136 HIS B C 1
ATOM 3320 O O . HIS B 1 136 ? -10.047 -5.898 10.016 1 98 136 HIS B O 1
ATOM 3326 N N . ARG B 1 137 ? -9.344 -4.07 10.906 1 97.56 137 ARG B N 1
ATOM 3327 C CA . ARG B 1 137 ? -10.125 -4.168 12.133 1 97.56 137 ARG B CA 1
ATOM 3328 C C . ARG B 1 137 ? -10.391 -2.791 12.734 1 97.56 137 ARG B C 1
ATOM 3330 O O . ARG B 1 137 ? -9.703 -1.822 12.398 1 97.56 137 ARG B O 1
ATOM 3337 N N . ASN B 1 138 ? -11.375 -2.762 13.617 1 98 138 ASN B N 1
ATOM 3338 C CA . ASN B 1 138 ? -11.727 -1.514 14.281 1 98 138 ASN B CA 1
ATOM 3339 C C . ASN B 1 138 ? -11.016 -1.385 15.633 1 98 138 ASN B C 1
ATOM 3341 O O . ASN B 1 138 ? -10.914 -2.357 16.375 1 98 138 ASN B O 1
ATOM 3345 N N . TYR B 1 139 ? -10.469 -0.302 15.938 1 98.56 139 TYR B N 1
ATOM 3346 C CA . TYR B 1 139 ? -9.992 0.095 17.266 1 98.56 139 TYR B CA 1
ATOM 3347 C C . TYR B 1 139 ? -10.758 1.309 17.766 1 98.56 139 TYR B C 1
ATOM 3349 O O . TYR B 1 139 ? -11.281 2.102 16.984 1 98.56 139 TYR B O 1
ATOM 3357 N N . PRO B 1 140 ? -10.867 1.555 19.047 1 98.12 140 PRO B N 1
ATOM 3358 C CA . PRO B 1 140 ? -11.68 2.639 19.594 1 98.12 140 PRO B CA 1
ATOM 3359 C C . PRO B 1 140 ? -11.141 4.023 19.25 1 98.12 140 PRO B C 1
ATOM 3361 O O . PRO B 1 140 ? -9.93 4.227 19.219 1 98.12 140 PRO B O 1
ATOM 3364 N N . ASP B 1 141 ? -12.102 4.918 19.016 1 98.69 141 ASP B N 1
ATOM 3365 C CA . ASP B 1 141 ? -11.727 6.32 18.859 1 98.69 141 ASP B CA 1
ATOM 3366 C C . ASP B 1 141 ? -11.07 6.855 20.125 1 98.69 141 ASP B C 1
ATOM 3368 O O . ASP B 1 141 ? -11.477 6.512 21.234 1 98.69 141 ASP B O 1
ATOM 3372 N N . LYS B 1 142 ? -10.109 7.723 19.938 1 98.62 142 LYS B N 1
ATOM 3373 C CA . LYS B 1 142 ? -9.445 8.258 21.125 1 98.62 142 LYS B CA 1
ATOM 3374 C C . LYS B 1 142 ? -8.859 9.633 20.859 1 98.62 142 LYS B C 1
ATOM 3376 O O . LYS B 1 142 ? -8.086 9.812 19.906 1 98.62 142 LYS B O 1
ATOM 3381 N N . LYS B 1 143 ? -9.25 10.602 21.672 1 98.81 143 LYS B N 1
ATOM 3382 C CA . LYS B 1 143 ? -8.562 11.891 21.688 1 98.81 143 LYS B CA 1
ATOM 3383 C C . LYS B 1 143 ? -7.215 11.781 22.406 1 98.81 143 LYS B C 1
ATOM 3385 O O . LYS B 1 143 ? -7.105 11.117 23.438 1 98.81 143 LYS B O 1
ATOM 3390 N N . VAL B 1 144 ? -6.207 12.328 21.859 1 98.69 144 VAL B N 1
ATOM 3391 C CA . VAL B 1 144 ? -4.855 12.289 22.422 1 98.69 144 VAL B CA 1
ATOM 3392 C C . VAL B 1 144 ? -4.293 13.703 22.5 1 98.69 144 VAL B C 1
ATOM 3394 O O . VAL B 1 144 ? -4.355 14.469 21.531 1 98.69 144 VAL B O 1
ATOM 3397 N N . THR B 1 145 ? -3.832 14.117 23.656 1 98.19 145 THR B N 1
ATOM 3398 C CA . THR B 1 145 ? -3.164 15.391 23.875 1 98.19 145 THR B CA 1
ATOM 3399 C C . THR B 1 145 ? -1.685 15.188 24.188 1 98.19 145 THR B C 1
ATOM 3401 O O . THR B 1 145 ? -1.217 14.047 24.266 1 98.19 145 THR B O 1
ATOM 3404 N N . LYS B 1 146 ? -0.962 16.281 24.266 1 95.81 146 LYS B N 1
ATOM 3405 C CA . LYS B 1 146 ? 0.459 16.188 24.594 1 95.81 146 LYS B CA 1
ATOM 3406 C C . LYS B 1 146 ? 0.673 15.484 25.922 1 95.81 146 LYS B C 1
ATOM 3408 O O . LYS B 1 146 ? 1.718 14.867 26.156 1 95.81 146 LYS B O 1
ATOM 3413 N N . LYS B 1 147 ? -0.281 15.523 26.797 1 96.19 147 LYS B N 1
ATOM 3414 C CA . LYS B 1 147 ? -0.178 14.867 28.094 1 96.19 147 LYS B CA 1
ATOM 3415 C C . LYS B 1 147 ? -0.147 13.352 27.953 1 96.19 147 LYS B C 1
ATOM 3417 O O . LYS B 1 147 ? 0.383 12.648 28.812 1 96.19 147 LYS B O 1
ATOM 3422 N N . ASP B 1 148 ? -0.751 12.859 26.875 1 96.19 148 ASP B N 1
ATOM 3423 C CA . ASP B 1 148 ? -0.832 11.422 26.625 1 96.19 148 ASP B CA 1
ATOM 3424 C C . ASP B 1 148 ? 0.366 10.945 25.797 1 96.19 148 ASP B C 1
ATOM 3426 O O . ASP B 1 148 ? 0.615 9.742 25.703 1 96.19 148 ASP B O 1
ATOM 3430 N N . ALA B 1 149 ? 1.149 11.914 25.266 1 96.62 149 ALA B N 1
ATOM 3431 C CA . ALA B 1 149 ? 2.168 11.602 24.281 1 96.62 149 ALA B CA 1
ATOM 3432 C C . ALA B 1 149 ? 3.408 11 24.922 1 96.62 149 ALA B C 1
ATOM 3434 O O . ALA B 1 149 ? 3.73 11.32 26.078 1 96.62 149 ALA B O 1
ATOM 3435 N N . VAL B 1 150 ? 4.035 10.07 24.219 1 96.31 150 VAL B N 1
ATOM 3436 C CA . VAL B 1 150 ? 5.406 9.695 24.547 1 96.31 150 VAL B CA 1
ATOM 3437 C C . VAL B 1 150 ? 6.375 10.727 23.969 1 96.31 150 VAL B C 1
ATOM 3439 O O . VAL B 1 150 ? 6.535 10.828 22.75 1 96.31 150 VAL B O 1
ATOM 3442 N N . VAL B 1 151 ? 7.043 11.445 24.891 1 96.12 151 VAL B N 1
ATOM 3443 C CA . VAL B 1 151 ? 7.859 12.57 24.453 1 96.12 151 VAL B CA 1
ATOM 3444 C C . VAL B 1 151 ? 9.328 12.164 24.422 1 96.12 151 VAL B C 1
ATOM 3446 O O . VAL B 1 151 ? 9.82 11.5 25.344 1 96.12 151 VAL B O 1
ATOM 3449 N N . ALA B 1 152 ? 9.938 12.469 23.344 1 94.81 152 ALA B N 1
ATOM 3450 C CA . ALA B 1 152 ? 11.383 12.297 23.219 1 94.81 152 ALA B CA 1
ATOM 3451 C C . ALA B 1 152 ? 12.07 13.625 22.922 1 94.81 152 ALA B C 1
ATOM 3453 O O . ALA B 1 152 ? 11.844 14.227 21.875 1 94.81 152 ALA B O 1
ATOM 3454 N N . GLU B 1 153 ? 12.867 14.078 23.906 1 96.12 153 GLU B N 1
ATOM 3455 C CA . GLU B 1 153 ? 13.703 15.242 23.625 1 96.12 153 GLU B CA 1
ATOM 3456 C C . GLU B 1 153 ? 14.977 14.844 22.891 1 96.12 153 GLU B C 1
ATOM 3458 O O . GLU B 1 153 ? 15.703 13.945 23.328 1 96.12 153 GLU B O 1
ATOM 3463 N N . MET B 1 154 ? 15.227 15.5 21.766 1 95.5 154 MET B N 1
ATOM 3464 C CA . MET B 1 154 ? 16.344 15.086 20.922 1 95.5 154 MET B CA 1
ATOM 3465 C C . MET B 1 154 ? 17.156 16.297 20.484 1 95.5 154 MET B C 1
ATOM 3467 O O . MET B 1 154 ? 16.641 17.406 20.391 1 95.5 154 MET B O 1
ATOM 3471 N N . GLY B 1 155 ? 18.438 16.078 20.25 1 95.88 155 GLY B N 1
ATOM 3472 C CA . GLY B 1 155 ? 19.297 17.078 19.625 1 95.88 155 GLY B CA 1
ATOM 3473 C C . GLY B 1 155 ? 19.828 18.094 20.609 1 95.88 155 GLY B C 1
ATOM 3474 O O . GLY B 1 155 ? 19.906 17.828 21.812 1 95.88 155 GLY B O 1
ATOM 3475 N N . SER B 1 156 ? 20.453 19.203 20.016 1 96.06 156 SER B N 1
ATOM 3476 C CA . SER B 1 156 ? 21.078 20.281 20.766 1 96.06 156 SER B CA 1
ATOM 3477 C C . SER B 1 156 ? 21.047 21.594 19.984 1 96.06 156 SER B C 1
ATOM 3479 O O . SER B 1 156 ? 20.812 21.594 18.781 1 96.06 156 SER B O 1
ATOM 3481 N N . LEU B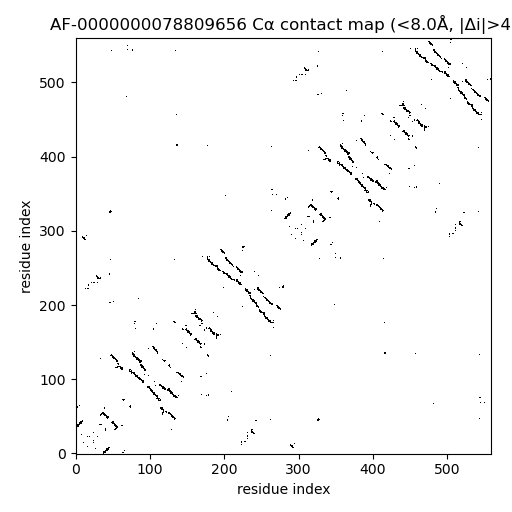 1 157 ? 21.094 22.625 20.797 1 95.69 157 LEU B N 1
ATOM 3482 C CA . LEU B 1 157 ? 21.188 23.922 20.156 1 95.69 157 LEU B CA 1
ATOM 3483 C C . LEU B 1 157 ? 22.406 24 19.25 1 95.69 157 LEU B C 1
ATOM 3485 O O . LEU B 1 157 ? 22.359 24.594 18.172 1 95.69 157 LEU B O 1
ATOM 3489 N N . GLU B 1 158 ? 23.578 23.438 19.672 1 96.06 158 GLU B N 1
ATOM 3490 C CA . GLU B 1 158 ? 24.812 23.422 18.906 1 96.06 158 GLU B CA 1
ATOM 3491 C C . GLU B 1 158 ? 24.609 22.75 17.547 1 96.06 158 GLU B C 1
ATOM 3493 O O . GLU B 1 158 ? 25.188 23.172 16.547 1 96.06 158 GLU B O 1
ATOM 3498 N N . GLY B 1 159 ? 23.797 21.812 17.5 1 95.5 159 GLY B N 1
ATOM 3499 C CA . GLY B 1 159 ? 23.5 21.094 16.266 1 95.5 159 GLY B CA 1
ATOM 3500 C C . GLY B 1 159 ? 22.328 21.672 15.5 1 95.5 159 GLY B C 1
ATOM 3501 O O . GLY B 1 159 ? 21.922 21.125 14.469 1 95.5 159 GLY B O 1
ATOM 3502 N N . SER B 1 160 ? 21.75 22.703 16.094 1 96.94 160 SER B N 1
ATOM 3503 C CA . SER B 1 160 ? 20.578 23.375 15.516 1 96.94 160 SER B CA 1
ATOM 3504 C C . SER B 1 160 ? 19.438 22.391 15.297 1 96.94 160 SER B C 1
ATOM 3506 O O . SER B 1 160 ? 18.734 22.453 14.281 1 96.94 160 SER B O 1
ATOM 3508 N N . ASN B 1 161 ? 19.312 21.422 16.109 1 97.25 161 ASN B N 1
ATOM 3509 C CA . ASN B 1 161 ? 18.281 20.406 15.953 1 97.25 161 ASN B CA 1
ATOM 3510 C C . ASN B 1 161 ? 17.641 20.031 17.281 1 97.25 161 ASN B C 1
ATOM 3512 O O . ASN B 1 161 ? 17.234 18.875 17.484 1 97.25 161 ASN B O 1
ATOM 3516 N N . HIS B 1 162 ? 17.688 21 18.234 1 97.44 162 HIS B N 1
ATOM 3517 C CA . HIS B 1 162 ? 16.984 20.797 19.5 1 97.44 162 HIS B CA 1
ATOM 3518 C C . HIS B 1 162 ? 15.477 20.734 19.281 1 97.44 162 HIS B C 1
ATOM 3520 O O . HIS B 1 162 ? 14.883 21.672 18.75 1 97.44 162 HIS B O 1
ATOM 3526 N N . ARG B 1 163 ? 14.922 19.547 19.688 1 97.62 163 ARG B N 1
ATOM 3527 C CA . ARG B 1 163 ? 13.5 19.375 19.375 1 97.62 163 ARG B CA 1
ATOM 3528 C C . ARG B 1 163 ? 12.852 18.391 20.344 1 97.62 163 ARG B C 1
ATOM 3530 O O . ARG B 1 163 ? 13.539 17.578 20.969 1 97.62 163 ARG B O 1
ATOM 3537 N N . ASN B 1 164 ? 11.547 18.562 20.469 1 97.38 164 ASN B N 1
ATOM 3538 C CA . ASN B 1 164 ? 10.703 17.594 21.172 1 97.38 164 ASN B CA 1
ATOM 3539 C C . ASN B 1 164 ? 9.812 16.812 20.203 1 97.38 164 ASN B C 1
ATOM 3541 O O . ASN B 1 164 ? 9.016 17.422 19.469 1 97.38 164 ASN B O 1
ATOM 3545 N N . ILE B 1 165 ? 10.023 15.555 20.203 1 97.31 165 ILE B N 1
ATOM 3546 C CA . ILE B 1 165 ? 9.156 14.68 19.438 1 97.31 165 ILE B CA 1
ATOM 3547 C C . ILE B 1 165 ? 8.008 14.18 20.312 1 97.31 165 ILE B C 1
ATOM 3549 O O . ILE B 1 165 ? 8.234 13.445 21.281 1 97.31 165 ILE B O 1
ATOM 3553 N N . ASN B 1 166 ? 6.816 14.656 20.031 1 98.25 166 ASN B N 1
ATOM 3554 C CA . ASN B 1 166 ? 5.625 14.156 20.703 1 98.25 166 ASN B CA 1
ATOM 3555 C C . ASN B 1 166 ? 4.969 13.023 19.922 1 98.25 166 ASN B C 1
ATOM 3557 O O . ASN B 1 166 ? 4.238 13.273 18.953 1 98.25 166 ASN B O 1
ATOM 3561 N N . LYS B 1 167 ? 5.238 11.812 20.312 1 97.81 167 LYS B N 1
ATOM 3562 C CA . LYS B 1 167 ? 4.559 10.664 19.719 1 97.81 167 LYS B CA 1
ATOM 3563 C C . LYS B 1 167 ? 3.139 10.523 20.266 1 97.81 167 LYS B C 1
ATOM 3565 O O . LYS B 1 167 ? 2.945 10.141 21.422 1 97.81 167 LYS B O 1
ATOM 3570 N N . MET B 1 168 ? 2.176 10.734 19.406 1 98.56 168 MET B N 1
ATOM 3571 C CA . MET B 1 168 ? 0.817 10.906 19.906 1 98.56 168 MET B CA 1
ATOM 3572 C C . MET B 1 168 ? -0.065 9.727 19.5 1 98.56 168 MET B C 1
ATOM 3574 O O . MET B 1 168 ? -0.631 9.047 20.359 1 98.56 168 MET B O 1
ATOM 3578 N N . LEU B 1 169 ? -0.151 9.469 18.188 1 98.38 169 LEU B N 1
ATOM 3579 C CA . LEU B 1 169 ? -0.899 8.32 17.688 1 98.38 169 LEU B CA 1
ATOM 3580 C C . LEU B 1 169 ? 0.042 7.191 17.297 1 98.38 169 LEU B C 1
ATOM 3582 O O . LEU B 1 169 ? 0.249 6.93 16.109 1 98.38 169 LEU B O 1
ATOM 3586 N N . VAL B 1 170 ? 0.596 6.5 18.328 1 97.25 170 VAL B N 1
ATOM 3587 C CA . VAL B 1 170 ? 1.507 5.371 18.156 1 97.25 170 VAL B CA 1
ATOM 3588 C C . VAL B 1 170 ? 1.068 4.215 19.062 1 97.25 170 VAL B C 1
ATOM 3590 O O . VAL B 1 170 ? 0.337 4.414 20.031 1 97.25 170 VAL B O 1
ATOM 3593 N N . ASN B 1 171 ? 1.583 3.047 18.719 1 94.62 171 ASN B N 1
ATOM 3594 C CA . ASN B 1 171 ? 1.135 1.835 19.391 1 94.62 171 ASN B CA 1
ATOM 3595 C C . ASN B 1 171 ? 1.445 1.879 20.875 1 94.62 171 ASN B C 1
ATOM 3597 O O . ASN B 1 171 ? 0.807 1.184 21.672 1 94.62 171 ASN B O 1
ATOM 3601 N N . GLN B 1 172 ? 2.396 2.707 21.344 1 94.75 172 GLN B N 1
ATOM 3602 C CA . GLN B 1 172 ? 2.713 2.881 22.75 1 94.75 172 GLN B CA 1
ATOM 3603 C C . GLN B 1 172 ? 1.623 3.672 23.469 1 94.75 172 GLN B C 1
ATOM 3605 O O . GLN B 1 172 ? 1.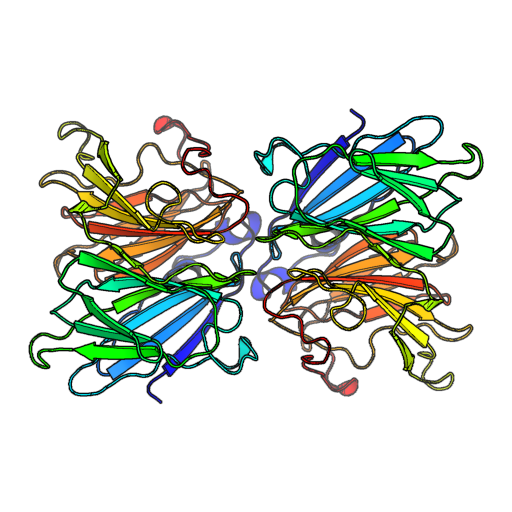534 3.643 24.703 1 94.75 172 GLN B O 1
ATOM 3610 N N . VAL B 1 173 ? 0.806 4.438 22.734 1 97.31 173 VAL B N 1
ATOM 3611 C CA . VAL B 1 173 ? -0.199 5.324 23.312 1 97.31 173 VAL B CA 1
ATOM 3612 C C . VAL B 1 173 ? -1.589 4.723 23.125 1 97.31 173 VAL B C 1
ATOM 3614 O O . VAL B 1 173 ? -2.414 4.75 24.047 1 97.31 173 VAL B O 1
ATOM 3617 N N . LEU B 1 174 ? -1.894 4.16 22.031 1 98.06 174 LEU B N 1
ATOM 3618 C CA . LEU B 1 174 ? -3.162 3.533 21.672 1 98.06 174 LEU B CA 1
ATOM 3619 C C . LEU B 1 174 ? -2.971 2.506 20.562 1 98.06 174 LEU B C 1
ATOM 3621 O O . LEU B 1 174 ? -2.018 2.598 19.781 1 98.06 174 LEU B O 1
ATOM 3625 N N . PRO B 1 175 ? -3.867 1.533 20.469 1 97.69 175 PRO B N 1
ATOM 3626 C CA . PRO B 1 175 ? -3.766 0.588 19.359 1 97.69 175 PRO B CA 1
ATOM 3627 C C . PRO B 1 175 ? -4.199 1.197 18.031 1 97.69 175 PRO B C 1
ATOM 3629 O O . PRO B 1 175 ? -5.176 1.951 17.969 1 97.69 175 PRO B O 1
ATOM 3632 N N . THR B 1 176 ? -3.492 0.959 17 1 98.19 176 THR B N 1
ATOM 3633 C CA . THR B 1 176 ? -3.844 1.292 15.633 1 98.19 176 THR B CA 1
ATOM 3634 C C . THR B 1 176 ? -3.6 0.102 14.711 1 98.19 176 THR B C 1
ATOM 3636 O O . THR B 1 176 ? -2.941 -0.865 15.094 1 98.19 176 THR B O 1
ATOM 3639 N N . CYS B 1 177 ? -4.184 0.069 13.555 1 98.31 177 CYS B N 1
ATOM 3640 C CA . CYS B 1 177 ? -3.916 -0.976 12.57 1 98.31 177 CYS B CA 1
ATOM 3641 C C . CYS B 1 177 ? -2.529 -0.809 11.961 1 98.31 177 CYS B C 1
ATOM 3643 O O . CYS B 1 177 ? -1.718 -1.736 11.992 1 98.31 177 CYS B O 1
ATOM 3645 N N . GLN B 1 178 ? -2.244 0.341 11.359 1 98.06 178 GLN B N 1
ATOM 3646 C CA . GLN B 1 178 ? -0.922 0.574 10.789 1 98.06 178 GLN B CA 1
ATOM 3647 C C . GLN B 1 178 ? -0.52 2.041 10.914 1 98.06 178 GLN B C 1
ATOM 3649 O O . GLN B 1 178 ? 0.667 2.371 10.859 1 98.06 178 GLN B O 1
ATOM 3654 N N . LEU B 1 179 ? -1.456 2.934 11.203 1 98.56 179 LEU B N 1
ATOM 3655 C CA . LEU B 1 179 ? -1.23 4.375 11.234 1 98.56 179 LEU B CA 1
ATOM 3656 C C . LEU B 1 179 ? -0.446 4.777 12.477 1 98.56 179 LEU B C 1
ATOM 3658 O O . LEU B 1 179 ? -0.781 4.359 13.594 1 98.56 179 LEU B O 1
ATOM 3662 N N . GLN B 1 180 ? 0.62 5.562 12.258 1 98.31 180 GLN B N 1
ATOM 3663 C CA . GLN B 1 180 ? 1.332 6.223 13.352 1 98.31 180 GLN B CA 1
ATOM 3664 C C . GLN B 1 180 ? 1.579 7.695 13.031 1 98.31 180 GLN B C 1
ATOM 3666 O O . GLN B 1 180 ? 1.953 8.039 11.906 1 98.31 180 GLN B O 1
ATOM 3671 N N . MET B 1 181 ? 1.273 8.562 13.992 1 98.62 181 MET B N 1
ATOM 3672 C CA . MET B 1 181 ? 1.459 9.992 13.781 1 98.62 181 MET B CA 1
ATOM 3673 C C . MET B 1 181 ? 2.021 10.656 15.039 1 98.62 181 MET B C 1
ATOM 3675 O O . MET B 1 181 ? 1.775 10.195 16.156 1 98.62 181 MET B O 1
ATOM 3679 N N . GLY B 1 182 ? 2.723 11.664 14.82 1 98.44 182 GLY B N 1
ATOM 3680 C CA . GLY B 1 182 ? 3.242 12.492 15.891 1 98.44 182 GLY B CA 1
ATOM 3681 C C . GLY B 1 182 ? 3.555 13.914 15.453 1 98.44 182 GLY B C 1
ATOM 3682 O O . GLY B 1 182 ? 3.342 14.266 14.297 1 98.44 182 GLY B O 1
ATOM 3683 N N . MET B 1 183 ? 3.938 14.711 16.422 1 98.62 183 MET B N 1
ATOM 3684 C CA . MET B 1 183 ? 4.25 16.125 16.219 1 98.62 183 MET B CA 1
ATOM 3685 C C . MET B 1 183 ? 5.617 16.469 16.797 1 98.62 183 MET B C 1
ATOM 3687 O O . MET B 1 183 ? 5.902 16.156 17.953 1 98.62 183 MET B O 1
ATOM 3691 N N . THR B 1 184 ? 6.43 17.047 16.016 1 98.5 184 THR B N 1
ATOM 3692 C CA . THR B 1 184 ? 7.754 17.484 16.453 1 98.5 184 THR B CA 1
ATOM 3693 C C . THR B 1 184 ? 7.848 19 16.5 1 98.5 184 THR B C 1
ATOM 3695 O O . THR B 1 184 ? 7.512 19.672 15.516 1 98.5 184 THR B O 1
ATOM 3698 N N . GLU B 1 185 ? 8.25 19.5 17.609 1 98.25 185 GLU B N 1
ATOM 3699 C CA . GLU B 1 185 ? 8.414 20.938 17.812 1 98.25 185 GLU B CA 1
ATOM 3700 C C . GLU B 1 185 ? 9.891 21.312 17.953 1 98.25 185 GLU B C 1
ATOM 3702 O O . GLU B 1 185 ? 10.586 20.812 18.828 1 98.25 185 GLU B O 1
ATOM 3707 N N . LEU B 1 186 ? 10.289 22.188 17.125 1 98.38 186 LEU B N 1
ATOM 3708 C CA . LEU B 1 186 ? 11.68 22.625 17.156 1 98.38 186 LEU B CA 1
ATOM 3709 C C . LEU B 1 186 ? 11.852 23.859 18.031 1 98.38 186 LEU B C 1
ATOM 3711 O O . LEU B 1 186 ? 11.062 24.797 17.953 1 98.38 186 LEU B O 1
ATOM 3715 N N . ALA B 1 187 ? 12.844 23.859 18.875 1 97.5 187 ALA B N 1
ATOM 3716 C CA . ALA B 1 187 ? 13.156 24.984 19.75 1 97.5 187 ALA B CA 1
ATOM 3717 C C . ALA B 1 187 ? 13.719 26.172 18.969 1 97.5 187 ALA B C 1
ATOM 3719 O O . ALA B 1 187 ? 14.266 25.984 17.875 1 97.5 187 ALA B O 1
ATOM 3720 N N . PRO B 1 188 ? 13.508 27.375 19.594 1 97 188 PRO B N 1
ATOM 3721 C CA . PRO B 1 188 ? 14.164 28.516 18.953 1 97 188 PRO B CA 1
ATOM 3722 C C . PRO B 1 188 ? 15.656 28.281 18.703 1 97 188 PRO B C 1
ATOM 3724 O O . PRO B 1 188 ? 16.344 27.734 19.562 1 97 188 PRO B O 1
ATOM 3727 N N . GLY B 1 189 ? 16.094 28.609 17.484 1 96.56 189 GLY B N 1
ATOM 3728 C CA . GLY B 1 189 ? 17.484 28.391 17.109 1 96.56 189 GLY B CA 1
ATOM 3729 C C . GLY B 1 189 ? 17.734 27.047 16.453 1 96.56 189 GLY B C 1
ATOM 3730 O O . GLY B 1 189 ? 18.828 26.797 15.93 1 96.56 189 GLY B O 1
ATOM 3731 N N . SER B 1 190 ? 16.75 26.234 16.438 1 97.25 190 SER B N 1
ATOM 3732 C CA . SER B 1 190 ? 16.859 24.922 15.812 1 97.25 190 SER B CA 1
ATOM 3733 C C . SER B 1 190 ? 16.031 24.859 14.531 1 97.25 190 SER B C 1
ATOM 3735 O O . SER B 1 190 ? 14.891 25.312 14.492 1 97.25 190 SER B O 1
ATOM 3737 N N . VAL B 1 191 ? 16.656 24.219 13.461 1 97.31 191 VAL B N 1
ATOM 3738 C CA . VAL B 1 191 ? 15.961 24.266 12.18 1 97.31 191 VAL B CA 1
ATOM 3739 C C . VAL B 1 191 ? 16.016 22.891 11.523 1 97.31 191 VAL B C 1
ATOM 3741 O O . VAL B 1 191 ? 15.258 22.625 10.578 1 97.31 191 VAL B O 1
ATOM 3744 N N . TRP B 1 192 ? 16.859 21.984 11.953 1 96.75 192 TRP B N 1
ATOM 3745 C CA . TRP B 1 192 ? 16.984 20.656 11.367 1 96.75 192 TRP B CA 1
ATOM 3746 C C . TRP B 1 192 ? 16.031 19.672 12.047 1 96.75 192 TRP B C 1
ATOM 3748 O O . TRP B 1 192 ? 16.109 19.453 13.258 1 96.75 192 TRP B O 1
ATOM 3758 N N . ASN B 1 193 ? 15.195 19.109 11.18 1 94.06 193 ASN B N 1
ATOM 3759 C CA . ASN B 1 193 ? 14.43 17.969 11.68 1 94.06 193 ASN B CA 1
ATOM 3760 C C . ASN B 1 193 ? 15 16.641 11.18 1 94.06 193 ASN B C 1
ATOM 3762 O O . ASN B 1 193 ? 15.812 16.625 10.258 1 94.06 193 ASN B O 1
ATOM 3766 N N . THR B 1 194 ? 14.656 15.484 11.766 1 90.75 194 THR B N 1
ATOM 3767 C CA . THR B 1 194 ? 15.047 14.125 11.406 1 90.75 194 THR B CA 1
ATOM 3768 C C . THR B 1 194 ? 16.5 14.078 10.938 1 90.75 194 THR B C 1
ATOM 3770 O O . THR B 1 194 ? 16.766 13.734 9.789 1 90.75 194 THR B O 1
ATOM 3773 N N . MET B 1 195 ? 17.438 14.5 11.664 1 90.56 195 MET B N 1
ATOM 3774 C CA . MET B 1 195 ? 18.875 14.484 11.438 1 90.56 195 MET B CA 1
ATOM 3775 C C . MET B 1 195 ? 19.609 13.828 12.609 1 90.56 195 MET B C 1
ATOM 3777 O O . MET B 1 195 ? 19.5 14.281 13.75 1 90.56 195 MET B O 1
ATOM 3781 N N . PRO B 1 196 ? 20.391 12.625 12.367 1 90.75 196 PRO B N 1
ATOM 3782 C CA . PRO B 1 196 ? 20.703 12.109 11.031 1 90.75 196 PRO B CA 1
ATOM 3783 C C . PRO B 1 196 ? 19.469 11.578 10.297 1 90.75 196 PRO B C 1
ATOM 3785 O O . PRO B 1 196 ? 18.531 11.109 10.938 1 90.75 196 PRO B O 1
ATOM 3788 N N . ALA B 1 197 ? 19.531 11.656 8.938 1 93.12 197 ALA B N 1
ATOM 3789 C CA . ALA B 1 197 ? 18.438 11.172 8.109 1 93.12 197 ALA B CA 1
ATOM 3790 C C . ALA B 1 197 ? 18.375 9.648 8.102 1 93.12 197 ALA B C 1
ATOM 3792 O O . ALA B 1 197 ? 19.344 8.984 8.484 1 93.12 197 ALA B O 1
ATOM 37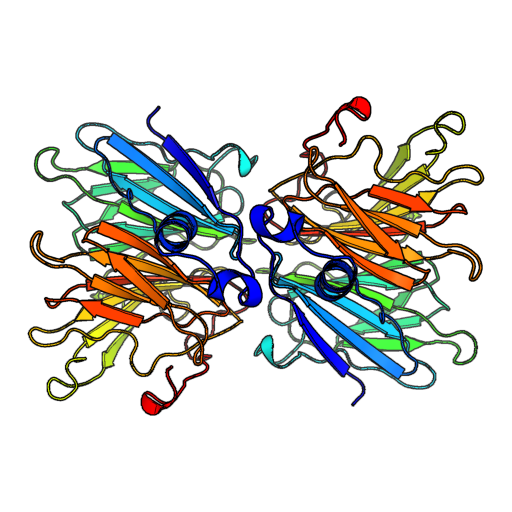93 N N . HIS B 1 198 ? 17.25 9.164 7.781 1 94.62 198 HIS B N 1
ATOM 3794 C CA . HIS B 1 198 ? 17.078 7.719 7.648 1 94.62 198 HIS B CA 1
ATOM 3795 C C . HIS B 1 198 ? 16.109 7.375 6.527 1 94.62 198 HIS B C 1
ATOM 3797 O O . HIS B 1 198 ? 15.406 8.258 6.02 1 94.62 198 HIS B O 1
ATOM 3803 N N . VAL B 1 199 ? 16.203 6.152 6.105 1 93.12 199 VAL B N 1
ATOM 3804 C CA . VAL B 1 199 ? 15.195 5.527 5.25 1 93.12 199 VAL B CA 1
ATOM 3805 C C . VAL B 1 199 ? 14.602 4.309 5.953 1 93.12 199 VAL B C 1
ATOM 3807 O O . VAL B 1 199 ? 15.18 3.789 6.906 1 93.12 199 VAL B O 1
ATOM 3810 N N . HIS B 1 200 ? 13.422 3.945 5.562 1 89.5 200 HIS B N 1
ATOM 3811 C CA . HIS B 1 200 ? 12.867 2.654 5.941 1 89.5 200 HIS B CA 1
ATOM 3812 C C . HIS B 1 200 ? 11.859 2.164 4.906 1 89.5 200 HIS B C 1
ATOM 3814 O O . HIS B 1 200 ? 10.82 2.791 4.699 1 89.5 200 HIS B O 1
ATOM 3820 N N . SER B 1 201 ? 12.148 1.044 4.371 1 90.31 201 SER B N 1
ATOM 3821 C CA . SER B 1 201 ? 11.312 0.48 3.316 1 90.31 201 SER B CA 1
ATOM 3822 C C . SER B 1 201 ? 10.008 -0.062 3.879 1 90.31 201 SER B C 1
ATOM 3824 O O . SER B 1 201 ? 9.07 -0.343 3.127 1 90.31 201 SER B O 1
ATOM 3826 N N . ARG B 1 202 ? 9.906 -0.109 5.16 1 93.38 202 ARG B N 1
ATOM 3827 C CA . ARG B 1 202 ? 8.734 -0.699 5.801 1 93.38 202 ARG B CA 1
ATOM 3828 C C . ARG B 1 202 ? 7.59 0.305 5.875 1 93.38 202 ARG B C 1
ATOM 3830 O O . ARG B 1 202 ? 6.441 -0.072 6.129 1 93.38 202 ARG B O 1
ATOM 3837 N N . ARG B 1 203 ? 7.984 1.632 5.609 1 95.06 203 ARG B N 1
ATOM 3838 C CA . ARG B 1 203 ? 6.961 2.656 5.797 1 95.06 203 ARG B CA 1
ATOM 3839 C C . ARG B 1 203 ? 7.074 3.744 4.734 1 95.06 203 ARG B C 1
ATOM 3841 O O . ARG B 1 203 ? 8.172 4.066 4.281 1 95.06 203 ARG B O 1
ATOM 3848 N N . MET B 1 204 ? 5.922 4.168 4.367 1 97.38 204 MET B N 1
ATOM 3849 C CA . MET B 1 204 ? 5.848 5.5 3.77 1 97.38 204 MET B CA 1
ATOM 3850 C C . MET B 1 204 ? 5.434 6.539 4.805 1 97.38 204 MET B C 1
ATOM 3852 O O . MET B 1 204 ? 4.895 6.191 5.855 1 97.38 204 MET B O 1
ATOM 3856 N N . GLU B 1 205 ? 5.773 7.832 4.496 1 98.06 205 GLU B N 1
ATOM 3857 C CA . GLU B 1 205 ? 5.422 8.891 5.438 1 98.06 205 GLU B CA 1
ATOM 3858 C C . GLU B 1 205 ? 4.852 10.109 4.715 1 98.06 205 GLU B C 1
ATOM 3860 O O . GLU B 1 205 ? 4.945 10.211 3.488 1 98.06 205 GLU B O 1
ATOM 3865 N N . ALA B 1 206 ? 4.203 10.898 5.445 1 98.81 206 ALA B N 1
ATOM 3866 C CA . ALA B 1 206 ? 3.812 12.25 5.051 1 98.81 206 ALA B CA 1
ATOM 3867 C C . ALA B 1 206 ? 4.18 13.266 6.133 1 98.81 206 ALA B C 1
ATOM 3869 O O . ALA B 1 206 ? 4.031 12.992 7.324 1 98.81 206 ALA B O 1
ATOM 3870 N N . TYR B 1 207 ? 4.754 14.375 5.695 1 98.81 207 TYR B N 1
ATOM 3871 C CA . TYR B 1 207 ? 5.125 15.469 6.59 1 98.81 207 TYR B CA 1
ATOM 3872 C C . TYR B 1 207 ? 4.262 16.703 6.34 1 98.81 207 TYR B C 1
ATOM 3874 O O . TYR B 1 207 ? 4.078 17.109 5.191 1 98.81 207 TYR B O 1
ATOM 3882 N N . PHE B 1 208 ? 3.723 17.266 7.363 1 98.94 208 PHE B N 1
ATOM 3883 C CA . PHE B 1 208 ? 2.986 18.516 7.328 1 98.94 208 PHE B CA 1
ATOM 3884 C C . PHE B 1 208 ? 3.686 19.578 8.172 1 98.94 208 PHE B C 1
ATOM 3886 O O . PHE B 1 208 ? 3.91 19.375 9.367 1 98.94 208 PHE B O 1
ATOM 3893 N N . TYR B 1 209 ? 4.02 20.703 7.551 1 98.88 209 TYR B N 1
ATOM 3894 C CA . TYR B 1 209 ? 4.77 21.75 8.242 1 98.88 209 TYR B CA 1
ATOM 3895 C C . TYR B 1 209 ? 3.861 22.922 8.609 1 98.88 209 TYR B C 1
ATOM 3897 O O . TYR B 1 209 ? 3.084 23.391 7.773 1 98.88 209 TYR B O 1
ATOM 3905 N N . PHE B 1 210 ? 3.959 23.375 9.836 1 98.75 210 PHE B N 1
ATOM 3906 C CA . PHE B 1 210 ? 3.207 24.547 10.266 1 98.75 210 PHE B CA 1
ATOM 3907 C C . PHE B 1 210 ? 3.992 25.344 11.305 1 98.75 210 PHE B C 1
ATOM 3909 O O . PHE B 1 210 ? 5.113 24.969 11.656 1 98.75 210 PHE B O 1
ATOM 3916 N N . GLU B 1 211 ? 3.504 26.562 11.633 1 98.31 211 GLU B N 1
ATOM 3917 C CA . GLU B 1 211 ? 4.203 27.547 12.453 1 98.31 211 GLU B CA 1
ATOM 3918 C C . GLU B 1 211 ? 5.457 28.062 11.75 1 98.31 211 GLU B C 1
ATOM 3920 O O . GLU B 1 211 ? 6.484 28.281 12.391 1 98.31 211 GLU B O 1
ATOM 3925 N N . VAL B 1 212 ? 5.348 28.078 10.492 1 98.25 212 VAL B N 1
ATOM 3926 C CA . VAL B 1 212 ? 6.34 28.734 9.648 1 98.25 212 VAL B CA 1
ATOM 3927 C C . VAL B 1 212 ? 5.859 30.141 9.281 1 98.25 212 VAL B C 1
ATOM 3929 O O . VAL B 1 212 ? 4.895 30.297 8.531 1 98.25 212 VAL B O 1
ATOM 3932 N N . PRO B 1 213 ? 6.559 31.125 9.773 1 97.38 213 PRO B N 1
ATOM 3933 C CA . PRO B 1 213 ? 6.105 32.469 9.43 1 97.38 213 PRO B CA 1
ATOM 3934 C C . PRO B 1 213 ? 6.062 32.719 7.918 1 97.38 213 PRO B C 1
ATOM 3936 O O . PRO B 1 213 ? 6.836 32.125 7.172 1 97.38 213 PRO B O 1
ATOM 3939 N N . GLU B 1 214 ? 5.242 33.625 7.473 1 95.94 214 GLU B N 1
ATOM 3940 C CA . GLU B 1 214 ? 4.926 33.844 6.066 1 95.94 214 GLU B CA 1
ATOM 3941 C C . GLU B 1 214 ? 6.18 34.188 5.262 1 95.94 214 GLU B C 1
ATOM 3943 O O . GLU B 1 214 ? 6.285 33.812 4.09 1 95.94 214 GLU B O 1
ATOM 3948 N N . GLU B 1 215 ? 7.102 34.844 5.883 1 97.12 215 GLU B N 1
ATOM 3949 C CA . GLU B 1 215 ? 8.289 35.281 5.164 1 97.12 215 GLU B CA 1
ATOM 3950 C C . GLU B 1 215 ? 9.383 34.219 5.176 1 97.12 215 GLU B C 1
ATOM 3952 O O . GLU B 1 215 ? 10.469 34.438 4.629 1 97.12 215 GLU B O 1
ATOM 3957 N N . HIS B 1 216 ? 9.078 33.094 5.785 1 97.94 216 HIS B N 1
ATOM 3958 C CA . HIS B 1 216 ? 10.047 32 5.914 1 97.94 216 HIS B CA 1
ATOM 3959 C C . HIS B 1 216 ? 9.602 30.766 5.129 1 97.94 216 HIS B C 1
ATOM 3961 O O . HIS B 1 216 ? 8.469 30.703 4.645 1 97.94 216 HIS B O 1
ATOM 3967 N N . ALA B 1 217 ? 10.523 29.859 4.961 1 98.38 217 ALA B N 1
ATOM 3968 C CA . ALA B 1 217 ? 10.25 28.656 4.176 1 98.38 217 ALA B CA 1
ATOM 3969 C C . ALA B 1 217 ? 10.977 27.453 4.754 1 98.38 217 ALA B C 1
ATOM 3971 O O . ALA B 1 217 ? 11.906 27.594 5.547 1 98.38 217 ALA B O 1
ATOM 3972 N N . VAL B 1 218 ? 10.422 26.297 4.418 1 98.38 218 VAL B N 1
ATOM 3973 C CA . VAL B 1 218 ? 11 25 4.793 1 98.38 218 VAL B CA 1
ATOM 3974 C C . VAL B 1 218 ? 11.602 24.328 3.561 1 98.38 218 VAL B C 1
ATOM 3976 O O . VAL B 1 218 ? 10.969 24.281 2.504 1 98.38 218 VAL B O 1
ATOM 3979 N N . CYS B 1 219 ? 12.805 23.906 3.668 1 98.62 219 CYS B N 1
ATOM 3980 C CA . CYS B 1 219 ? 13.391 23.031 2.652 1 98.62 219 CYS B CA 1
ATOM 3981 C C . CYS B 1 219 ? 13.32 21.578 3.074 1 98.62 219 CYS B C 1
ATOM 3983 O O . CYS B 1 219 ? 14.039 21.141 3.977 1 98.62 219 CYS B O 1
ATOM 3985 N N . HIS B 1 220 ? 12.43 20.828 2.428 1 98.69 220 HIS B N 1
ATOM 3986 C CA . HIS B 1 220 ? 12.289 19.391 2.701 1 98.69 220 HIS B CA 1
ATOM 3987 C C . HIS B 1 220 ? 13.219 18.578 1.811 1 98.69 220 HIS B C 1
ATOM 3989 O O . HIS B 1 220 ? 13.203 18.719 0.586 1 98.69 220 HIS B O 1
ATOM 3995 N N . PHE B 1 221 ? 14.016 17.703 2.441 1 98.19 221 PHE B N 1
ATOM 3996 C CA . PHE B 1 221 ? 14.945 16.859 1.706 1 98.19 221 PHE B CA 1
ATOM 3997 C C . PHE B 1 221 ? 14.352 15.469 1.497 1 98.19 221 PHE B C 1
ATOM 3999 O O . PHE B 1 221 ? 13.75 14.898 2.41 1 98.19 221 PHE B O 1
ATOM 4006 N N . MET B 1 222 ? 14.492 14.992 0.27 1 98.06 222 MET B N 1
ATOM 4007 C CA . MET B 1 222 ? 13.969 13.68 -0.109 1 98.06 222 MET B CA 1
ATOM 4008 C C . MET B 1 222 ? 14.953 12.945 -1.014 1 98.06 222 MET B C 1
ATOM 4010 O O . MET B 1 222 ? 16.016 13.461 -1.33 1 98.06 222 MET B O 1
ATOM 4014 N N . GLY B 1 223 ? 14.57 11.703 -1.393 1 97.25 223 GLY B N 1
ATOM 4015 C CA . GLY B 1 223 ? 15.414 10.898 -2.256 1 97.25 223 GLY B CA 1
ATOM 4016 C C . GLY B 1 223 ? 16.188 9.828 -1.504 1 97.25 223 GLY B C 1
ATOM 4017 O O . GLY B 1 223 ? 15.984 9.641 -0.302 1 97.25 223 GLY B O 1
ATOM 4018 N N . GLU B 1 224 ? 16.953 9.109 -2.277 1 97.06 224 GLU B N 1
ATOM 4019 C CA . GLU B 1 224 ? 17.859 8.148 -1.665 1 97.06 224 GLU B CA 1
ATOM 4020 C C . GLU B 1 224 ? 19.062 8.844 -1.033 1 97.06 224 GLU B C 1
ATOM 4022 O O . GLU B 1 224 ? 19.391 9.977 -1.392 1 97.06 224 GLU B O 1
ATOM 4027 N N . VAL B 1 225 ? 19.75 8.156 -0.129 1 96.12 225 VAL B N 1
ATOM 4028 C CA . VAL B 1 225 ? 20.859 8.711 0.658 1 96.12 225 VAL B CA 1
ATOM 4029 C C . VAL B 1 225 ? 21.922 9.273 -0.274 1 96.12 225 VAL B C 1
ATOM 4031 O O . VAL B 1 225 ? 22.484 10.336 -0.013 1 96.12 225 VAL B O 1
ATOM 4034 N N . ASP B 1 226 ? 22.172 8.617 -1.41 1 96.69 226 ASP B N 1
ATOM 4035 C CA . ASP B 1 226 ? 23.266 9.008 -2.307 1 96.69 226 ASP B CA 1
ATOM 4036 C C . ASP B 1 226 ? 22.719 9.781 -3.51 1 96.69 226 ASP B C 1
ATOM 4038 O O . ASP B 1 226 ? 23.438 9.992 -4.488 1 96.69 226 ASP B O 1
ATOM 4042 N N . GLU B 1 227 ? 21.484 10.148 -3.498 1 97.12 227 GLU B N 1
ATOM 4043 C CA . GLU B 1 227 ? 20.812 10.883 -4.566 1 97.12 227 GLU B CA 1
ATOM 4044 C C . GLU B 1 227 ? 19.688 11.742 -4.02 1 97.12 227 GLU B C 1
ATOM 4046 O O . GLU B 1 227 ? 18.516 11.57 -4.406 1 97.12 227 GLU B O 1
ATOM 4051 N N . THR B 1 228 ? 20 12.75 -3.242 1 96.75 228 THR B N 1
ATOM 4052 C CA . THR B 1 228 ? 18.969 13.531 -2.561 1 96.75 228 THR B CA 1
ATOM 4053 C C . THR B 1 228 ? 18.422 14.625 -3.477 1 96.75 228 THR B C 1
ATOM 4055 O O . THR B 1 228 ? 19.094 15.023 -4.438 1 96.75 228 THR B O 1
ATOM 4058 N N . ARG B 1 229 ? 17.266 15.016 -3.266 1 97.38 229 ARG B N 1
ATOM 4059 C CA . ARG B 1 229 ? 16.531 16.141 -3.846 1 97.38 229 ARG B CA 1
ATOM 4060 C C . ARG B 1 229 ? 15.883 16.984 -2.76 1 97.38 229 ARG B C 1
ATOM 4062 O O . ARG B 1 229 ? 16.047 16.703 -1.568 1 97.38 229 ARG B O 1
ATOM 4069 N N . HIS B 1 230 ? 15.258 18.062 -3.18 1 97.75 230 HIS B N 1
ATOM 4070 C CA . HIS B 1 230 ? 14.594 18.875 -2.176 1 97.75 230 HIS B CA 1
ATOM 4071 C C . HIS B 1 230 ? 13.336 19.531 -2.74 1 97.75 230 HIS B C 1
ATOM 4073 O O . HIS B 1 230 ? 13.164 19.609 -3.959 1 97.75 230 HIS B O 1
ATOM 4079 N N . VAL B 1 231 ? 12.469 19.938 -1.826 1 98.25 231 VAL B N 1
ATOM 4080 C CA . VAL B 1 231 ? 11.25 20.688 -2.117 1 98.25 231 VAL B CA 1
ATOM 4081 C C . VAL B 1 231 ? 11.125 21.859 -1.155 1 98.25 231 VAL B C 1
ATOM 4083 O O . VAL B 1 231 ? 11.102 21.672 0.063 1 98.25 231 VAL B O 1
ATOM 4086 N N . TRP B 1 232 ? 11.039 23.031 -1.761 1 98.38 232 TRP B N 1
ATOM 4087 C CA . TRP B 1 232 ? 10.758 24.203 -0.937 1 98.38 232 TRP B CA 1
ATOM 4088 C C . TRP B 1 232 ? 9.266 24.312 -0.641 1 98.38 232 TRP B C 1
ATOM 4090 O O . TRP B 1 232 ? 8.438 24.188 -1.547 1 98.38 232 TRP B O 1
ATOM 4100 N N . MET B 1 233 ? 9.008 24.594 0.623 1 98.38 233 MET B N 1
ATOM 4101 C CA . MET B 1 233 ? 7.625 24.594 1.092 1 98.38 233 MET B CA 1
ATOM 4102 C C . MET B 1 233 ? 7.355 25.812 1.984 1 98.38 233 MET B C 1
ATOM 4104 O O . MET B 1 233 ? 8.289 26.406 2.527 1 98.38 233 MET B O 1
ATOM 4108 N N . LYS B 1 234 ? 6.109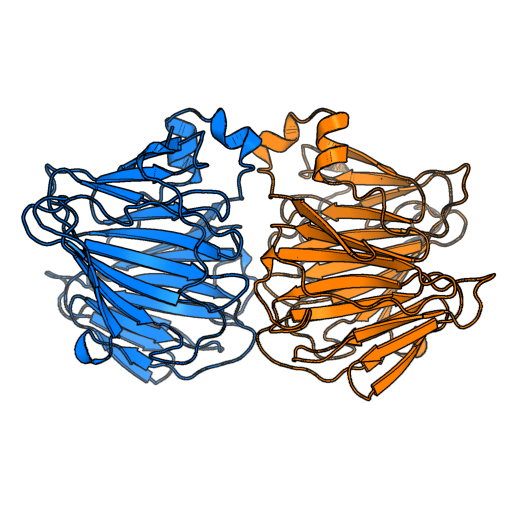 26.109 2.023 1 97.94 234 LYS B N 1
ATOM 4109 C CA . LYS B 1 234 ? 5.617 27.094 2.984 1 97.94 234 LYS B CA 1
ATOM 4110 C C . LYS B 1 234 ? 4.852 26.406 4.121 1 97.94 234 LYS B C 1
ATOM 4112 O O . LYS B 1 234 ? 4.68 25.188 4.117 1 97.94 234 LYS B O 1
ATOM 4117 N N . GLY B 1 235 ? 4.523 27.234 5.082 1 98 235 GLY B N 1
ATOM 4118 C CA . GLY B 1 235 ? 3.664 26.703 6.129 1 98 235 GLY B CA 1
ATOM 4119 C C . GLY B 1 235 ? 2.328 26.203 5.609 1 98 235 GLY B C 1
ATOM 4120 O O . GLY B 1 235 ? 1.807 26.734 4.625 1 98 235 GLY B O 1
ATOM 4121 N N . ASP B 1 236 ? 1.785 25.172 6.285 1 98.44 236 ASP B N 1
ATOM 4122 C CA . ASP B 1 236 ? 0.479 24.578 6.023 1 98.44 236 ASP B CA 1
ATOM 4123 C C . ASP B 1 236 ? 0.489 23.781 4.715 1 98.44 236 ASP B C 1
ATOM 4125 O O . ASP B 1 236 ? -0.536 23.688 4.035 1 98.44 236 ASP B O 1
ATOM 4129 N N . GLN B 1 237 ? 1.647 23.344 4.348 1 98.81 237 GLN B N 1
ATOM 4130 C CA . GLN B 1 237 ? 1.786 22.406 3.23 1 98.81 237 GLN B CA 1
ATOM 4131 C C . GLN B 1 237 ? 2.297 21.047 3.707 1 98.81 237 GLN B C 1
ATOM 4133 O O . GLN B 1 237 ? 2.84 20.938 4.809 1 98.81 237 GLN B O 1
ATOM 4138 N N . ALA B 1 238 ? 1.99 20.031 2.943 1 98.94 238 ALA B N 1
ATOM 4139 C CA . ALA B 1 238 ? 2.428 18.672 3.258 1 98.94 238 ALA B CA 1
ATOM 4140 C C . ALA B 1 238 ? 3.244 18.078 2.111 1 98.94 238 ALA B C 1
ATOM 4142 O O . ALA B 1 238 ? 3.262 18.625 1.008 1 98.94 238 ALA B O 1
ATOM 4143 N N . VAL B 1 239 ? 3.979 17.031 2.395 1 98.88 239 VAL B N 1
ATOM 4144 C CA . VAL B 1 239 ? 4.801 16.375 1.386 1 98.88 239 VAL B CA 1
ATOM 4145 C C . VAL B 1 239 ? 4.777 14.867 1.607 1 98.88 239 VAL B C 1
ATOM 4147 O O . VAL B 1 239 ? 4.809 14.398 2.748 1 98.88 239 VAL B O 1
ATOM 4150 N N . LEU B 1 240 ? 4.602 14.156 0.478 1 98.81 240 LEU B N 1
ATOM 4151 C CA . LEU B 1 240 ? 4.676 12.703 0.521 1 98.81 240 LEU B CA 1
ATOM 4152 C C . LEU B 1 240 ? 6.125 12.234 0.551 1 98.81 240 LEU B C 1
ATOM 4154 O O . LEU B 1 240 ? 6.961 12.734 -0.204 1 98.81 240 LEU B O 1
ATOM 4158 N N . SER B 1 241 ? 6.41 11.312 1.42 1 98.19 241 SER B N 1
ATOM 4159 C CA . SER B 1 241 ? 7.73 10.695 1.494 1 98.19 241 SER B CA 1
ATOM 4160 C C . SER B 1 241 ? 7.66 9.203 1.188 1 98.19 241 SER B C 1
ATOM 4162 O O . SER B 1 241 ? 7.305 8.398 2.055 1 98.19 241 SER B O 1
ATOM 4164 N N . PRO B 1 242 ? 8.141 8.805 0.012 1 97.88 242 PRO B N 1
ATOM 4165 C CA . PRO B 1 242 ? 8.133 7.383 -0.346 1 97.88 242 PRO B CA 1
ATOM 4166 C C . PRO B 1 242 ? 8.984 6.535 0.596 1 97.88 242 PRO B C 1
ATOM 4168 O O . PRO B 1 242 ? 9.852 7.066 1.297 1 97.88 242 PRO B O 1
ATOM 4171 N N . GLU B 1 243 ? 8.82 5.227 0.517 1 97.06 243 GLU B N 1
ATOM 4172 C CA . GLU B 1 243 ? 9.555 4.297 1.372 1 97.06 243 GLU B CA 1
ATOM 4173 C C . GLU B 1 243 ? 11.039 4.27 1.015 1 97.06 243 GLU B C 1
ATOM 4175 O O . GLU B 1 243 ? 11.867 3.836 1.816 1 97.06 243 GLU B O 1
ATOM 4180 N N . TRP B 1 244 ? 11.43 4.707 -0.179 1 97.19 244 TRP B N 1
ATOM 4181 C CA . TRP B 1 244 ? 12.82 4.652 -0.611 1 97.19 244 TRP B CA 1
ATOM 4182 C C . TRP B 1 244 ? 13.531 5.969 -0.321 1 97.19 244 TRP B C 1
ATOM 4184 O O . TRP B 1 244 ? 14.727 6.109 -0.583 1 97.19 244 TRP B O 1
ATOM 4194 N N . SER B 1 245 ? 12.844 6.922 0.295 1 97.69 245 SER B N 1
ATOM 4195 C CA . SER B 1 245 ? 13.352 8.289 0.395 1 97.69 245 SER B CA 1
ATOM 4196 C C . SER B 1 245 ? 13.727 8.633 1.833 1 97.69 245 SER B C 1
ATOM 4198 O O . SER B 1 245 ? 13.008 8.273 2.77 1 97.69 245 SER B O 1
ATOM 4200 N N . ILE B 1 246 ? 14.766 9.367 1.949 1 97.06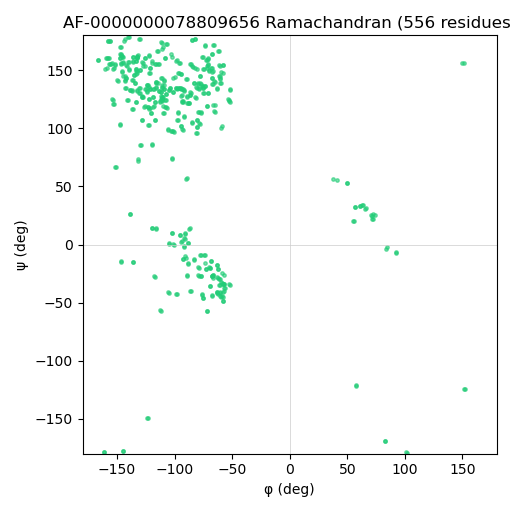 246 ILE B N 1
ATOM 4201 C CA . ILE B 1 246 ? 14.961 10.062 3.217 1 97.06 246 ILE B CA 1
ATOM 4202 C C . ILE B 1 246 ? 13.883 11.133 3.387 1 97.06 246 ILE B C 1
ATOM 4204 O O . ILE B 1 246 ? 13.188 11.477 2.434 1 97.06 246 ILE B O 1
ATOM 4208 N N . HIS B 1 247 ? 13.727 11.609 4.559 1 96.88 247 HIS B N 1
ATOM 4209 C CA . HIS B 1 247 ? 12.805 12.688 4.895 1 96.88 247 HIS B CA 1
ATOM 4210 C C . HIS B 1 247 ? 13.344 13.547 6.035 1 96.88 247 HIS B C 1
ATOM 4212 O O . HIS B 1 247 ? 13.336 13.125 7.191 1 96.88 247 HIS B O 1
ATOM 4218 N N . SER B 1 248 ? 13.797 14.586 5.723 1 97 248 SER B N 1
ATOM 4219 C CA . SER B 1 248 ? 14.367 15.586 6.625 1 97 248 SER B CA 1
ATOM 4220 C C . SER B 1 248 ? 14.109 17 6.105 1 97 248 SER B C 1
ATOM 4222 O O . SER B 1 248 ? 13.734 17.188 4.949 1 97 248 SER B O 1
ATOM 4224 N N . ALA B 1 249 ? 14.297 17.969 7.039 1 98.25 249 ALA B N 1
ATOM 4225 C CA . ALA B 1 249 ? 14.07 19.344 6.574 1 98.25 249 ALA B CA 1
ATOM 4226 C C . ALA B 1 249 ? 14.82 20.344 7.445 1 98.25 249 ALA B C 1
ATOM 4228 O O . ALA B 1 249 ? 15.227 20.016 8.562 1 98.25 249 ALA B O 1
ATOM 4229 N N . ALA B 1 250 ? 14.977 21.469 6.867 1 98 250 ALA B N 1
ATOM 4230 C CA . ALA B 1 250 ? 15.438 22.656 7.562 1 98 250 ALA B CA 1
ATOM 4231 C C . ALA B 1 250 ? 14.664 23.891 7.109 1 98 250 ALA B C 1
ATOM 4233 O O . ALA B 1 250 ? 14.469 24.109 5.91 1 98 250 ALA B O 1
ATOM 4234 N N . ALA B 1 251 ? 14.234 24.656 8.055 1 97.56 251 ALA B N 1
ATOM 4235 C CA . ALA B 1 251 ? 13.547 25.891 7.703 1 97.56 251 ALA B CA 1
ATOM 4236 C C . ALA B 1 251 ? 14.383 27.109 8.062 1 97.56 251 ALA B C 1
ATOM 4238 O O . ALA B 1 251 ? 15.453 26.984 8.664 1 97.56 251 ALA B O 1
ATOM 4239 N N . THR B 1 252 ? 13.922 28.266 7.551 1 97.69 252 THR B N 1
ATOM 4240 C CA . THR B 1 252 ? 14.617 29.516 7.84 1 97.69 252 THR B CA 1
ATOM 4241 C C . THR B 1 252 ? 14.109 30.125 9.148 1 97.69 252 THR B C 1
ATOM 4243 O O . THR B 1 252 ? 14.32 31.297 9.406 1 97.69 252 THR B O 1
ATOM 4246 N N . HIS B 1 253 ? 13.43 29.406 9.914 1 97.06 253 HIS B N 1
ATOM 4247 C CA . HIS B 1 253 ? 12.859 29.672 11.227 1 97.06 253 HIS B CA 1
ATOM 4248 C C . HIS B 1 253 ? 12.539 28.391 11.969 1 97.06 253 HIS B C 1
ATOM 4250 O O . HIS B 1 253 ? 12.375 27.328 11.344 1 97.06 253 HIS B O 1
ATOM 4256 N N . ASN B 1 254 ? 12.578 28.422 13.289 1 97.5 254 ASN B N 1
ATOM 4257 C CA . ASN B 1 254 ? 12.039 27.234 13.953 1 97.5 254 ASN B CA 1
ATOM 4258 C C . ASN B 1 254 ? 10.57 27.016 13.602 1 97.5 254 ASN B C 1
ATOM 4260 O O . ASN B 1 254 ? 9.859 27.953 13.273 1 97.5 254 ASN B O 1
ATOM 4264 N N . TYR B 1 255 ? 10.117 25.812 13.664 1 98.31 255 TYR B N 1
ATOM 4265 C CA . TYR B 1 255 ? 8.805 25.406 13.188 1 98.31 255 TYR B CA 1
ATOM 4266 C C . TYR B 1 255 ? 8.359 24.109 13.867 1 98.31 255 TYR B C 1
ATOM 4268 O O . TYR B 1 255 ? 9.055 23.594 14.742 1 98.31 255 TYR B O 1
ATOM 4276 N N . THR B 1 256 ? 7.164 23.734 13.57 1 98.56 256 THR B N 1
ATOM 4277 C CA . THR B 1 256 ? 6.586 22.469 14.008 1 98.56 256 THR B CA 1
ATOM 4278 C C . THR B 1 256 ? 6.133 21.641 12.805 1 98.56 256 THR B C 1
ATOM 4280 O O . THR B 1 256 ? 5.809 22.188 11.75 1 98.56 256 THR B O 1
ATOM 4283 N N . PHE B 1 257 ? 6.23 20.344 12.938 1 98.75 257 PHE B N 1
ATOM 4284 C CA . PHE B 1 257 ? 5.695 19.516 11.859 1 98.75 257 PHE B CA 1
ATOM 4285 C C . PHE B 1 257 ? 5.012 18.266 12.422 1 98.75 257 PHE B C 1
ATOM 4287 O O . PHE B 1 257 ? 5.301 17.844 13.547 1 98.75 257 PHE B O 1
ATOM 4294 N N . ILE B 1 258 ? 4.066 17.766 11.656 1 98.88 258 ILE B N 1
ATOM 4295 C CA . ILE B 1 258 ? 3.389 16.5 11.93 1 98.88 258 ILE B CA 1
ATOM 4296 C C . ILE B 1 258 ? 3.852 15.438 10.938 1 98.88 258 ILE B C 1
ATOM 4298 O O . ILE B 1 258 ? 3.859 15.672 9.727 1 98.88 258 ILE B O 1
ATOM 4302 N N . TRP B 1 259 ? 4.344 14.344 11.484 1 98.38 259 TRP B N 1
ATOM 4303 C CA . TRP B 1 259 ? 4.672 13.188 10.656 1 98.38 259 TRP B CA 1
ATOM 4304 C C . TRP B 1 259 ? 3.619 12.094 10.812 1 98.38 259 TRP B C 1
ATOM 4306 O O . TRP B 1 259 ? 3.072 11.898 11.898 1 98.38 259 TRP B O 1
ATOM 4316 N N . GLY B 1 260 ? 3.195 11.539 9.75 1 98.38 260 GLY B N 1
ATOM 4317 C CA . GLY B 1 260 ? 2.361 10.352 9.672 1 98.38 260 GLY B CA 1
ATOM 4318 C C . GLY B 1 260 ? 2.971 9.25 8.828 1 98.38 260 GLY B C 1
ATOM 4319 O O . GLY B 1 260 ? 3.568 9.516 7.785 1 98.38 260 GLY B O 1
ATOM 4320 N N . MET B 1 261 ? 2.863 8.039 9.328 1 97.88 261 MET B N 1
ATOM 4321 C CA . MET B 1 261 ? 3.441 6.93 8.578 1 97.88 261 MET B CA 1
ATOM 4322 C C . MET B 1 261 ? 2.531 5.711 8.625 1 97.88 261 MET B C 1
ATOM 4324 O O . MET B 1 261 ? 1.668 5.605 9.492 1 97.88 261 MET B O 1
ATOM 4328 N N . GLY B 1 262 ? 2.631 4.816 7.699 1 97.12 262 GLY B N 1
ATOM 4329 C CA . GLY B 1 262 ? 1.951 3.533 7.594 1 97.12 262 GLY B CA 1
ATOM 4330 C C . GLY B 1 262 ? 2.668 2.553 6.684 1 97.12 262 GLY B C 1
ATOM 4331 O O . GLY B 1 262 ? 3.477 2.953 5.844 1 97.12 262 GLY B O 1
ATOM 4332 N N . GLY B 1 263 ? 2.303 1.277 6.898 1 96.44 263 GLY B N 1
ATOM 4333 C CA . GLY B 1 263 ? 2.912 0.254 6.062 1 96.44 263 GLY B CA 1
ATOM 4334 C C . GLY B 1 263 ? 3.006 -1.096 6.75 1 96.44 263 GLY B C 1
ATOM 4335 O O . GLY B 1 263 ? 2.006 -1.61 7.258 1 96.44 263 GLY B O 1
ATOM 4336 N N . GLU B 1 264 ? 4.273 -1.647 6.805 1 95.56 264 GLU B N 1
ATOM 4337 C CA . GLU B 1 264 ? 4.547 -3.051 7.098 1 95.56 264 GLU B CA 1
ATOM 4338 C C . GLU B 1 264 ? 4.359 -3.354 8.578 1 95.56 264 GLU B C 1
ATOM 4340 O O . GLU B 1 264 ? 3.781 -4.379 8.945 1 95.56 264 GLU B O 1
ATOM 4345 N N . ASN B 1 265 ? 4.883 -2.51 9.445 1 92 265 ASN B N 1
ATOM 4346 C CA . ASN B 1 265 ? 4.855 -2.822 10.867 1 92 265 ASN B CA 1
ATOM 4347 C C . ASN B 1 265 ? 4.664 -1.565 11.719 1 92 265 ASN B C 1
ATOM 4349 O O . ASN B 1 265 ? 4.465 -0.475 11.18 1 92 265 ASN B O 1
ATOM 4353 N N . LEU B 1 266 ? 4.668 -1.732 13.039 1 92.69 266 LEU B N 1
ATOM 4354 C CA . LEU B 1 266 ? 4.398 -0.631 13.961 1 92.69 266 LEU B CA 1
ATOM 4355 C C . LEU B 1 266 ? 5.621 -0.327 14.82 1 92.69 266 LEU B C 1
ATOM 4357 O O . LEU B 1 266 ? 5.52 0.38 15.82 1 92.69 266 LEU B O 1
ATOM 4361 N N . ASP B 1 267 ? 6.75 -0.929 14.344 1 91.62 267 ASP B N 1
ATOM 4362 C CA . ASP B 1 267 ? 7.965 -0.699 15.117 1 91.62 267 ASP B CA 1
ATOM 4363 C C . ASP B 1 267 ? 8.547 0.679 14.828 1 91.62 267 ASP B C 1
ATOM 4365 O O . ASP B 1 267 ? 9.266 0.857 13.836 1 91.62 267 ASP B O 1
ATOM 4369 N N . TYR B 1 268 ? 8.375 1.573 15.695 1 87.44 268 TYR B N 1
ATOM 4370 C CA . TYR B 1 268 ? 8.844 2.941 15.516 1 87.44 268 TYR B CA 1
ATOM 4371 C C . TYR B 1 268 ? 10.359 2.99 15.398 1 87.44 268 TYR B C 1
ATOM 4373 O O . TYR B 1 268 ? 10.914 3.844 14.695 1 87.44 268 TYR B O 1
ATOM 4381 N N . GLY B 1 269 ? 11.062 2.1 15.977 1 85.56 269 GLY B N 1
ATOM 4382 C CA . GLY B 1 269 ? 12.516 2.15 16.062 1 85.56 269 GLY B CA 1
ATOM 4383 C C . GLY B 1 269 ? 13.203 1.441 14.906 1 85.56 269 GLY B C 1
ATOM 4384 O O . GLY B 1 269 ? 14.438 1.381 14.859 1 85.56 269 GLY B O 1
ATOM 4385 N N . ASP B 1 270 ? 12.438 0.988 13.969 1 85.88 270 ASP B N 1
ATOM 4386 C CA . ASP B 1 270 ? 13.016 0.195 12.883 1 85.88 270 ASP B CA 1
ATOM 4387 C C . ASP B 1 270 ? 13.461 1.087 11.727 1 85.88 270 ASP B C 1
ATOM 4389 O O . ASP B 1 270 ? 13.094 0.848 10.57 1 85.88 270 ASP B O 1
ATOM 4393 N N . GLN B 1 271 ? 14.328 2.021 12 1 88.94 271 GLN B N 1
ATOM 4394 C CA . GLN B 1 271 ? 14.828 2.982 11.023 1 88.94 271 GLN B CA 1
ATOM 4395 C C . GLN B 1 271 ? 16.219 2.598 10.531 1 88.94 271 GLN B C 1
ATOM 4397 O O . GLN B 1 271 ? 17.016 2.043 11.289 1 88.94 271 GLN B O 1
ATOM 4402 N N . ASP B 1 272 ? 16.516 2.811 9.281 1 92.12 272 ASP B N 1
ATOM 4403 C CA . ASP B 1 272 ? 17.844 2.623 8.703 1 92.12 272 ASP B CA 1
ATOM 4404 C C . ASP B 1 272 ? 18.578 3.955 8.562 1 92.12 272 ASP B C 1
ATOM 4406 O O . ASP B 1 272 ? 18.484 4.621 7.531 1 92.12 272 ASP B O 1
ATOM 4410 N N . PHE B 1 273 ? 19.422 4.246 9.539 1 92.19 273 PHE B N 1
ATOM 4411 C CA . PHE B 1 273 ? 20.094 5.539 9.617 1 92.19 273 PHE B CA 1
ATOM 4412 C C . PHE B 1 273 ? 21.297 5.582 8.688 1 92.19 273 PHE B C 1
ATOM 4414 O O . PHE B 1 273 ? 21.906 4.547 8.414 1 92.19 273 PHE B O 1
ATOM 4421 N N . SER B 1 274 ? 21.594 6.742 8.242 1 92.75 274 SER B N 1
ATOM 4422 C CA . SER B 1 274 ? 22.828 7.039 7.535 1 92.75 274 SER B CA 1
ATOM 4423 C C . SER B 1 274 ? 23.625 8.117 8.25 1 92.75 274 SER B C 1
ATOM 4425 O O . SER B 1 274 ? 23.062 8.969 8.938 1 92.75 274 SER B O 1
ATOM 4427 N N . LEU B 1 275 ? 24.969 7.992 8.016 1 93.19 275 LEU B N 1
ATOM 4428 C CA . LEU B 1 275 ? 25.766 9.109 8.516 1 93.19 275 LEU B CA 1
ATOM 4429 C C . LEU B 1 275 ? 25.438 10.391 7.766 1 93.19 275 LEU B C 1
ATOM 4431 O O . LEU B 1 275 ? 25.172 10.367 6.559 1 93.19 275 LEU B O 1
ATOM 4435 N N . ILE B 1 276 ? 25.406 11.445 8.586 1 94 276 ILE B N 1
ATOM 4436 C CA . ILE B 1 276 ? 25.172 12.75 7.98 1 94 276 ILE B CA 1
ATOM 4437 C C . ILE B 1 276 ? 26.141 12.977 6.828 1 94 276 ILE B C 1
ATOM 4439 O O . ILE B 1 276 ? 25.766 13.508 5.781 1 94 276 ILE B O 1
ATOM 4443 N N . THR B 1 277 ? 27.344 12.484 6.957 1 96.19 277 THR B N 1
ATOM 4444 C CA . THR B 1 277 ? 28.406 12.711 5.988 1 96.19 277 THR B CA 1
ATOM 4445 C C . THR B 1 277 ? 28.219 11.836 4.758 1 96.19 277 THR B C 1
ATOM 4447 O O . THR B 1 277 ? 28.906 12.016 3.75 1 96.19 277 THR B O 1
ATOM 4450 N N . ASP B 1 278 ? 27.297 10.914 4.785 1 95.75 278 ASP B N 1
ATOM 4451 C CA . ASP B 1 278 ? 27.047 10.023 3.656 1 95.75 278 ASP B CA 1
ATOM 4452 C C . ASP B 1 278 ? 26.031 10.641 2.688 1 95.75 278 ASP B C 1
ATOM 4454 O O . ASP B 1 278 ? 25.875 10.156 1.562 1 95.75 278 ASP B O 1
ATOM 4458 N N . LEU B 1 279 ? 25.359 11.602 3.17 1 95.25 279 LEU B N 1
ATOM 4459 C CA . LEU B 1 279 ? 24.344 12.219 2.326 1 95.25 279 LEU B CA 1
ATOM 4460 C C . LEU B 1 279 ? 24.969 12.875 1.102 1 95.25 279 LEU B C 1
ATOM 4462 O O . LEU B 1 279 ? 26.031 13.516 1.206 1 95.25 279 LEU B O 1
ATOM 4466 N N . LYS B 1 280 ? 24.438 12.688 -0.104 1 96.38 280 LYS B N 1
ATOM 4467 C CA . LYS B 1 280 ? 24.875 13.32 -1.348 1 96.38 280 LYS B CA 1
ATOM 4468 C C . LYS B 1 280 ? 23.719 14.031 -2.035 1 96.38 280 LYS B C 1
ATOM 4470 O O . LYS B 1 280 ? 22.562 13.594 -1.944 1 96.38 280 LYS B O 1
#

Secondary structure (DSSP, 8-state):
--EEEEEE----HHHHTT--HHHHHHHHEE-----TT-EEEEEESSTT-EEEEE--SSSPEE----GGG--SSTTTTEEEEEEE-SS-EEEEETTEEEEE-TT-EEEE-S-S--EEEEES-TTS---EEEEEEE-SS----EEE-GGGSEEEEE--TTTT--EEEEEEESTTTS--SS-EEEEEEEPTT--EES-S-EE-TTEEEEEEEES--TT--EEEEEEETTEEEEEEE-TTEEEEE-TTS--EEEESS--EEEEEEEES---TT--EE--GGG--/--EEEEEE----HHHHTT--HHHHHHHHEE-----BT-EEEEEESSTT-EEEEEB-SSSPEE----GGG--SSTTTTEEEEEEE-SS-EEEEETTEEEEE-TT-EEEE-S-S--EEEEES-TTS---EEEEEEE-SS----EEE-GGGSEEEEE--TTTT--EEEEEEESTTTS--SS-EEEEEEEPTT--EES-S-EE-TTEEEEEEEES--TT--EEEEEEETTEEEEEEE-TTEEEEE-TTS--EEEESS--EEEEEEEES---TT--EE--GGG--

Solvent-accessible surface area (backbone atoms only — not comparable to full-atom values): 27641 Å² total; per-residue (Å²): 128,52,68,46,74,44,81,38,73,33,68,24,70,87,57,54,72,71,52,50,70,70,54,46,44,67,71,32,45,39,72,70,28,66,45,84,53,26,35,27,36,37,43,27,47,58,60,50,32,31,45,30,16,33,15,17,51,81,41,79,41,69,58,68,42,54,74,78,64,75,45,94,24,50,25,47,43,14,28,36,41,36,34,23,75,31,29,43,23,37,42,32,52,60,90,48,78,42,79,36,44,66,70,19,34,35,39,40,36,28,44,81,46,59,36,36,37,32,35,77,35,56,94,46,33,19,29,38,39,35,44,30,33,68,23,59,51,68,42,79,65,43,79,38,42,74,88,61,25,56,71,44,79,41,75,34,66,94,72,20,26,22,30,38,37,34,40,39,45,29,69,92,61,44,78,59,68,32,58,30,31,30,40,36,42,36,37,88,75,8,33,45,41,57,75,63,36,38,32,33,77,39,32,29,37,36,41,34,36,33,73,40,56,89,92,38,42,32,42,36,35,30,33,36,62,75,49,48,48,72,45,80,39,49,51,54,23,34,34,60,30,57,29,72,22,27,57,30,34,40,34,77,48,38,35,34,34,35,43,36,34,36,54,62,57,76,62,85,81,69,63,47,71,46,59,67,85,58,55,73,127,52,67,45,75,45,80,42,74,32,67,23,72,87,57,54,74,70,53,51,70,70,54,47,44,66,72,31,46,39,73,71,27,63,43,83,52,25,34,26,36,37,43,28,47,60,62,50,30,32,45,31,14,34,16,19,50,82,42,78,40,70,59,68,41,54,75,77,62,75,42,94,23,48,24,46,43,13,29,36,41,35,36,23,75,31,30,44,23,38,41,33,51,59,88,48,77,42,79,35,45,64,68,21,34,35,39,40,36,29,45,82,46,59,35,36,36,32,35,78,35,58,93,46,31,18,31,38,39,35,43,29,34,68,24,59,50,67,43,79,65,43,78,38,42,74,87,63,26,56,72,45,80,42,76,34,68,92,71,20,25,22,30,40,36,33,40,43,45,30,70,92,60,42,78,59,66,35,58,33,34,31,40,36,41,37,37,88,76,8,33,44,42,58,74,64,38,37,32,34,78,37,32,30,38,37,42,36,33,34,72,39,56,88,93,39,43,33,43,36,37,30,34,36,62,77,50,50,49,73,44,81,39,50,51,55,22,34,34,59,32,55,29,73,22,26,56,29,34,39,35,76,48,38,36,33,35,35,43,36,35,36,54,62,56,78,63,84,82,69,62,47,72,46,59,70,84,58,55,73